Protein AF-A0A1R3T6V1-F1 (afdb_monomer_lite)

InterPro domains:
  IPR002110 Ankyrin repeat [SM00248] (123-159)
  IPR002110 Ankyrin repeat [SM00248] (163-193)
  IPR002110 Ankyrin repeat [SM00248] (246-278)
  IPR036770 Ankyrin repeat-containing domain superfamily [G3DSA:1.25.40.20] (89-330)
  IPR036770 Ankyrin repeat-containing domain superfamily [SSF48403] (124-313)
  IPR050745 Multifunctional regulatory proteins [PTHR24189] (97-194)

Sequence (452 aa):
MDDYEKAVLEAHNAVLLSRGRIKELVENRKKIALEAMRTYDIFSHFTGDNEEQFDETLVPYFFLIKRIKENPDKTIKEIVGIEEMENIPAALAAFEEYDLMERYIAEGNTFNVQTSVGAFRHWQPTPLYYVTIKKVFENLKDAKKLLTFLVENKADPNMYAGDDSTPLLNACYDDKPVKLMQWLLELGASPNKQGVDQGLLWYPLSYCLLPEEGENGKERNPPSKETIRKARLLLKYGADPNKGLDDFPPLIHAIVTCDHTDIDLIRDLLERGANPNVLGDGHTLNPLLLSYDFDWFEAGQLLLLYGAEMDTVQKLLEKRNNRHIITLKATVTTWFPSGAGKDHTTSKNFPIAEIENGKHLSLDYFHITIQTVSGRHIEGTAFWQDQDSNAPYNAPLTFDCGGFILSPDNPEYNTNSLNVSYETYSKLSLSLQLADISLKEEAELGMTALIT

Foldseek 3Di:
DPVVVVVVVVLVVVVVVPPDDDPVVVVVNLVVLVVVCVVVVVCVLFAVPHSVLDDSVLSVLVVLVVQCVVCVPDQSCVRPPPLCLLVNLLSCLLSVVLVVNVSNVVVVDAQLGFAPDPSCPQWRDGSLLSCLPLSSVVSDPDSLVSNLSNLVRPDDQLRGTNQQDGSLLSCLDPSHFLVSNVSSLVSPHQQQRWGADPNWTAGSLQSLQFFDQPPVSPDTAGRDPRSLVSNLVSLVSPRQQQDGTALCGNLLSCLVRHDLVSVVSLLSSLVSPNQQQRAGPPRPGHNLLSCVLVVSVSSNVSSVVSPHDVVSVVVSVLQQVQKFFQKKKKKKWKAADVPGDDTDMDMDIDTLVNDDAQDWDDDDQKIWGWHDGDRFKTKTWMKGWDPPCPPPDDDIDIDTQDIDMAGSSRPVCPFSWDWRWDDDSIIMIMTIHRDDMDGPDPPPVPDDDPDD

Radius of gyration: 29.56 Å; chains: 1; bounding box: 60×68×104 Å

Secondary structure (DSSP, 8-state):
--HHHHHHHHHHHHHHHT-S--HHHHHHHHHHHHHHHHHTT-HHHHSTT-GGG--GGGHHHHHHHHHHHH-TTS-HHHHH-GGGTTTHHHHHHHTT-HHHHHHHHHTT--S-----STTTTTT---HHHHHTSHHHHHH-S-HHHHHHHHHHTT--TT---TTS--HHHHTTSTTS-HHHHHHHHHTT--TT--EEETTEEE-HHHHTTSPEEPTTSS-EEPPPHHHHHHHHHHHHTT--TT-SBTTB-HHHHHHHHS-GGGHHHHHHHHHTT--TT---GGGT--HHHHHHHTT-HHHHHHHHHTT--HHHHHHHHHHHHHEEEEEEEEEEEEE--TTT---EEEEEEEEGGG--TT-EEEETTEEEEEEEEETTEEEEEEEEE-S----TTS---EEEEEEEEE-TT-SS-SS-EEEEEEESSSEEEEEEEEEEEEE--S-SS-SSS---

Organism: NCBI:txid1642647

pLDDT: mean 78.45, std 18.96, range [31.78, 98.62]

Structure (mmCIF, N/CA/C/O backbone):
data_AF-A0A1R3T6V1-F1
#
_entry.id   AF-A0A1R3T6V1-F1
#
loop_
_atom_site.group_PDB
_atom_site.id
_atom_site.type_symbol
_atom_site.label_atom_id
_atom_site.label_alt_id
_atom_site.label_comp_id
_atom_site.label_asym_id
_atom_site.label_entity_id
_atom_site.label_seq_id
_atom_site.pdbx_PDB_ins_code
_atom_site.Cartn_x
_atom_site.Cartn_y
_atom_site.Cartn_z
_atom_site.occupancy
_atom_site.B_iso_or_equiv
_atom_site.auth_seq_id
_atom_site.auth_comp_id
_atom_site.auth_asym_id
_atom_site.auth_atom_id
_atom_site.pdbx_PDB_model_num
ATOM 1 N N . MET A 1 1 ? -20.104 25.573 38.095 1.00 46.28 1 MET A N 1
ATOM 2 C CA . MET A 1 1 ? -18.836 26.216 37.728 1.00 46.28 1 MET A CA 1
ATOM 3 C C . MET A 1 1 ? -18.108 26.640 38.969 1.00 46.28 1 MET A C 1
ATOM 5 O O . MET A 1 1 ? -18.298 27.753 39.445 1.00 46.28 1 MET A O 1
ATOM 9 N N . ASP A 1 2 ? -17.342 25.703 39.523 1.00 45.28 2 ASP A N 1
ATOM 10 C CA . ASP A 1 2 ? -16.246 26.064 40.416 1.00 45.28 2 ASP A CA 1
ATOM 11 C C . ASP A 1 2 ? -15.130 26.756 39.599 1.00 45.28 2 ASP A C 1
ATOM 13 O O . ASP A 1 2 ? -15.207 26.867 38.367 1.00 45.28 2 ASP A O 1
ATOM 17 N N . ASP A 1 3 ? -14.097 27.253 40.278 1.00 35.91 3 ASP A N 1
ATOM 18 C CA . ASP A 1 3 ? -12.969 27.924 39.621 1.00 35.91 3 ASP A CA 1
ATOM 19 C C . ASP A 1 3 ? -12.221 27.001 38.631 1.00 35.91 3 ASP A C 1
ATOM 21 O O . ASP A 1 3 ? -11.591 27.487 37.690 1.00 35.91 3 ASP A O 1
ATOM 25 N N . TYR A 1 4 ? -12.357 25.676 38.780 1.00 39.62 4 TYR A N 1
ATOM 26 C CA . TYR A 1 4 ? -11.806 24.656 37.888 1.00 39.62 4 TYR A CA 1
ATOM 27 C C . TYR A 1 4 ? -12.581 24.566 36.564 1.00 39.62 4 TYR A C 1
ATOM 29 O O . TYR A 1 4 ? -11.978 24.686 35.498 1.00 39.62 4 TYR A O 1
ATOM 37 N N . GLU A 1 5 ? -13.911 24.465 36.593 1.00 40.34 5 GLU A N 1
ATOM 38 C CA . GLU A 1 5 ? -14.741 24.492 35.381 1.00 40.34 5 GLU A CA 1
ATOM 39 C C . GLU A 1 5 ? -14.600 25.829 34.629 1.00 40.34 5 GLU A C 1
ATOM 41 O O . GLU A 1 5 ? -14.680 25.859 33.401 1.00 40.34 5 GLU A O 1
ATOM 46 N N . LYS A 1 6 ? -14.339 26.937 35.340 1.00 44.66 6 LYS A N 1
ATOM 47 C CA . LYS A 1 6 ? -14.108 28.260 34.739 1.00 44.66 6 LYS A CA 1
ATOM 48 C C . LYS A 1 6 ? -12.765 28.355 34.013 1.00 44.66 6 LYS A C 1
ATOM 50 O O . LYS A 1 6 ? -12.739 28.798 32.867 1.00 44.66 6 LYS A O 1
ATOM 55 N N . ALA A 1 7 ? -11.683 27.881 34.629 1.00 43.25 7 ALA A N 1
ATOM 56 C CA . ALA A 1 7 ? -10.365 27.825 33.996 1.00 43.25 7 ALA A CA 1
ATOM 57 C C . ALA A 1 7 ? -10.346 26.874 32.782 1.00 43.25 7 ALA A C 1
ATOM 59 O O . ALA A 1 7 ? -9.712 27.159 31.766 1.00 43.25 7 ALA A O 1
ATOM 60 N N . VAL A 1 8 ? -11.094 25.769 32.851 1.00 42.53 8 VAL A N 1
ATOM 61 C CA . VAL A 1 8 ? -11.244 24.798 31.754 1.00 42.53 8 VAL A CA 1
ATOM 62 C C . VAL A 1 8 ? -12.066 25.372 30.598 1.00 42.53 8 VAL A C 1
ATOM 64 O O . VAL A 1 8 ? -11.687 25.201 29.440 1.00 42.53 8 VAL A O 1
ATOM 67 N N . LEU A 1 9 ? -13.154 26.094 30.881 1.00 44.56 9 LEU A N 1
ATOM 68 C CA . LEU A 1 9 ? -13.948 26.777 29.857 1.00 44.56 9 LEU A CA 1
ATOM 69 C C . LEU A 1 9 ? -13.149 27.909 29.191 1.00 44.56 9 LEU A C 1
ATOM 71 O O . LEU A 1 9 ? -13.263 28.112 27.985 1.00 44.56 9 LEU A O 1
ATOM 75 N N . GLU A 1 10 ? -12.301 28.614 29.945 1.00 46.91 10 GLU A N 1
ATOM 76 C CA . GLU A 1 10 ? -11.367 29.612 29.411 1.00 46.91 10 GLU A CA 1
ATOM 77 C C . GLU A 1 10 ? -10.284 28.971 28.527 1.00 46.91 10 GLU A C 1
ATOM 79 O O . GLU A 1 10 ? -10.019 29.483 27.440 1.00 46.91 10 GLU A O 1
ATOM 84 N N . ALA A 1 11 ? -9.730 27.814 28.911 1.00 45.22 11 ALA A N 1
ATOM 85 C CA . ALA A 1 11 ? -8.769 27.066 28.095 1.00 45.22 11 ALA A CA 1
ATOM 86 C C . ALA A 1 11 ? -9.402 26.505 26.806 1.00 45.22 11 ALA A C 1
ATOM 88 O O . ALA A 1 11 ? -8.855 26.671 25.715 1.00 45.22 11 ALA A O 1
ATOM 89 N N . HIS A 1 12 ? -10.588 25.900 26.909 1.00 43.28 12 HIS A N 1
ATOM 90 C CA . HIS A 1 12 ? -11.353 25.381 25.774 1.00 43.28 12 HIS A CA 1
ATOM 91 C C . HIS A 1 12 ? -11.756 26.505 24.799 1.00 43.28 12 HIS A C 1
ATOM 93 O O . HIS A 1 12 ? -11.537 26.396 23.590 1.00 43.28 12 HIS A O 1
ATOM 99 N N . ASN A 1 13 ? -12.244 27.641 25.315 1.00 44.91 13 ASN A N 1
ATOM 100 C CA . ASN A 1 13 ? -12.582 28.809 24.498 1.00 44.91 13 ASN A CA 1
ATOM 101 C C . ASN A 1 13 ? -11.345 29.473 23.878 1.00 44.91 13 ASN A C 1
ATOM 103 O O . ASN A 1 13 ? -11.410 29.907 22.729 1.00 44.91 13 ASN A O 1
ATOM 107 N N . ALA A 1 14 ? -10.206 29.520 24.576 1.00 44.34 14 ALA A N 1
ATOM 108 C CA . ALA A 1 14 ? -8.951 30.034 24.026 1.00 44.34 14 ALA A CA 1
ATOM 109 C C . ALA A 1 14 ? -8.432 29.181 22.852 1.00 44.34 14 ALA A C 1
ATOM 111 O O . ALA A 1 14 ? -7.890 29.724 21.884 1.00 44.34 14 ALA A O 1
ATOM 112 N N . VAL A 1 15 ? -8.646 27.860 22.888 1.00 42.41 15 VAL A N 1
ATOM 113 C CA . VAL A 1 15 ? -8.316 26.933 21.790 1.00 42.41 15 VAL A CA 1
ATOM 114 C C . VAL A 1 15 ? -9.254 27.119 20.587 1.00 42.41 15 VAL A C 1
ATOM 116 O O . VAL A 1 15 ? -8.785 27.108 19.448 1.00 42.41 15 VAL A O 1
ATOM 119 N N . LEU A 1 16 ? -10.549 27.363 20.814 1.00 39.03 16 LEU A N 1
ATOM 120 C CA . LEU A 1 16 ? -11.543 27.563 19.748 1.00 39.03 16 LEU A CA 1
ATOM 121 C C . LEU A 1 16 ? -11.489 28.957 19.088 1.00 39.03 16 LEU A C 1
ATOM 123 O O . LEU A 1 16 ? -11.641 29.063 17.868 1.00 39.03 16 LEU A O 1
ATOM 127 N N . LEU A 1 17 ? -11.248 30.027 19.858 1.00 38.53 17 LEU A N 1
ATOM 128 C CA . LEU A 1 17 ? -11.238 31.427 19.384 1.00 38.53 17 LEU A CA 1
ATOM 129 C C . LEU A 1 17 ? -10.008 31.794 18.542 1.00 38.53 17 LEU A C 1
ATOM 131 O O . LEU A 1 17 ? -10.007 32.791 17.824 1.00 38.53 17 LEU A O 1
ATOM 135 N N . SER A 1 18 ? -8.957 30.987 18.593 1.00 40.75 18 SER A N 1
ATOM 136 C CA . SER A 1 18 ? -7.650 31.284 18.009 1.00 40.75 18 SER A CA 1
ATOM 137 C C . SER A 1 18 ? -7.441 30.653 16.626 1.00 40.75 18 SER A C 1
ATOM 139 O O . SER A 1 18 ? -6.306 30.396 16.223 1.00 40.75 18 SER A O 1
ATOM 141 N N . ARG A 1 19 ? -8.528 30.478 15.855 1.00 42.19 19 ARG A N 1
ATOM 142 C CA . ARG A 1 19 ? -8.560 30.023 14.443 1.00 42.19 19 ARG A CA 1
ATOM 143 C C . ARG A 1 19 ? -7.789 30.923 13.445 1.00 42.19 19 ARG A C 1
ATOM 145 O O . ARG A 1 19 ? -7.952 30.786 12.237 1.00 42.19 19 ARG A O 1
ATOM 152 N N . GLY A 1 20 ? -6.897 31.794 13.920 1.00 42.47 20 GLY A N 1
ATOM 153 C CA . GLY A 1 20 ? -5.923 32.517 13.112 1.00 42.47 20 GLY A CA 1
ATOM 154 C C . GLY A 1 20 ? -4.797 33.137 13.952 1.00 42.47 20 GLY A C 1
ATOM 155 O O . GLY A 1 20 ? -5.051 34.094 14.672 1.00 42.47 20 GLY A O 1
ATOM 156 N N . ARG A 1 21 ? -3.560 32.648 13.738 1.00 42.59 21 ARG A N 1
ATOM 157 C CA . ARG A 1 21 ? -2.225 33.276 13.961 1.00 42.59 21 ARG A CA 1
ATOM 158 C C . ARG A 1 21 ? -1.331 32.878 15.170 1.00 42.59 21 ARG A C 1
ATOM 160 O O . ARG A 1 21 ? -1.749 32.885 16.318 1.00 42.59 21 ARG A O 1
ATOM 167 N N . ILE A 1 22 ? -0.040 32.724 14.795 1.00 45.81 22 ILE A N 1
ATOM 168 C CA . ILE A 1 22 ? 1.276 32.850 15.483 1.00 45.81 22 ILE A CA 1
ATOM 169 C C . ILE A 1 22 ? 1.799 31.669 16.342 1.00 45.81 22 ILE A C 1
ATOM 171 O O . ILE A 1 22 ? 1.204 31.275 17.336 1.00 45.81 22 ILE A O 1
ATOM 175 N N . LYS A 1 23 ? 3.000 31.178 15.970 1.00 41.84 23 LYS A N 1
ATOM 176 C CA . LYS A 1 23 ? 3.817 30.118 16.612 1.00 41.84 23 LYS A CA 1
ATOM 177 C C . LYS A 1 23 ? 3.999 30.288 18.130 1.00 41.84 23 LYS A C 1
ATOM 179 O O . LYS A 1 23 ? 3.922 29.317 18.866 1.00 41.84 23 LYS A O 1
ATOM 184 N N . GLU A 1 24 ? 4.178 31.518 18.604 1.00 41.50 24 GLU A N 1
ATOM 185 C CA . GLU A 1 24 ? 4.410 31.839 20.024 1.00 41.50 24 GLU A CA 1
ATOM 186 C C . GLU A 1 24 ? 3.203 31.503 20.929 1.00 41.50 24 GLU A C 1
ATOM 188 O O . GLU A 1 24 ? 3.363 31.164 22.101 1.00 41.50 24 GLU A O 1
ATOM 193 N N . LEU A 1 25 ? 1.982 31.510 20.374 1.00 43.16 25 LEU A N 1
ATOM 194 C CA . LEU A 1 25 ? 0.779 31.047 21.075 1.00 43.16 25 LEU A CA 1
ATOM 195 C C . LEU A 1 25 ? 0.714 29.518 21.173 1.00 43.16 25 LEU A C 1
ATOM 197 O O . LEU A 1 25 ? 0.104 29.016 22.109 1.00 43.16 25 LEU A O 1
ATOM 201 N N . VAL A 1 26 ? 1.316 28.776 20.239 1.00 44.34 26 VAL A N 1
ATOM 202 C CA . VAL A 1 26 ? 1.345 27.300 20.256 1.00 44.34 26 VAL A CA 1
ATOM 203 C C . VAL A 1 26 ? 2.272 26.798 21.366 1.00 44.34 26 VAL A C 1
ATOM 205 O O . VAL A 1 26 ? 1.869 25.954 22.160 1.00 44.34 26 VAL A O 1
ATOM 208 N N . GLU A 1 27 ? 3.454 27.399 21.513 1.00 48.38 27 GLU A N 1
ATOM 209 C CA . GLU A 1 27 ? 4.391 27.078 22.601 1.00 48.38 27 GLU A CA 1
ATOM 210 C C . GLU A 1 27 ? 3.761 27.317 23.990 1.00 48.38 27 GLU A C 1
ATOM 212 O O . GLU A 1 27 ? 3.856 26.483 24.893 1.00 48.38 27 GLU A O 1
ATOM 217 N N . ASN A 1 28 ? 3.040 28.436 24.150 1.00 48.50 28 ASN A N 1
ATOM 218 C CA . ASN A 1 28 ? 2.308 28.741 25.383 1.00 48.50 28 ASN A CA 1
ATOM 219 C C . ASN A 1 28 ? 1.114 27.798 25.621 1.00 48.50 28 ASN A C 1
ATOM 221 O O . ASN A 1 28 ? 0.854 27.446 26.771 1.00 48.50 28 ASN A O 1
ATOM 225 N N . ARG A 1 29 ? 0.410 27.343 24.570 1.00 51.41 29 ARG A N 1
ATOM 226 C CA . ARG A 1 29 ? -0.649 26.316 24.688 1.00 51.41 29 ARG A CA 1
ATOM 227 C C . ARG A 1 29 ? -0.097 25.010 25.227 1.00 51.41 29 ARG A C 1
ATOM 229 O O . ARG A 1 29 ? -0.667 24.470 26.171 1.00 51.41 29 ARG A O 1
ATOM 236 N N . LYS A 1 30 ? 1.005 24.533 24.642 1.00 52.28 30 LYS A N 1
ATOM 237 C CA . LYS A 1 30 ? 1.676 23.308 25.070 1.00 52.28 30 LYS A CA 1
ATOM 238 C C . LYS A 1 30 ? 2.058 23.429 26.541 1.00 52.28 30 LYS A C 1
ATOM 240 O O . LYS A 1 30 ? 1.671 22.591 27.341 1.00 52.28 30 LYS A O 1
ATOM 245 N N . LYS A 1 31 ? 2.682 24.537 26.944 1.00 57.03 31 LYS A N 1
ATOM 246 C CA . LYS A 1 31 ? 3.058 24.773 28.344 1.00 57.03 31 LYS A CA 1
ATOM 247 C C . LYS A 1 31 ? 1.871 24.741 29.321 1.00 57.03 31 LYS A C 1
ATOM 24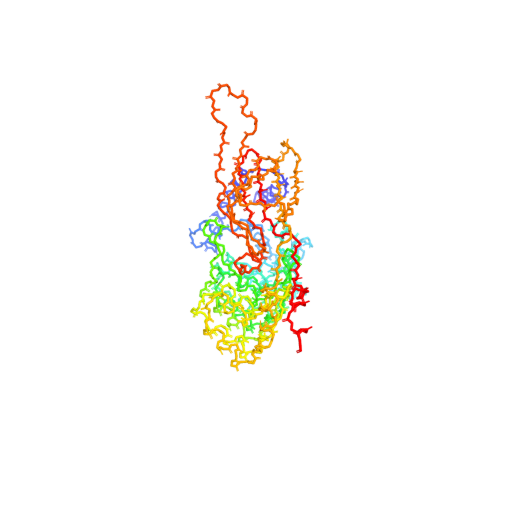9 O O . LYS A 1 31 ? 1.961 24.060 30.337 1.00 57.03 31 LYS A O 1
ATOM 254 N N . ILE A 1 32 ? 0.764 25.423 29.010 1.00 54.66 32 ILE A N 1
ATOM 255 C CA . ILE A 1 32 ? -0.437 25.462 29.869 1.00 54.66 32 ILE A CA 1
ATOM 256 C C . ILE A 1 32 ? -1.107 24.081 29.953 1.00 54.66 32 ILE A C 1
ATOM 258 O O . ILE A 1 32 ? -1.511 23.655 31.035 1.00 54.66 32 ILE A O 1
ATOM 262 N N . ALA A 1 33 ? -1.203 23.362 28.831 1.00 53.22 33 ALA A N 1
ATOM 263 C CA . ALA A 1 33 ? -1.738 22.004 28.801 1.00 53.22 33 ALA A CA 1
ATOM 264 C C . ALA A 1 33 ? -0.876 21.040 29.632 1.00 53.22 33 ALA A C 1
ATOM 266 O O . ALA A 1 33 ? -1.407 20.301 30.461 1.00 53.22 33 ALA A O 1
ATOM 267 N N . LEU A 1 34 ? 0.451 21.104 29.477 1.00 54.75 34 LEU A N 1
ATOM 268 C CA . LEU A 1 34 ? 1.391 20.296 30.254 1.00 54.75 34 LEU A CA 1
ATOM 269 C C . LEU A 1 34 ? 1.319 20.642 31.757 1.00 54.75 34 LEU A C 1
ATOM 271 O O . LEU A 1 34 ? 1.313 19.736 32.585 1.00 54.75 34 LEU A O 1
ATOM 275 N N . GLU A 1 35 ? 1.196 21.918 32.144 1.00 57.09 35 GLU A N 1
ATOM 276 C CA . GLU A 1 35 ? 1.030 22.331 33.553 1.00 57.09 35 GLU A CA 1
ATOM 277 C C . GLU A 1 35 ? -0.276 21.823 34.175 1.00 57.09 35 GLU A C 1
ATOM 279 O O . GLU A 1 35 ? -0.269 21.300 35.295 1.00 57.09 35 GLU A O 1
ATOM 284 N N . ALA A 1 36 ? -1.393 21.916 33.449 1.00 52.88 36 ALA A N 1
ATOM 285 C CA . ALA A 1 36 ? -2.657 21.339 33.890 1.00 52.88 36 ALA A CA 1
ATOM 286 C C . ALA A 1 36 ? -2.522 19.816 34.065 1.00 52.88 36 ALA A C 1
ATOM 288 O O . ALA A 1 36 ? -2.928 19.272 35.087 1.00 52.88 36 ALA A O 1
ATOM 289 N N . MET A 1 37 ? -1.870 19.123 33.132 1.00 52.44 37 MET A N 1
ATOM 290 C CA . MET A 1 37 ? -1.711 17.666 33.188 1.00 52.44 37 MET A CA 1
ATOM 291 C C . MET A 1 37 ? -0.749 17.177 34.270 1.00 52.44 37 MET A C 1
ATOM 293 O O . MET A 1 37 ? -1.029 16.150 34.888 1.00 52.44 37 MET A O 1
ATOM 297 N N . ARG A 1 38 ? 0.330 17.920 34.557 1.00 56.53 38 ARG A N 1
ATOM 298 C CA . ARG A 1 38 ? 1.229 17.654 35.696 1.00 56.53 38 ARG A CA 1
ATOM 299 C C . ARG A 1 38 ? 0.504 17.808 37.031 1.00 56.53 38 ARG A C 1
ATOM 301 O O . ARG A 1 38 ? 0.769 17.058 37.962 1.00 56.53 38 ARG A O 1
ATOM 308 N N . THR A 1 39 ? -0.432 18.751 37.113 1.00 49.69 39 THR A N 1
ATOM 309 C CA . THR A 1 39 ? -1.218 19.013 38.328 1.00 49.69 39 THR A CA 1
ATOM 310 C C . THR A 1 39 ? -2.240 17.902 38.608 1.00 49.69 39 THR A C 1
ATOM 312 O O . THR A 1 39 ? -2.590 17.672 39.763 1.00 49.69 39 THR A O 1
ATOM 315 N N . TYR A 1 40 ? -2.693 17.185 37.574 1.00 49.75 40 TYR A N 1
ATOM 316 C CA . TYR A 1 40 ? -3.711 16.128 37.674 1.00 49.75 40 TYR A CA 1
ATOM 317 C C . TYR A 1 40 ? -3.173 14.701 37.455 1.00 49.75 40 TYR A C 1
ATOM 319 O O . TYR A 1 40 ? -3.976 13.788 37.283 1.00 49.75 40 TYR A O 1
ATOM 327 N N . ASP A 1 41 ? -1.848 14.504 37.453 1.00 51.50 41 ASP A N 1
ATOM 328 C CA . ASP A 1 41 ? -1.179 13.200 37.254 1.00 51.50 41 ASP A CA 1
ATOM 329 C C . ASP A 1 41 ? -1.601 12.471 35.954 1.00 51.50 41 ASP A C 1
ATOM 331 O O . ASP A 1 41 ? -1.577 11.249 35.842 1.00 51.50 41 ASP A O 1
ATOM 335 N N . ILE A 1 42 ? -2.004 13.243 34.936 1.00 50.06 42 ILE A N 1
ATOM 336 C CA . ILE A 1 42 ? -2.452 12.724 33.629 1.00 50.06 42 ILE A CA 1
ATOM 337 C C . ILE A 1 42 ? -1.243 12.241 32.804 1.00 50.06 42 ILE A C 1
ATOM 339 O O . ILE A 1 42 ? -1.351 11.367 31.946 1.00 50.06 42 ILE A O 1
ATOM 343 N N . PHE A 1 43 ? -0.070 12.797 33.107 1.00 44.97 43 PHE A N 1
ATOM 344 C CA . PHE A 1 43 ? 1.201 12.559 32.430 1.00 44.97 43 PHE A CA 1
ATOM 345 C C . PHE A 1 43 ? 1.686 11.106 32.499 1.00 44.97 43 PHE A C 1
ATOM 347 O O . PHE A 1 43 ? 2.130 10.554 31.492 1.00 44.97 43 PHE A O 1
ATOM 354 N N . SER A 1 44 ? 1.556 10.466 33.664 1.00 47.34 44 SER A N 1
ATOM 355 C CA . SER A 1 44 ? 2.027 9.094 33.885 1.00 47.34 44 SER A CA 1
ATOM 356 C C . SER A 1 44 ? 1.299 8.064 33.013 1.00 47.34 44 SER A C 1
ATOM 358 O O . SER A 1 44 ? 1.850 7.005 32.719 1.00 47.34 44 SER A O 1
ATOM 360 N N . HIS A 1 45 ? 0.086 8.384 32.549 1.00 46.94 45 HIS A N 1
ATOM 361 C CA . HIS A 1 45 ? -0.705 7.520 31.675 1.00 46.94 45 HIS A CA 1
ATOM 362 C C . HIS A 1 45 ? -0.376 7.660 30.183 1.00 46.94 45 HIS A C 1
ATOM 364 O O . HIS A 1 45 ? -0.719 6.756 29.428 1.00 46.94 45 HIS A O 1
ATOM 370 N N . PHE A 1 46 ? 0.238 8.773 29.759 1.00 42.25 46 PHE A N 1
ATOM 371 C CA . PHE A 1 46 ? 0.300 9.162 28.343 1.00 42.25 46 PHE A CA 1
ATOM 372 C C . PHE A 1 46 ? 1.688 9.130 27.716 1.00 42.25 46 PHE A C 1
ATOM 374 O O . PHE A 1 46 ? 1.791 8.912 26.515 1.00 42.25 46 PHE A O 1
ATOM 381 N N . THR A 1 47 ? 2.744 9.393 28.485 1.00 40.19 47 THR A N 1
ATOM 382 C CA . THR A 1 47 ? 4.055 9.661 27.879 1.00 40.19 47 THR A CA 1
ATOM 383 C C . THR A 1 47 ? 5.199 8.821 28.408 1.00 40.19 47 THR A C 1
ATOM 385 O O . THR A 1 47 ? 6.280 8.931 27.843 1.00 40.19 47 THR A O 1
ATOM 388 N N . GLY A 1 48 ? 5.016 8.037 29.481 1.00 44.12 48 GLY A N 1
ATOM 389 C CA . GLY A 1 48 ? 6.124 7.320 30.125 1.00 44.12 48 GLY A CA 1
ATOM 390 C C . GLY A 1 48 ? 7.350 8.227 30.295 1.00 44.12 48 GLY A C 1
ATOM 391 O O . GLY A 1 48 ? 8.306 8.117 29.544 1.00 44.12 48 GLY A O 1
ATOM 392 N N . ASP A 1 49 ? 7.286 9.197 31.205 1.00 37.53 49 ASP A N 1
ATOM 393 C CA . ASP A 1 49 ? 8.323 10.220 31.442 1.00 37.53 49 ASP A CA 1
ATOM 394 C C . ASP A 1 49 ? 8.742 11.100 30.233 1.00 37.53 49 ASP A C 1
ATOM 396 O O . ASP A 1 49 ? 9.541 12.019 30.417 1.00 37.53 49 ASP A O 1
ATOM 400 N N . ASN A 1 50 ? 8.203 10.912 29.018 1.00 44.78 50 ASN A N 1
ATOM 401 C CA . ASN A 1 50 ? 8.746 11.536 27.805 1.00 44.78 50 ASN A CA 1
ATOM 402 C C . ASN A 1 50 ? 7.832 12.613 27.175 1.00 44.78 50 ASN A C 1
ATOM 404 O O . ASN A 1 50 ? 7.010 12.348 26.298 1.00 44.78 50 ASN A O 1
ATOM 408 N N . GLU A 1 51 ? 7.986 13.871 27.607 1.00 43.38 51 GLU A N 1
ATOM 409 C CA . GLU A 1 51 ? 7.134 15.015 27.209 1.00 43.38 51 GLU A CA 1
ATOM 410 C C . GLU A 1 51 ? 7.118 15.332 25.695 1.00 43.38 51 GLU A C 1
ATOM 412 O O . GLU A 1 51 ? 6.227 16.039 25.216 1.00 43.38 51 GLU A O 1
ATOM 417 N N . GLU A 1 52 ? 8.077 14.818 24.918 1.00 45.41 52 GLU A N 1
ATOM 418 C CA . GLU A 1 52 ? 8.151 15.017 23.462 1.00 45.41 52 GLU A CA 1
ATOM 419 C C . GLU A 1 52 ? 7.136 14.179 22.667 1.00 45.41 52 GLU A C 1
ATOM 421 O O . GLU A 1 52 ? 6.778 14.554 21.549 1.00 45.41 52 GLU A O 1
ATOM 426 N N . GLN A 1 53 ? 6.619 13.085 23.237 1.00 49.44 53 GLN A N 1
ATOM 427 C CA . GLN A 1 53 ? 5.674 12.176 22.565 1.00 49.44 53 GLN A CA 1
ATOM 428 C C . GLN A 1 53 ? 4.202 12.602 22.694 1.00 49.44 53 GLN A C 1
ATOM 430 O O . GLN A 1 53 ? 3.310 11.939 22.166 1.00 49.44 53 GLN A O 1
ATOM 435 N N . PHE A 1 54 ? 3.941 13.717 23.375 1.00 52.62 54 PHE A N 1
ATOM 436 C CA . PHE A 1 54 ? 2.599 14.161 23.718 1.00 52.62 54 PHE A CA 1
ATOM 437 C C . PHE A 1 54 ? 1.821 14.733 22.521 1.00 52.62 54 PHE A C 1
ATOM 439 O O . PHE A 1 54 ? 2.259 15.697 21.888 1.00 52.62 54 PHE A O 1
ATOM 446 N N . ASP A 1 55 ? 0.635 14.180 22.245 1.00 62.66 55 ASP A N 1
ATOM 447 C CA . ASP A 1 55 ? -0.328 14.773 21.314 1.00 62.66 55 ASP A CA 1
ATOM 448 C C . ASP A 1 55 ? -1.282 15.713 22.066 1.00 62.66 55 ASP A C 1
ATOM 450 O O . ASP A 1 55 ? -2.319 15.322 22.602 1.00 62.66 55 ASP A O 1
ATOM 454 N N . GLU A 1 56 ? -0.918 16.993 22.101 1.00 63.12 56 GLU A N 1
ATOM 455 C CA . GLU A 1 56 ? -1.700 18.072 22.714 1.00 63.12 56 GLU A CA 1
ATOM 456 C C . GLU A 1 56 ? -3.112 18.231 22.144 1.00 63.12 56 GLU A C 1
ATOM 458 O O . GLU A 1 56 ? -3.986 18.802 22.803 1.00 63.12 56 GLU A O 1
ATOM 463 N N . THR A 1 57 ? -3.375 17.674 20.961 1.00 65.44 57 THR A N 1
ATOM 464 C CA . THR A 1 57 ? -4.719 17.664 20.386 1.00 65.44 57 THR A CA 1
ATOM 465 C C . THR A 1 57 ? -5.680 16.736 21.134 1.00 65.44 57 THR A C 1
ATOM 467 O O . THR A 1 57 ? -6.894 16.915 21.023 1.00 65.44 57 THR A O 1
ATOM 470 N N . LEU A 1 58 ? -5.166 15.808 21.956 1.00 69.94 58 LEU A N 1
ATOM 471 C CA . LEU A 1 58 ? -5.969 14.877 22.751 1.00 69.94 58 LEU A CA 1
ATOM 472 C C . LEU A 1 58 ? -6.428 15.426 24.111 1.00 69.94 58 LEU A C 1
ATOM 474 O O . LEU A 1 58 ? -7.344 14.868 24.721 1.00 69.94 58 LEU A O 1
ATOM 478 N N . VAL A 1 59 ? -5.861 16.548 24.570 1.00 71.88 59 VAL A N 1
ATOM 479 C CA . VAL A 1 59 ? -6.193 17.180 25.864 1.00 71.88 59 VAL A CA 1
ATOM 480 C C . VAL A 1 59 ? -7.698 17.415 26.049 1.00 71.88 59 VAL A C 1
ATOM 482 O O . VAL A 1 59 ? -8.222 17.047 27.103 1.00 71.88 59 VAL A O 1
ATOM 485 N N . PRO A 1 60 ? -8.438 17.987 25.075 1.00 72.81 60 PRO A N 1
ATOM 486 C CA . PRO A 1 60 ? -9.870 18.231 25.250 1.00 72.81 60 PRO A CA 1
ATOM 487 C C . PRO A 1 60 ? -10.654 16.935 25.481 1.00 72.81 60 PRO A C 1
ATOM 489 O O . PRO A 1 60 ? -11.603 16.912 26.267 1.00 72.81 60 PRO A O 1
ATOM 492 N N . TYR A 1 61 ? -10.228 15.839 24.851 1.00 79.06 61 TYR A N 1
ATOM 493 C CA . TYR A 1 61 ? -10.909 14.556 24.951 1.00 79.06 61 TYR A CA 1
ATOM 494 C C . TYR A 1 61 ? -10.663 13.847 26.277 1.00 79.06 61 TYR A C 1
ATOM 496 O O . TYR A 1 61 ? -11.580 13.200 26.776 1.00 79.06 61 TYR A O 1
ATOM 504 N N . PHE A 1 62 ? -9.500 14.037 26.907 1.00 76.88 62 PHE A N 1
ATOM 505 C CA . PHE A 1 62 ? -9.283 13.564 28.276 1.00 76.88 62 PHE A CA 1
ATOM 506 C C . PHE A 1 62 ? -10.360 14.113 29.228 1.00 76.88 62 PHE A C 1
ATOM 508 O O . PHE A 1 62 ? -10.969 13.370 30.001 1.00 76.88 62 PHE A O 1
ATOM 515 N N . PHE A 1 63 ? -10.646 15.416 29.146 1.00 74.94 63 PHE A N 1
ATOM 516 C CA . PHE A 1 63 ? -11.663 16.045 29.992 1.00 74.94 63 PHE A CA 1
ATOM 517 C C . PHE A 1 63 ? -13.082 15.598 29.636 1.00 74.94 63 PHE A C 1
ATOM 519 O O . PHE A 1 63 ? -13.897 15.401 30.537 1.00 74.94 63 PHE A O 1
ATOM 526 N N . LEU A 1 64 ? -13.380 15.387 28.350 1.00 83.12 64 LEU A N 1
ATOM 527 C CA . LEU A 1 64 ? -14.659 14.809 27.932 1.00 83.12 64 LEU A CA 1
ATOM 528 C C . LEU A 1 64 ? -14.851 13.408 28.520 1.00 83.12 64 LEU A C 1
ATOM 530 O O . LEU A 1 64 ? -15.902 13.134 29.095 1.00 83.12 64 LEU A O 1
ATOM 534 N N . ILE A 1 65 ? -13.826 12.558 28.451 1.00 87.19 65 ILE A N 1
ATOM 535 C CA . ILE A 1 65 ? -13.829 11.209 29.029 1.00 87.19 65 ILE A CA 1
ATOM 536 C C . ILE A 1 65 ? -14.027 11.267 30.542 1.00 87.19 65 ILE A C 1
ATOM 538 O O . ILE A 1 65 ? -14.892 10.571 31.074 1.00 87.19 65 ILE A O 1
ATOM 542 N N . LYS A 1 66 ? -13.297 12.141 31.243 1.00 85.88 66 LYS A N 1
ATOM 543 C CA . LYS A 1 66 ? -13.482 12.359 32.683 1.00 85.88 66 LYS A CA 1
ATOM 544 C C . LYS A 1 66 ? -14.927 12.758 33.009 1.00 85.88 66 LYS A C 1
ATOM 546 O O . LYS A 1 66 ? -15.548 12.144 33.872 1.00 85.88 66 LYS A O 1
ATOM 551 N N . ARG A 1 67 ? -15.504 13.702 32.259 1.00 87.06 67 ARG A N 1
ATOM 552 C CA . ARG A 1 67 ? -16.899 14.132 32.436 1.00 87.06 67 ARG A CA 1
ATOM 553 C C . ARG A 1 67 ? -17.897 12.994 32.185 1.00 87.06 67 ARG A C 1
ATOM 555 O O . ARG A 1 67 ? -18.895 12.900 32.900 1.00 87.06 67 ARG A O 1
ATOM 562 N N . ILE A 1 68 ? -17.631 12.123 31.205 1.00 92.62 68 ILE A N 1
ATOM 563 C CA . ILE A 1 68 ? -18.431 10.915 30.939 1.00 92.62 68 ILE A CA 1
ATOM 564 C C . ILE A 1 68 ? -18.393 9.955 32.138 1.00 92.62 68 ILE A C 1
ATOM 566 O O . ILE A 1 68 ? -19.435 9.414 32.518 1.00 92.62 68 ILE A O 1
ATOM 570 N N . LYS A 1 69 ? -17.215 9.767 32.750 1.00 90.06 69 LYS A N 1
ATOM 571 C CA . LYS A 1 69 ? -17.027 8.924 33.946 1.00 90.06 69 LYS A CA 1
ATOM 572 C C . LYS A 1 69 ? -17.741 9.486 35.176 1.00 90.06 69 LYS A C 1
ATOM 574 O O . LYS A 1 69 ? -18.334 8.727 35.932 1.00 90.06 69 LYS A O 1
ATOM 579 N N . GLU A 1 70 ? -17.720 10.804 35.357 1.00 91.69 70 GLU A N 1
ATOM 580 C CA . GLU A 1 70 ? -18.364 11.494 36.487 1.00 91.69 70 GLU A CA 1
ATOM 581 C C . GLU A 1 70 ? -19.898 11.545 36.386 1.00 91.69 70 GLU A C 1
ATOM 583 O O . GLU A 1 70 ? -20.570 11.845 37.370 1.00 91.69 70 GLU A O 1
ATOM 588 N N . ASN A 1 71 ? -20.470 11.244 35.215 1.00 94.25 71 ASN A N 1
ATOM 589 C CA . ASN A 1 71 ? -21.914 11.260 34.971 1.00 94.25 71 ASN A CA 1
ATOM 590 C C . ASN A 1 71 ? -22.397 9.889 34.439 1.00 94.25 71 ASN A C 1
ATOM 592 O O . ASN A 1 71 ? -22.795 9.786 33.273 1.00 94.25 71 ASN A O 1
ATOM 596 N N . PRO A 1 72 ? -22.368 8.818 35.256 1.00 94.06 72 PRO A N 1
ATOM 597 C CA . PRO A 1 72 ? -22.756 7.474 34.816 1.00 94.06 72 PRO A CA 1
ATOM 598 C C . PRO A 1 72 ? -24.256 7.340 34.498 1.00 94.06 72 PRO A C 1
ATOM 600 O O . PRO A 1 72 ? -24.620 6.510 33.674 1.00 94.06 72 PRO A O 1
ATOM 603 N N . ASP A 1 73 ? -25.112 8.178 35.094 1.00 95.38 73 ASP A N 1
ATOM 604 C CA . ASP A 1 73 ? -26.579 8.082 34.974 1.00 95.38 73 ASP A CA 1
ATOM 605 C C . ASP A 1 73 ? -27.168 8.752 33.718 1.00 95.38 73 ASP A C 1
ATOM 607 O O . ASP A 1 73 ? -28.372 8.677 33.478 1.00 95.38 73 ASP A O 1
ATOM 611 N N . LYS A 1 74 ? -26.345 9.454 32.934 1.00 95.38 74 LYS A N 1
ATOM 612 C CA . LYS A 1 74 ? -26.753 10.126 31.686 1.00 95.38 74 LYS A CA 1
ATOM 613 C C . LYS A 1 74 ? -26.241 9.347 30.485 1.00 95.38 74 LYS A C 1
ATOM 615 O O . LYS A 1 74 ? -25.317 8.565 30.619 1.00 95.38 74 LYS A O 1
ATOM 620 N N . THR A 1 75 ? -26.766 9.571 29.293 1.00 96.44 75 THR A N 1
ATOM 621 C CA . THR A 1 75 ? -26.138 9.064 28.061 1.00 96.44 75 THR A CA 1
ATOM 622 C C . THR A 1 75 ? -24.878 9.864 27.722 1.00 96.44 75 THR A C 1
ATOM 624 O O . THR A 1 75 ? -24.769 11.043 28.076 1.00 96.44 75 THR A O 1
ATOM 627 N N . ILE A 1 76 ? -23.927 9.271 26.994 1.00 95.38 76 ILE A N 1
ATOM 628 C CA . ILE A 1 76 ? -22.737 9.981 26.495 1.00 95.38 76 ILE A CA 1
ATOM 629 C C . ILE A 1 76 ? -23.165 11.213 25.693 1.00 95.38 76 ILE A C 1
ATOM 631 O O . ILE A 1 76 ? -22.625 12.298 25.904 1.00 95.38 76 ILE A O 1
ATOM 635 N N . LYS A 1 77 ? -24.198 11.083 24.853 1.00 94.44 77 LYS A N 1
ATOM 636 C CA . LYS A 1 77 ? -24.746 12.183 24.046 1.00 94.44 77 LYS A CA 1
ATOM 637 C C . LYS A 1 77 ? -25.266 13.355 24.882 1.00 94.44 77 LYS A C 1
ATOM 639 O O . LYS A 1 77 ? -25.042 14.503 24.507 1.00 94.44 77 LYS A O 1
ATOM 644 N N . GLU A 1 78 ? -25.942 13.097 26.001 1.00 94.38 78 GLU A N 1
ATOM 645 C CA . GLU A 1 78 ? -26.401 14.154 26.918 1.00 94.38 78 GLU A CA 1
ATOM 646 C C . GLU A 1 78 ? -25.239 14.873 27.609 1.00 94.38 78 GLU A C 1
ATOM 648 O O . GLU A 1 78 ? -25.356 16.049 27.950 1.00 94.38 78 GLU A O 1
ATOM 653 N N . ILE A 1 79 ? -24.123 14.173 27.821 1.00 91.81 79 ILE A N 1
ATOM 654 C CA . ILE A 1 79 ? -22.938 14.720 28.480 1.00 91.81 79 ILE A CA 1
ATOM 655 C C . ILE A 1 79 ? -22.116 15.558 27.503 1.00 91.81 79 ILE A C 1
ATOM 657 O O . ILE A 1 79 ? -21.699 16.661 27.853 1.00 91.81 79 ILE A O 1
ATOM 661 N N . VAL A 1 80 ? -21.848 15.032 26.303 1.00 87.56 80 VAL A N 1
ATOM 662 C CA . VAL A 1 80 ? -20.912 15.642 25.343 1.00 87.56 80 VAL A CA 1
ATOM 663 C C . VAL A 1 80 ? -21.566 16.560 24.323 1.00 87.56 80 VAL A C 1
ATOM 665 O O . VAL A 1 80 ? -20.897 17.452 23.813 1.00 87.56 80 VAL A O 1
ATOM 668 N N . GLY A 1 81 ? -22.870 16.414 24.093 1.00 87.12 81 GLY A N 1
ATOM 669 C CA . GLY A 1 81 ? -23.581 17.130 23.042 1.00 87.12 81 GLY A CA 1
ATOM 670 C C . GLY A 1 81 ? -23.396 16.478 21.671 1.00 87.12 81 GLY A C 1
ATOM 671 O O . GLY A 1 81 ? -22.467 15.711 21.433 1.00 87.12 81 GLY A O 1
ATOM 672 N N . ILE A 1 82 ? -24.314 16.768 20.746 1.00 83.75 82 ILE A N 1
ATOM 673 C CA . ILE A 1 82 ? -24.339 16.111 19.430 1.00 83.75 82 ILE A CA 1
ATOM 674 C C . ILE A 1 82 ? -23.109 16.435 18.572 1.00 83.75 82 ILE A C 1
ATOM 676 O O . ILE A 1 82 ? -22.685 15.591 17.795 1.00 83.75 82 ILE A O 1
ATOM 680 N N . GLU A 1 83 ? -22.529 17.622 18.752 1.00 80.44 83 GLU A N 1
ATOM 681 C CA . GLU A 1 83 ? -21.386 18.116 17.975 1.00 80.44 83 GLU A CA 1
ATOM 682 C C . GLU A 1 83 ? -20.089 17.341 18.261 1.00 80.44 83 GLU A C 1
ATOM 684 O O . GLU A 1 83 ? -19.206 17.297 17.413 1.00 80.44 83 GLU A O 1
ATOM 689 N N . GLU A 1 84 ? -19.984 16.691 19.426 1.00 84.06 84 GLU A N 1
ATOM 690 C CA . GLU A 1 84 ? -18.776 15.961 19.836 1.00 84.06 84 GLU A CA 1
ATOM 691 C C . GLU A 1 84 ? -18.880 14.442 19.660 1.00 84.06 84 GLU A C 1
ATOM 693 O O . GLU A 1 84 ? -17.882 13.729 19.778 1.00 84.06 84 GLU A O 1
ATOM 698 N N . MET A 1 85 ? -20.077 13.922 19.367 1.00 87.94 85 MET A N 1
ATOM 699 C CA . MET A 1 85 ? -20.350 12.478 19.344 1.00 87.94 85 MET A CA 1
ATOM 700 C C . MET A 1 85 ? -19.494 11.695 18.344 1.00 87.94 85 MET A C 1
ATOM 702 O O . MET A 1 85 ? -19.174 10.533 18.597 1.00 87.94 85 MET A O 1
ATOM 706 N N . GLU A 1 86 ? -19.119 12.324 17.232 1.00 88.38 86 GLU A N 1
ATOM 707 C CA . GLU A 1 86 ? -18.303 11.723 16.169 1.00 88.38 86 GLU A CA 1
ATOM 708 C C . GLU A 1 86 ? -16.836 11.537 16.592 1.00 88.38 86 GLU A C 1
ATOM 710 O O . GLU A 1 86 ? -16.132 10.695 16.042 1.00 88.38 86 GLU A O 1
ATOM 715 N N . ASN A 1 87 ? -16.380 12.264 17.617 1.00 86.00 87 ASN A N 1
ATOM 716 C CA . ASN A 1 87 ? -14.983 12.257 18.069 1.00 86.00 87 ASN A CA 1
ATOM 717 C C . ASN A 1 87 ? -14.746 11.332 19.255 1.00 86.00 87 ASN A C 1
ATOM 719 O O . ASN A 1 87 ? -13.636 10.832 19.452 1.00 86.00 87 ASN A O 1
ATOM 723 N N . ILE A 1 88 ? -15.801 11.090 20.038 1.00 89.81 88 ILE A N 1
ATOM 724 C CA . ILE A 1 88 ? -15.747 10.240 21.223 1.00 89.81 88 ILE A CA 1
ATOM 725 C C . ILE A 1 88 ? -15.137 8.868 20.941 1.00 89.81 88 ILE A C 1
ATOM 727 O O . ILE A 1 88 ? -14.232 8.501 21.680 1.00 89.81 88 ILE A O 1
ATOM 731 N N . PRO A 1 89 ? -15.542 8.093 19.921 1.00 92.50 89 PRO A N 1
ATOM 732 C CA . PRO A 1 89 ? -15.047 6.726 19.821 1.00 92.50 89 PRO A CA 1
ATOM 733 C C . PRO A 1 89 ? -13.549 6.651 19.490 1.00 92.50 89 PRO A C 1
ATOM 735 O O . PRO A 1 89 ? -12.863 5.777 20.016 1.00 92.50 89 PRO A O 1
ATOM 738 N N . ALA A 1 90 ? -13.014 7.582 18.691 1.00 89.12 90 ALA A N 1
ATOM 739 C CA . ALA A 1 90 ? -11.575 7.657 18.430 1.00 89.12 90 ALA A CA 1
ATOM 740 C C . ALA A 1 90 ? -10.799 8.061 19.691 1.00 89.12 90 ALA A C 1
ATOM 742 O O . ALA A 1 90 ? -9.760 7.476 19.986 1.00 89.12 90 ALA A O 1
ATOM 743 N N . ALA A 1 91 ? -11.342 8.995 20.478 1.00 86.31 91 ALA A N 1
ATOM 744 C CA . ALA A 1 91 ? -10.783 9.329 21.779 1.00 86.31 91 ALA A CA 1
ATOM 745 C C . ALA A 1 91 ? -10.806 8.125 22.732 1.00 86.31 91 ALA A C 1
ATOM 747 O O . ALA A 1 91 ? -9.768 7.746 23.254 1.00 86.31 91 ALA A O 1
ATOM 748 N N . LEU A 1 92 ? -11.949 7.468 22.928 1.00 91.25 92 LEU A N 1
ATOM 749 C CA . LEU A 1 92 ? -12.047 6.301 23.810 1.00 91.25 92 LEU A CA 1
ATOM 750 C C . LEU A 1 92 ? -11.041 5.203 23.434 1.00 91.25 92 LEU A C 1
ATOM 752 O O . LEU A 1 92 ? -10.424 4.624 24.326 1.00 91.25 92 LEU A O 1
ATOM 756 N N . ALA A 1 93 ? -10.827 4.971 22.134 1.00 90.44 93 ALA A N 1
ATOM 757 C CA . ALA A 1 93 ? -9.791 4.068 21.645 1.00 90.44 93 ALA A CA 1
ATOM 758 C C . ALA A 1 93 ? -8.376 4.561 22.003 1.00 90.44 93 ALA A C 1
ATOM 760 O O . ALA A 1 93 ? -7.581 3.789 22.531 1.00 90.44 93 ALA A O 1
ATOM 761 N N . ALA A 1 94 ? -8.075 5.847 21.793 1.00 83.62 94 ALA A N 1
ATOM 762 C CA . ALA A 1 94 ? -6.786 6.456 22.137 1.00 83.62 94 ALA A CA 1
ATOM 763 C C . ALA A 1 94 ? -6.423 6.325 23.626 1.00 83.62 94 ALA A C 1
ATOM 765 O O . ALA A 1 94 ? -5.251 6.188 23.965 1.00 83.62 94 ALA A O 1
ATOM 766 N N . PHE A 1 95 ? -7.427 6.375 24.506 1.00 83.75 95 PHE A N 1
ATOM 767 C CA . PHE A 1 95 ? -7.267 6.257 25.958 1.00 83.75 95 PHE A CA 1
ATOM 768 C C . PHE A 1 95 ? -7.466 4.816 26.482 1.00 83.75 95 PHE A C 1
ATOM 770 O O . PHE A 1 95 ? -7.435 4.607 27.693 1.00 83.75 95 PHE A O 1
ATOM 777 N N . GLU A 1 96 ? -7.669 3.822 25.605 1.00 90.62 96 GLU A N 1
ATOM 778 C CA . GLU A 1 96 ? -7.955 2.419 25.964 1.00 90.62 96 GLU A CA 1
ATOM 779 C C . GLU A 1 96 ? -9.122 2.262 26.972 1.00 90.62 96 GLU A C 1
ATOM 781 O O . GLU A 1 96 ? -9.106 1.404 27.858 1.00 90.62 96 GLU A O 1
ATOM 786 N N . GLU A 1 97 ? -10.165 3.087 26.839 1.00 93.44 97 GLU A N 1
ATOM 787 C CA . GLU A 1 97 ? -11.314 3.142 27.755 1.00 93.44 97 GLU A CA 1
ATOM 788 C C . GLU A 1 97 ? -12.378 2.090 27.403 1.00 93.44 97 GLU A C 1
ATOM 790 O O . GLU A 1 97 ? -13.473 2.416 26.936 1.00 93.44 97 GLU A O 1
ATOM 795 N N . TYR A 1 98 ? -12.055 0.811 27.614 1.00 95.62 98 TYR A N 1
ATOM 796 C CA . TYR A 1 98 ? -12.910 -0.324 27.234 1.00 95.62 98 TYR A CA 1
ATOM 797 C C . TYR A 1 98 ? -14.335 -0.239 27.805 1.00 95.62 98 TYR A C 1
ATOM 799 O O . TYR A 1 98 ? -15.290 -0.329 27.038 1.00 95.62 98 TYR A O 1
ATOM 807 N N . ASP A 1 99 ? -14.497 0.039 29.101 1.00 96.19 99 ASP A N 1
ATOM 808 C CA . ASP A 1 99 ? -15.822 0.122 29.741 1.00 96.19 99 ASP A CA 1
ATOM 809 C C . ASP A 1 99 ? -16.703 1.221 29.116 1.00 96.19 99 ASP A C 1
ATOM 811 O O . ASP A 1 99 ? -17.919 1.079 28.958 1.00 96.19 99 ASP A O 1
ATOM 815 N N . LEU A 1 100 ? -16.090 2.344 28.730 1.00 96.88 100 LEU A N 1
ATOM 816 C CA . LEU A 1 100 ? -16.805 3.438 28.079 1.00 96.88 100 LEU A CA 1
ATOM 817 C C . LEU A 1 100 ? -17.097 3.138 26.610 1.00 96.88 100 LEU A C 1
ATOM 819 O O . LEU A 1 100 ? -18.129 3.578 26.109 1.00 96.88 100 LEU A O 1
ATOM 823 N N . MET A 1 101 ? -16.227 2.395 25.924 1.00 97.62 101 MET A N 1
ATOM 824 C CA . MET A 1 101 ? -16.497 1.899 24.575 1.00 97.62 101 MET A CA 1
ATOM 825 C C . MET A 1 101 ? -17.671 0.910 24.569 1.00 97.62 101 MET A C 1
ATOM 827 O O . MET A 1 101 ? -18.543 1.009 23.707 1.00 97.62 101 MET A O 1
ATOM 831 N N . GLU A 1 102 ? -17.753 0.014 25.556 1.00 97.94 102 GLU A N 1
ATOM 832 C CA . GLU A 1 102 ? -18.902 -0.883 25.736 1.00 97.94 102 GLU A CA 1
ATOM 833 C C . GLU A 1 102 ? -20.190 -0.094 25.992 1.00 97.94 102 GLU A C 1
ATOM 835 O O . GLU A 1 102 ? -21.202 -0.328 25.328 1.00 97.94 102 GLU A O 1
ATOM 840 N N . ARG A 1 103 ? -20.145 0.904 26.886 1.00 97.19 103 ARG A N 1
ATOM 841 C CA . ARG A 1 103 ? -21.267 1.828 27.109 1.00 97.19 103 ARG A CA 1
ATOM 842 C C . ARG A 1 103 ? -21.667 2.559 25.827 1.00 97.19 103 ARG A C 1
ATOM 844 O O . ARG A 1 103 ? -22.853 2.638 25.523 1.00 97.19 103 ARG A O 1
ATOM 851 N N . TYR A 1 104 ? -20.702 3.068 25.064 1.00 97.06 104 TYR A N 1
ATOM 852 C CA . TYR A 1 104 ? -20.946 3.787 23.814 1.00 97.06 104 TYR A CA 1
ATOM 853 C C . TYR A 1 104 ? -21.729 2.931 22.811 1.00 97.06 104 TYR A C 1
ATOM 855 O O . TYR A 1 104 ? -22.710 3.407 22.237 1.00 97.06 104 TYR A O 1
ATOM 863 N N . ILE A 1 105 ? -21.360 1.657 22.652 1.00 97.62 105 ILE A N 1
ATOM 864 C CA . ILE A 1 105 ? -22.089 0.707 21.800 1.00 97.62 105 ILE A CA 1
ATOM 865 C C . ILE A 1 105 ? -23.445 0.317 22.405 1.00 97.62 105 ILE A C 1
ATOM 867 O O . ILE A 1 105 ? -24.431 0.225 21.672 1.00 97.62 105 ILE A O 1
ATOM 871 N N . ALA A 1 106 ? -23.540 0.136 23.727 1.00 97.31 106 ALA A N 1
ATOM 872 C CA . ALA A 1 106 ? -24.798 -0.177 24.414 1.00 97.31 106 ALA A CA 1
ATOM 873 C C . ALA A 1 106 ? -25.851 0.939 24.275 1.00 97.31 106 ALA A C 1
ATOM 875 O O . ALA A 1 106 ? -27.047 0.659 24.212 1.00 97.31 106 ALA A O 1
ATOM 876 N N . GLU A 1 107 ? -25.412 2.194 24.159 1.00 97.06 107 GLU A N 1
ATOM 877 C CA . GLU A 1 107 ? -26.257 3.352 23.838 1.00 97.06 107 GLU A CA 1
ATOM 878 C C . GLU A 1 107 ? -26.703 3.395 22.357 1.00 97.06 107 GLU A C 1
ATOM 880 O O . GLU A 1 107 ? -27.434 4.300 21.955 1.00 97.06 107 GLU A O 1
ATOM 885 N N . GLY A 1 108 ? -26.304 2.413 21.540 1.00 96.12 108 GLY A N 1
ATOM 886 C CA . GLY A 1 108 ? -26.708 2.269 20.139 1.00 96.12 108 GLY A CA 1
ATOM 887 C C . GLY A 1 108 ? -25.821 3.006 19.133 1.00 96.12 108 GLY A C 1
ATOM 888 O O . GLY A 1 108 ? -26.215 3.151 17.975 1.00 96.12 108 GLY A O 1
ATOM 889 N N . ASN A 1 109 ? -24.642 3.479 19.548 1.00 96.25 109 ASN A N 1
ATOM 890 C CA . ASN A 1 109 ? -23.695 4.148 18.657 1.00 96.25 109 ASN A CA 1
ATOM 891 C C . ASN A 1 109 ? -22.820 3.138 17.886 1.00 96.25 109 ASN A C 1
ATOM 893 O O . ASN A 1 109 ? -22.862 1.932 18.132 1.00 96.25 109 ASN A O 1
ATOM 897 N N . THR A 1 110 ? -22.020 3.623 16.931 1.00 96.12 110 THR A N 1
ATOM 898 C CA . THR A 1 110 ? -21.163 2.790 16.071 1.00 96.12 110 THR A CA 1
ATOM 899 C C . THR A 1 110 ? -19.729 3.306 16.025 1.00 96.12 110 THR A C 1
ATOM 901 O O . THR A 1 110 ? -19.500 4.511 16.077 1.00 96.12 110 THR A O 1
ATOM 904 N N . PHE A 1 111 ? -18.761 2.397 15.879 1.00 96.38 111 PHE A N 1
ATOM 905 C CA . PHE A 1 111 ? -17.365 2.751 15.608 1.00 96.38 111 PHE A CA 1
ATOM 906 C C . PHE A 1 111 ? -17.103 3.127 14.143 1.00 96.38 111 PHE A C 1
ATOM 908 O O . PHE A 1 111 ? -16.028 3.625 13.836 1.00 96.38 111 PHE A O 1
ATOM 915 N N . ASN A 1 112 ? -18.073 2.953 13.242 1.00 95.69 112 ASN A N 1
ATOM 916 C CA . ASN A 1 112 ? -17.942 3.322 11.829 1.00 95.69 112 ASN A CA 1
ATOM 917 C C . ASN A 1 112 ? -18.297 4.795 11.603 1.00 95.69 112 ASN A C 1
ATOM 919 O O . ASN A 1 112 ? -19.198 5.121 10.831 1.00 95.69 112 ASN A O 1
ATOM 923 N N . VAL A 1 113 ? -17.612 5.680 12.328 1.00 91.81 113 VAL A N 1
ATOM 924 C CA . VAL A 1 113 ? -17.759 7.135 12.232 1.00 91.81 113 VAL A CA 1
ATOM 925 C C . VAL A 1 113 ? -16.409 7.774 11.938 1.00 91.81 113 VAL A C 1
ATOM 927 O O . VAL A 1 113 ? -15.387 7.349 12.475 1.00 91.81 113 VAL A O 1
ATOM 930 N N . GLN A 1 114 ? -16.414 8.787 11.078 1.00 90.19 114 GLN A N 1
ATOM 931 C CA . GLN A 1 114 ? -15.260 9.646 10.829 1.00 90.19 114 GLN A CA 1
ATOM 932 C C . GLN A 1 114 ? -15.336 10.849 11.769 1.00 90.19 114 GLN A C 1
ATOM 934 O O . GLN A 1 114 ? -16.404 11.434 11.946 1.00 90.19 114 GLN A O 1
ATOM 939 N N . THR A 1 115 ? -14.212 11.210 12.384 1.00 85.44 115 THR A N 1
ATOM 940 C CA . THR A 1 115 ? -14.140 12.408 13.238 1.00 85.44 115 THR A CA 1
ATOM 941 C C . THR A 1 115 ? -14.303 13.700 12.425 1.00 85.44 115 THR A C 1
ATOM 943 O O . THR A 1 115 ? -13.910 13.763 11.262 1.00 85.44 115 THR A O 1
ATOM 946 N N . SER A 1 116 ? -14.842 14.764 13.030 1.00 73.38 116 SER A N 1
ATOM 947 C CA . SER A 1 116 ? -15.260 15.978 12.296 1.00 73.38 116 SER A CA 1
ATOM 948 C C . SER A 1 116 ? -14.632 17.296 12.772 1.00 73.38 116 SER A C 1
ATOM 950 O O . SER A 1 116 ? -14.863 18.355 12.177 1.00 73.38 116 SER A O 1
ATOM 952 N N . VAL A 1 117 ? -13.787 17.276 13.809 1.00 63.78 117 VAL A N 1
ATOM 953 C CA . VAL A 1 117 ? -13.213 18.499 14.420 1.00 63.78 117 VAL A CA 1
ATOM 954 C C . VAL A 1 117 ? -11.838 18.882 13.896 1.00 63.78 117 VAL A C 1
ATOM 956 O O . VAL A 1 117 ? -11.102 18.106 13.295 1.00 63.78 117 VAL A O 1
ATOM 959 N N . GLY A 1 118 ? -11.473 20.133 14.197 1.00 51.94 118 GLY A N 1
ATOM 960 C CA . GLY A 1 118 ? -10.260 20.818 13.747 1.00 51.94 118 GLY A CA 1
ATOM 961 C C . GLY A 1 118 ? -8.941 20.059 13.935 1.00 51.94 118 GLY A C 1
ATOM 962 O O . GLY A 1 118 ? -8.089 20.172 13.062 1.00 51.94 118 GLY A O 1
ATOM 963 N N . ALA A 1 119 ? -8.783 19.279 15.012 1.00 50.88 119 ALA A N 1
ATOM 964 C CA . ALA A 1 119 ? -7.583 18.462 15.253 1.00 50.88 119 ALA A CA 1
ATOM 965 C C . ALA A 1 119 ? -7.389 17.360 14.194 1.00 50.88 119 ALA A C 1
ATOM 967 O O . ALA A 1 119 ? -6.268 17.032 13.813 1.00 50.88 119 ALA A O 1
ATOM 968 N N . PHE A 1 120 ? -8.499 16.844 13.669 1.00 57.84 120 PHE A N 1
ATOM 969 C CA . PHE A 1 120 ? -8.555 15.715 12.748 1.00 57.84 120 PHE A CA 1
ATOM 970 C C . PHE A 1 120 ? -8.991 16.112 11.330 1.00 57.84 120 PHE A C 1
ATOM 972 O O . PHE A 1 120 ? -9.168 15.265 10.461 1.00 57.84 120 PHE A O 1
ATOM 979 N N . ARG A 1 121 ? -9.151 17.412 11.058 1.00 55.00 121 ARG A N 1
ATOM 980 C CA . ARG A 1 121 ? -9.931 17.932 9.920 1.00 55.00 121 ARG A CA 1
ATOM 981 C C . ARG A 1 121 ? -9.489 17.444 8.536 1.00 55.00 121 ARG A C 1
ATOM 983 O O . ARG A 1 121 ? -10.323 17.344 7.642 1.00 55.00 121 ARG A O 1
ATOM 990 N N . HIS A 1 122 ? -8.198 17.179 8.362 1.00 57.16 122 HIS A N 1
ATOM 991 C CA . HIS A 1 122 ? -7.618 16.772 7.077 1.00 57.16 122 HIS A CA 1
ATOM 992 C C . HIS A 1 122 ? -7.687 15.267 6.794 1.00 57.16 122 HIS A C 1
ATOM 994 O O . HIS A 1 122 ? -7.517 14.868 5.655 1.00 57.16 122 HIS A O 1
ATOM 1000 N N . TRP A 1 123 ? -7.935 14.454 7.815 1.00 72.06 123 TRP A N 1
ATOM 1001 C CA . TRP A 1 123 ? -7.691 13.015 7.801 1.00 72.06 123 TRP A CA 1
ATOM 1002 C C . TRP A 1 123 ? -8.852 12.235 8.418 1.00 72.06 123 TRP A C 1
ATOM 1004 O O . TRP A 1 123 ? -8.956 11.049 8.172 1.00 72.06 123 TRP A O 1
ATOM 1014 N N . GLN A 1 124 ? -9.750 12.886 9.170 1.00 84.88 124 GLN A N 1
ATOM 1015 C CA . GLN A 1 124 ? -11.044 12.387 9.667 1.00 84.88 124 GLN A CA 1
ATOM 1016 C C . GLN A 1 124 ? -11.050 10.873 9.961 1.00 84.88 124 GLN A C 1
ATOM 1018 O O . GLN A 1 124 ? -11.837 10.125 9.377 1.00 84.88 124 GLN A O 1
ATOM 1023 N N . PRO A 1 125 ? -10.123 10.381 10.806 1.00 86.56 125 PRO A N 1
ATOM 1024 C CA . PRO A 1 125 ? -9.933 8.960 11.015 1.00 86.56 125 PRO A CA 1
ATOM 1025 C C . PRO A 1 125 ? -11.161 8.338 11.674 1.00 86.56 125 PRO A C 1
ATOM 1027 O O . PRO A 1 125 ? -11.864 8.984 12.455 1.00 86.56 125 PRO A O 1
ATOM 1030 N N . THR A 1 126 ? -11.369 7.054 11.403 1.00 92.25 126 THR A N 1
ATOM 1031 C CA . THR A 1 126 ? -12.208 6.191 12.239 1.00 92.25 126 THR A CA 1
ATOM 1032 C C . THR A 1 126 ? -11.435 5.790 13.501 1.00 92.25 126 THR A C 1
ATOM 1034 O O . THR A 1 126 ? -10.206 5.878 13.508 1.00 92.25 126 THR A O 1
ATOM 1037 N N . PRO A 1 127 ? -12.086 5.296 14.569 1.00 92.44 127 PRO A N 1
ATOM 1038 C CA . PRO A 1 127 ? -11.395 4.782 15.753 1.00 92.44 127 PRO A CA 1
ATOM 1039 C C . PRO A 1 127 ? -10.365 3.702 15.409 1.00 92.44 127 PRO A C 1
ATOM 1041 O O . PRO A 1 127 ? -9.259 3.708 15.940 1.00 92.44 127 PRO A O 1
ATOM 1044 N N . LEU A 1 128 ? -10.699 2.810 14.469 1.00 95.56 128 LEU A N 1
ATOM 1045 C CA . LEU A 1 128 ? -9.798 1.751 14.023 1.00 95.56 128 LEU A CA 1
ATOM 1046 C C . LEU A 1 128 ? -8.619 2.318 13.223 1.00 95.56 128 LEU A C 1
ATOM 1048 O O . LEU A 1 128 ? -7.478 1.946 13.490 1.00 95.56 128 LEU A O 1
ATOM 1052 N N . TYR A 1 129 ? -8.859 3.255 12.297 1.00 93.56 129 TYR A N 1
ATOM 1053 C CA . TYR A 1 129 ? -7.777 3.943 11.583 1.00 93.56 129 TYR A CA 1
ATOM 1054 C C . TYR A 1 129 ? -6.870 4.704 12.553 1.00 93.56 129 TYR A C 1
ATOM 1056 O O . TYR A 1 129 ? -5.649 4.641 12.434 1.00 93.56 129 TYR A O 1
ATOM 1064 N N . TYR A 1 130 ? -7.444 5.382 13.547 1.00 89.00 130 TYR A N 1
ATOM 1065 C CA . TYR A 1 130 ? -6.707 6.190 14.515 1.00 89.00 130 TYR A CA 1
ATOM 1066 C C . TYR A 1 130 ? -5.646 5.373 15.266 1.00 89.00 130 TYR A C 1
ATOM 1068 O O . TYR A 1 130 ? -4.510 5.817 15.420 1.00 89.00 130 TYR A O 1
ATOM 1076 N N . VAL A 1 131 ? -5.969 4.129 15.632 1.00 90.00 131 VAL A N 1
ATOM 1077 C CA . VAL A 1 131 ? -5.035 3.186 16.274 1.00 90.00 131 VAL A CA 1
ATOM 1078 C C . VAL A 1 131 ? -3.812 2.867 15.403 1.00 90.00 131 VAL A C 1
ATOM 1080 O O . VAL A 1 131 ? -2.760 2.517 15.930 1.00 90.00 131 VAL A O 1
ATOM 1083 N N . THR A 1 132 ? -3.911 3.004 14.079 1.00 91.06 132 THR A N 1
ATOM 1084 C CA . THR A 1 132 ? -2.799 2.729 13.151 1.00 91.06 132 THR A CA 1
ATOM 1085 C C . THR A 1 132 ? -1.797 3.884 13.035 1.00 91.06 132 THR A C 1
ATOM 1087 O O . THR A 1 132 ? -0.708 3.712 12.482 1.00 91.06 132 THR A O 1
ATOM 1090 N N . ILE A 1 133 ? -2.126 5.067 13.563 1.00 86.88 133 ILE A N 1
ATOM 1091 C CA . ILE A 1 133 ? -1.224 6.222 13.576 1.00 86.88 133 ILE A CA 1
ATOM 1092 C C . ILE A 1 133 ? -0.027 5.895 14.465 1.00 86.88 133 ILE A C 1
ATOM 1094 O O . ILE A 1 133 ? -0.202 5.479 15.604 1.00 86.88 133 ILE A O 1
ATOM 1098 N N . LYS A 1 134 ? 1.195 6.141 13.976 1.00 84.38 134 LYS A N 1
ATOM 1099 C CA . LYS A 1 134 ? 2.442 5.739 14.651 1.00 84.38 134 LYS A CA 1
ATOM 1100 C C . LYS A 1 134 ? 2.483 6.161 16.122 1.00 84.38 134 LYS A C 1
ATOM 1102 O O . LYS A 1 134 ? 2.643 5.314 16.991 1.00 84.38 134 LYS A O 1
ATOM 1107 N N . LYS A 1 135 ? 2.253 7.450 16.392 1.00 79.75 135 LYS A N 1
ATOM 1108 C CA . LYS A 1 135 ? 2.261 8.006 17.755 1.00 79.75 135 LYS A CA 1
ATOM 1109 C C . LYS A 1 135 ? 1.213 7.374 18.671 1.00 79.75 135 LYS A C 1
ATOM 1111 O O . LYS A 1 135 ? 1.447 7.259 19.864 1.00 79.75 135 LYS A O 1
ATOM 1116 N N . VAL A 1 136 ? 0.057 6.995 18.130 1.00 82.06 136 VAL A N 1
ATOM 1117 C CA . VAL A 1 136 ? -0.996 6.327 18.904 1.00 82.06 136 VAL A CA 1
ATOM 1118 C C . VAL A 1 136 ? -0.566 4.889 19.159 1.00 82.06 136 VAL A C 1
ATOM 1120 O O . VAL A 1 136 ? -0.449 4.478 20.306 1.00 82.06 136 VAL A O 1
ATOM 1123 N N . PHE A 1 137 ? -0.236 4.156 18.096 1.00 86.69 137 PHE A N 1
ATOM 1124 C CA . PHE A 1 137 ? 0.166 2.755 18.141 1.00 86.69 137 PHE A CA 1
ATOM 1125 C C . PHE A 1 137 ? 1.328 2.483 19.108 1.00 86.69 137 PHE A C 1
ATOM 1127 O O . PHE A 1 137 ? 1.295 1.493 19.835 1.00 86.69 137 PHE A O 1
ATOM 1134 N N . GLU A 1 138 ? 2.346 3.348 19.119 1.00 84.94 138 GLU A N 1
ATOM 1135 C CA . GLU A 1 138 ? 3.530 3.218 19.979 1.00 84.94 138 GLU A CA 1
ATOM 1136 C C . GLU A 1 138 ? 3.234 3.454 21.469 1.00 84.94 138 GLU A C 1
ATOM 1138 O O . GLU A 1 138 ? 3.963 2.933 22.310 1.00 84.94 138 GLU A O 1
ATOM 1143 N N . ASN A 1 139 ? 2.160 4.182 21.793 1.00 81.50 139 ASN A N 1
ATOM 1144 C CA . ASN A 1 139 ? 1.784 4.535 23.166 1.00 81.50 139 ASN A CA 1
ATOM 1145 C C . ASN A 1 139 ? 0.696 3.628 23.770 1.00 81.50 139 ASN A C 1
ATOM 1147 O O . ASN A 1 139 ? 0.415 3.720 24.964 1.00 81.50 139 ASN A O 1
ATOM 1151 N N . LEU A 1 140 ? 0.078 2.747 22.977 1.00 84.62 140 LEU A N 1
ATOM 1152 C CA . LEU A 1 140 ? -0.936 1.810 23.470 1.00 84.62 140 LEU A CA 1
ATOM 1153 C C . LEU A 1 140 ? -0.306 0.698 24.316 1.00 84.62 140 LEU A C 1
ATOM 1155 O O . LEU A 1 140 ? 0.707 0.109 23.930 1.00 84.62 140 LEU A O 1
ATOM 1159 N N . LYS A 1 141 ? -0.954 0.333 25.430 1.00 88.12 141 LYS A N 1
ATOM 1160 C CA . LYS A 1 141 ? -0.518 -0.792 26.273 1.00 88.12 141 LYS A CA 1
ATOM 1161 C C . LYS A 1 141 ? -0.689 -2.122 25.547 1.00 88.12 141 LYS A C 1
ATOM 1163 O O . LYS A 1 141 ? 0.197 -2.973 25.611 1.00 88.12 141 LYS A O 1
ATOM 1168 N N . ASP A 1 142 ? -1.817 -2.304 24.856 1.00 90.31 142 ASP A N 1
ATOM 1169 C CA . ASP A 1 142 ? -2.083 -3.492 24.041 1.00 90.31 142 ASP A CA 1
ATOM 1170 C C . ASP A 1 142 ? -2.873 -3.143 22.769 1.00 90.31 142 ASP A C 1
ATOM 1172 O O . ASP A 1 142 ? -4.095 -3.301 22.676 1.00 90.31 142 ASP A O 1
ATOM 1176 N N . ALA A 1 143 ? -2.144 -2.699 21.741 1.00 94.00 143 ALA A N 1
ATOM 1177 C CA . ALA A 1 143 ? -2.731 -2.343 20.452 1.00 94.00 143 ALA A CA 1
ATOM 1178 C C . ALA A 1 143 ? -3.471 -3.512 19.774 1.00 94.00 143 ALA A C 1
ATOM 1180 O O . ALA A 1 143 ? -4.480 -3.289 19.104 1.00 94.00 143 ALA A O 1
ATOM 1181 N N . LYS A 1 144 ? -3.009 -4.763 19.947 1.00 95.94 144 LYS A N 1
ATOM 1182 C CA . LYS A 1 144 ? -3.678 -5.924 19.338 1.00 95.94 144 LYS A CA 1
ATOM 1183 C C . LYS A 1 144 ? -5.038 -6.154 19.988 1.00 95.94 144 LYS A C 1
ATOM 1185 O O . LYS A 1 144 ? -6.015 -6.383 19.271 1.00 95.94 144 LYS A O 1
ATOM 1190 N N . LYS A 1 145 ? -5.115 -6.072 21.319 1.00 96.94 145 LYS A N 1
ATOM 1191 C CA . LYS A 1 145 ? -6.380 -6.176 22.053 1.00 96.94 145 LYS A CA 1
ATOM 1192 C C . LYS A 1 145 ? -7.357 -5.084 21.632 1.00 96.94 145 LYS A C 1
ATOM 1194 O O . LYS A 1 145 ? -8.513 -5.402 21.368 1.00 96.94 145 LYS A O 1
ATOM 1199 N N . LEU A 1 146 ? -6.900 -3.838 21.507 1.00 97.25 146 LEU A N 1
ATOM 1200 C CA . LEU A 1 146 ? -7.760 -2.727 21.100 1.00 97.25 146 LEU A CA 1
ATOM 1201 C C . LEU A 1 146 ? -8.318 -2.915 19.682 1.00 97.25 146 LEU A C 1
ATOM 1203 O O . LEU A 1 146 ? -9.526 -2.807 19.481 1.00 97.25 146 LEU A O 1
ATOM 1207 N N . LEU A 1 147 ? -7.464 -3.254 18.710 1.00 98.00 147 LEU A N 1
ATOM 1208 C CA . LEU A 1 147 ? -7.896 -3.544 17.336 1.00 98.00 147 LEU A CA 1
ATOM 1209 C C . LEU A 1 147 ? -8.918 -4.689 17.294 1.00 98.00 147 LEU A C 1
ATOM 1211 O O . LEU A 1 147 ? -9.944 -4.578 16.625 1.00 98.00 147 LEU A O 1
ATOM 1215 N N . THR A 1 148 ? -8.655 -5.764 18.042 1.00 98.44 148 THR A N 1
ATOM 1216 C CA . THR A 1 148 ? -9.556 -6.923 18.133 1.00 98.44 148 THR A CA 1
ATOM 1217 C C . THR A 1 148 ? -10.906 -6.515 18.715 1.00 98.44 148 THR A C 1
ATOM 1219 O O . THR A 1 148 ? -11.939 -6.789 18.111 1.00 98.44 148 THR A O 1
ATOM 1222 N N . PHE A 1 149 ? -10.899 -5.777 19.828 1.00 98.44 149 PHE A N 1
ATOM 1223 C CA . PHE A 1 149 ? -12.111 -5.292 20.483 1.00 98.44 149 PHE A CA 1
ATOM 1224 C C . PHE A 1 149 ? -12.963 -4.423 19.549 1.00 98.44 149 PHE A C 1
ATOM 1226 O O . PHE A 1 149 ? -14.178 -4.606 19.480 1.00 98.44 149 PHE A O 1
ATOM 1233 N N . LEU A 1 150 ? -12.346 -3.491 18.812 1.00 98.38 150 LEU A N 1
ATOM 1234 C CA . LEU A 1 150 ? -13.065 -2.623 17.876 1.00 98.38 150 LEU A CA 1
ATOM 1235 C C . LEU A 1 150 ? -13.759 -3.444 16.779 1.00 98.38 150 LEU A C 1
ATOM 1237 O O . LEU A 1 150 ? -14.940 -3.225 16.507 1.00 98.38 150 LEU A O 1
ATOM 1241 N N . VAL A 1 151 ? -13.059 -4.412 16.181 1.00 98.38 151 VAL A N 1
ATOM 1242 C CA . VAL A 1 151 ? -13.601 -5.255 15.100 1.00 98.38 151 VAL A CA 1
ATOM 1243 C C . VAL A 1 151 ? -14.673 -6.224 15.607 1.00 98.38 151 VAL A C 1
ATOM 1245 O O . VAL A 1 151 ? -15.722 -6.352 14.974 1.00 98.38 151 VAL A O 1
ATOM 1248 N N . GLU A 1 152 ? -14.486 -6.847 16.775 1.00 97.94 152 GLU A N 1
ATOM 1249 C CA . GLU A 1 152 ? -15.513 -7.680 17.428 1.00 97.94 152 GLU A CA 1
ATOM 1250 C C . GLU A 1 152 ? -16.791 -6.879 17.729 1.00 97.94 152 GLU A C 1
ATOM 1252 O O . GLU A 1 152 ? -17.904 -7.402 17.634 1.00 97.94 152 GLU A O 1
ATOM 1257 N N . ASN A 1 153 ? -16.643 -5.576 17.985 1.00 98.06 153 ASN A N 1
ATOM 1258 C CA . ASN A 1 153 ? -17.735 -4.616 18.131 1.00 98.06 153 ASN A CA 1
ATOM 1259 C C . ASN A 1 153 ? -18.102 -3.893 16.818 1.00 98.06 153 ASN A C 1
ATOM 1261 O O . ASN A 1 153 ? -18.656 -2.793 16.834 1.00 98.06 153 ASN A O 1
ATOM 1265 N N . LYS A 1 154 ? -17.878 -4.550 15.671 1.00 97.69 154 LYS A N 1
ATOM 1266 C CA . LYS A 1 154 ? -18.347 -4.159 14.328 1.00 97.69 154 LYS A CA 1
ATOM 1267 C C . LYS A 1 154 ? -17.705 -2.900 13.730 1.00 97.69 154 LYS A C 1
ATOM 1269 O O . LYS A 1 154 ? -18.288 -2.319 12.808 1.00 97.69 154 LYS A O 1
ATOM 1274 N N . ALA A 1 155 ? -16.531 -2.480 14.200 1.00 98.06 155 ALA A N 1
ATOM 1275 C CA . ALA A 1 155 ? -15.710 -1.543 13.436 1.00 98.06 155 ALA A CA 1
ATOM 1276 C C . ALA A 1 155 ? -15.284 -2.199 12.109 1.00 98.06 155 ALA A C 1
ATOM 1278 O O . ALA A 1 155 ? -14.805 -3.332 12.102 1.00 98.06 155 ALA A O 1
ATOM 1279 N N . ASP A 1 156 ? -15.470 -1.503 10.990 1.00 97.88 156 ASP A N 1
ATOM 1280 C CA . ASP A 1 156 ? -15.086 -1.966 9.660 1.00 97.88 156 ASP A CA 1
ATOM 1281 C C . ASP A 1 156 ? -13.590 -1.687 9.427 1.00 97.88 156 ASP A C 1
ATOM 1283 O O . ASP A 1 156 ? -13.189 -0.520 9.330 1.00 97.88 156 ASP A O 1
ATOM 1287 N N . PRO A 1 157 ? -12.742 -2.726 9.294 1.00 97.69 157 PRO A N 1
ATOM 1288 C CA . PRO A 1 157 ? -11.310 -2.556 9.051 1.00 97.69 157 PRO A CA 1
ATOM 1289 C C . PRO A 1 157 ? -10.988 -2.001 7.652 1.00 97.69 157 PRO A C 1
ATOM 1291 O O . PRO A 1 157 ? -9.826 -1.719 7.363 1.00 97.69 157 PRO A O 1
ATOM 1294 N N . ASN A 1 158 ? -11.990 -1.846 6.779 1.00 97.44 158 ASN A N 1
ATOM 1295 C CA . ASN A 1 158 ? -11.860 -1.333 5.414 1.00 97.44 158 ASN A CA 1
ATOM 1296 C C . ASN A 1 158 ? -12.444 0.071 5.224 1.00 97.44 158 ASN A C 1
ATOM 1298 O O . ASN A 1 158 ? -12.461 0.568 4.092 1.00 97.44 158 ASN A O 1
ATOM 1302 N N . MET A 1 159 ? -12.952 0.691 6.292 1.00 95.38 159 MET A N 1
ATOM 1303 C CA . MET A 1 159 ? -13.533 2.024 6.213 1.00 95.38 159 MET A CA 1
ATOM 1304 C C . MET A 1 159 ? -12.448 3.065 5.932 1.00 95.38 159 MET A C 1
ATOM 1306 O O . MET A 1 159 ? -11.375 3.042 6.539 1.00 95.38 159 MET A O 1
ATOM 1310 N N . TYR A 1 160 ? -12.747 3.976 5.010 1.00 92.38 160 TYR A N 1
ATOM 1311 C CA . TYR A 1 160 ? -11.854 5.073 4.669 1.00 92.38 160 TYR A CA 1
ATOM 1312 C C . TYR A 1 160 ? -11.763 6.096 5.803 1.00 92.38 160 TYR A C 1
ATOM 1314 O O . TYR A 1 160 ? -12.754 6.415 6.466 1.00 92.38 160 TYR A O 1
ATOM 1322 N N . ALA A 1 161 ? -10.567 6.632 5.993 1.00 89.00 161 ALA A N 1
ATOM 1323 C CA . ALA A 1 161 ? -10.342 7.913 6.638 1.00 89.00 161 ALA A CA 1
ATOM 1324 C C . ALA A 1 161 ? -10.726 9.062 5.675 1.00 89.00 161 ALA A C 1
ATOM 1326 O O . ALA A 1 161 ? -11.135 8.831 4.537 1.00 89.00 161 ALA A O 1
ATOM 1327 N N . GLY A 1 162 ? -10.666 10.308 6.139 1.00 84.62 162 GLY A N 1
ATOM 1328 C CA . GLY A 1 162 ? -11.013 11.493 5.341 1.00 84.62 162 GLY A CA 1
ATOM 1329 C C . GLY A 1 162 ? -10.039 11.810 4.205 1.00 84.62 162 GLY A C 1
ATOM 1330 O O . GLY A 1 162 ? -10.365 12.624 3.348 1.00 84.62 162 GLY A O 1
ATOM 1331 N N . ASP A 1 163 ? -8.864 11.186 4.208 1.00 82.75 163 ASP A N 1
ATOM 1332 C CA . ASP A 1 163 ? -7.852 11.223 3.148 1.00 82.75 163 ASP A CA 1
ATOM 1333 C C . ASP A 1 163 ? -7.991 10.042 2.167 1.00 82.75 163 ASP A C 1
ATOM 1335 O O . ASP A 1 163 ? -7.042 9.713 1.465 1.00 82.75 163 ASP A O 1
ATOM 1339 N N . ASP A 1 164 ? -9.141 9.356 2.166 1.00 88.25 164 ASP A N 1
ATOM 1340 C CA . ASP A 1 164 ? -9.415 8.154 1.372 1.00 88.25 164 ASP A CA 1
ATOM 1341 C C . ASP A 1 164 ? -8.446 6.978 1.625 1.00 88.25 164 ASP A C 1
ATOM 1343 O O . ASP A 1 164 ? -8.439 5.996 0.877 1.00 88.25 164 ASP A O 1
ATOM 1347 N N . SER A 1 165 ? -7.662 7.009 2.709 1.00 89.94 165 SER A N 1
ATOM 1348 C CA . SER A 1 165 ? -6.800 5.894 3.104 1.00 89.94 165 SER A CA 1
ATOM 1349 C C . SER A 1 165 ? -7.545 4.874 3.957 1.00 89.94 165 SER A C 1
ATOM 1351 O O . SER A 1 165 ? -8.450 5.194 4.728 1.00 89.94 165 SER A O 1
ATOM 1353 N N . THR A 1 166 ? -7.148 3.606 3.848 1.00 94.62 166 THR A N 1
ATOM 1354 C CA . THR A 1 166 ? -7.627 2.544 4.743 1.00 94.62 166 THR A CA 1
ATOM 1355 C C . THR A 1 166 ? -6.637 2.313 5.884 1.00 94.62 166 THR A C 1
ATOM 1357 O O . THR A 1 166 ? -5.449 2.611 5.735 1.00 94.62 166 THR A O 1
ATOM 1360 N N . PRO A 1 167 ? -7.073 1.708 7.004 1.00 96.19 167 PRO A N 1
ATOM 1361 C CA . PRO A 1 167 ? -6.172 1.283 8.074 1.00 96.19 167 PRO A CA 1
ATOM 1362 C C . PRO A 1 167 ? -5.006 0.424 7.562 1.00 96.19 167 PRO A C 1
ATOM 1364 O O . PRO A 1 167 ? -3.870 0.577 8.007 1.00 96.19 167 PRO A O 1
ATOM 1367 N N . LEU A 1 168 ? -5.274 -0.459 6.590 1.00 97.69 168 LEU A N 1
ATOM 1368 C CA . LEU A 1 168 ? -4.250 -1.307 5.982 1.00 97.69 168 LEU A CA 1
ATOM 1369 C C . LEU A 1 168 ? -3.284 -0.517 5.095 1.00 97.69 168 LEU A C 1
ATOM 1371 O O . LEU A 1 168 ? -2.085 -0.782 5.142 1.00 97.69 168 LEU A O 1
ATOM 1375 N N . LEU A 1 169 ? -3.777 0.457 4.321 1.00 94.50 169 LEU A N 1
ATOM 1376 C CA . LEU A 1 169 ? -2.921 1.320 3.506 1.00 94.50 169 LEU A CA 1
ATOM 1377 C C . LEU A 1 169 ? -1.985 2.150 4.394 1.00 94.50 169 LEU A C 1
ATOM 1379 O O . LEU A 1 169 ? -0.785 2.187 4.146 1.00 94.50 169 LEU A O 1
ATOM 1383 N N . ASN A 1 170 ? -2.487 2.703 5.502 1.00 92.62 170 ASN A N 1
ATOM 1384 C CA . ASN A 1 170 ? -1.637 3.403 6.467 1.00 92.62 170 ASN A CA 1
ATOM 1385 C C . ASN A 1 170 ? -0.600 2.466 7.127 1.00 92.62 170 ASN A C 1
ATOM 1387 O O . ASN A 1 170 ? 0.516 2.877 7.430 1.00 92.62 170 ASN A O 1
ATOM 1391 N N . ALA A 1 171 ? -0.909 1.179 7.304 1.00 95.81 171 ALA A N 1
ATOM 1392 C CA . ALA A 1 171 ? 0.067 0.195 7.782 1.00 95.81 171 ALA A CA 1
ATOM 1393 C C . ALA A 1 171 ? 1.153 -0.170 6.743 1.00 95.81 171 ALA A C 1
ATOM 1395 O O . ALA A 1 171 ? 2.119 -0.851 7.099 1.00 95.81 171 ALA A O 1
ATOM 1396 N N . CYS A 1 172 ? 1.016 0.263 5.482 1.00 94.31 172 CYS A N 1
ATOM 1397 C CA . CYS A 1 172 ? 2.006 0.029 4.427 1.00 94.31 172 CYS A CA 1
ATOM 1398 C C . CYS A 1 172 ? 3.217 0.965 4.516 1.00 94.31 172 CYS A C 1
ATOM 1400 O O . CYS A 1 172 ? 4.282 0.574 4.044 1.00 94.31 172 CYS A O 1
ATOM 1402 N N . TYR A 1 173 ? 3.091 2.143 5.144 1.00 89.56 173 TYR A N 1
ATOM 1403 C CA . TYR A 1 173 ? 4.216 3.065 5.340 1.00 89.56 173 TYR A CA 1
ATOM 1404 C C . TYR A 1 173 ? 5.380 2.384 6.060 1.00 89.56 173 TYR A C 1
ATOM 1406 O O . TYR A 1 173 ? 5.160 1.617 7.002 1.00 89.56 173 TYR A O 1
ATOM 1414 N N . ASP A 1 174 ? 6.611 2.672 5.633 1.00 86.81 174 ASP A N 1
ATOM 1415 C CA . ASP A 1 174 ? 7.832 2.032 6.138 1.00 86.81 174 ASP A CA 1
ATOM 1416 C C . ASP A 1 174 ? 7.957 2.121 7.670 1.00 86.81 174 ASP A C 1
ATOM 1418 O O . ASP A 1 174 ? 8.184 1.112 8.338 1.00 86.81 174 ASP A O 1
ATOM 1422 N N . ASP A 1 175 ? 7.623 3.283 8.237 1.00 87.00 175 ASP A N 1
ATOM 1423 C CA . ASP A 1 175 ? 7.684 3.585 9.671 1.00 87.00 175 ASP A CA 1
ATOM 1424 C C . ASP A 1 175 ? 6.696 2.792 10.553 1.00 87.00 175 ASP A C 1
ATOM 1426 O O . ASP A 1 175 ? 6.741 2.912 11.782 1.00 87.00 175 ASP A O 1
ATOM 1430 N N . LYS A 1 176 ? 5.788 2.006 9.959 1.00 91.38 176 LYS A N 1
ATOM 1431 C CA . LYS A 1 176 ? 4.864 1.115 10.673 1.00 91.38 176 LYS A CA 1
ATOM 1432 C C . LYS A 1 176 ? 5.422 -0.306 10.754 1.00 91.38 176 LYS A C 1
ATOM 1434 O O . LYS A 1 176 ? 5.960 -0.814 9.776 1.00 91.38 176 LYS A O 1
ATOM 1439 N N . PRO A 1 177 ? 5.248 -1.022 11.874 1.00 93.44 177 PRO A N 1
ATOM 1440 C CA . PRO A 1 177 ? 5.788 -2.371 11.998 1.00 93.44 177 PRO A CA 1
ATOM 1441 C C . PRO A 1 177 ? 4.949 -3.395 11.216 1.00 93.44 177 PRO A C 1
ATOM 1443 O O . PRO A 1 177 ? 3.717 -3.347 11.260 1.00 93.44 177 PRO A O 1
ATOM 1446 N N . VAL A 1 178 ? 5.584 -4.405 10.602 1.00 96.12 178 VAL A N 1
ATOM 1447 C CA . VAL A 1 178 ? 4.890 -5.496 9.870 1.00 96.12 178 VAL A CA 1
ATOM 1448 C C . VAL A 1 178 ? 3.781 -6.168 10.699 1.00 96.12 178 VAL A C 1
ATOM 1450 O O . VAL A 1 178 ? 2.744 -6.552 10.157 1.00 96.12 178 VAL A O 1
ATOM 1453 N N . LYS A 1 179 ? 3.946 -6.279 12.028 1.00 96.31 179 LYS A N 1
ATOM 1454 C CA . LYS A 1 179 ? 2.934 -6.888 12.916 1.00 96.31 179 LYS A CA 1
ATOM 1455 C C . LYS A 1 179 ? 1.584 -6.159 12.894 1.00 96.31 179 LYS A C 1
ATOM 1457 O O . LYS A 1 179 ? 0.559 -6.821 13.008 1.00 96.31 179 LYS A O 1
ATOM 1462 N N . LEU A 1 180 ? 1.569 -4.831 12.725 1.00 97.38 180 LEU A N 1
ATOM 1463 C CA . LEU A 1 180 ? 0.327 -4.056 12.634 1.00 97.38 180 LEU A CA 1
ATOM 1464 C C . LEU A 1 180 ? -0.452 -4.461 11.378 1.00 97.38 180 LEU A C 1
ATOM 1466 O O . LEU A 1 180 ? -1.633 -4.788 11.463 1.00 97.38 180 LEU A O 1
ATOM 1470 N N . MET A 1 181 ? 0.236 -4.520 10.235 1.00 98.06 181 MET A N 1
ATOM 1471 C CA . MET A 1 181 ? -0.339 -5.002 8.980 1.00 98.06 181 MET A CA 1
ATOM 1472 C C . MET A 1 181 ? -0.865 -6.434 9.122 1.00 98.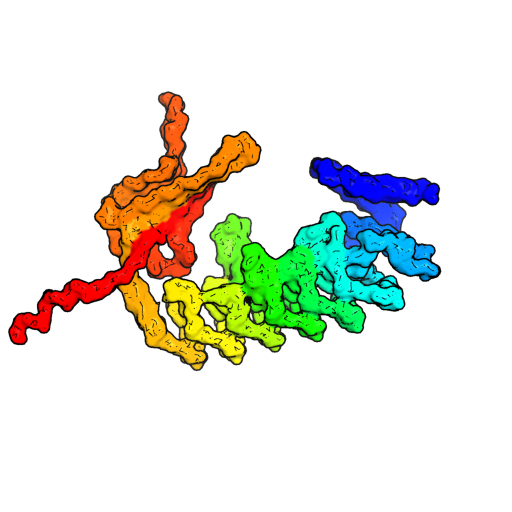06 181 MET A C 1
ATOM 1474 O O . MET A 1 181 ? -1.983 -6.721 8.704 1.00 98.06 181 MET A O 1
ATOM 1478 N N . GLN A 1 182 ? -0.095 -7.321 9.761 1.00 98.44 182 GLN A N 1
ATOM 1479 C CA . GLN A 1 182 ? -0.532 -8.692 10.013 1.00 98.44 182 GLN A CA 1
ATOM 1480 C C . GLN A 1 182 ? -1.833 -8.740 10.821 1.00 98.44 182 GLN A C 1
ATOM 1482 O O . GLN A 1 182 ? -2.743 -9.470 10.443 1.00 98.44 182 GLN A O 1
ATOM 1487 N N . TRP A 1 183 ? -1.945 -7.969 11.905 1.00 98.50 183 TRP A N 1
ATOM 1488 C CA . TRP A 1 183 ? -3.157 -7.956 12.728 1.00 98.50 183 TRP A CA 1
ATOM 1489 C C . TRP A 1 183 ? -4.363 -7.402 11.974 1.00 98.50 183 TRP A C 1
ATOM 1491 O O . TRP A 1 183 ? -5.440 -7.974 12.069 1.00 98.50 183 TRP A O 1
ATOM 1501 N N . LEU A 1 184 ? -4.192 -6.339 11.186 1.00 98.62 184 LEU A N 1
ATOM 1502 C CA . LEU A 1 184 ? -5.274 -5.802 10.357 1.00 98.62 184 LEU A CA 1
ATOM 1503 C C . LEU A 1 184 ? -5.785 -6.839 9.347 1.00 98.62 184 LEU A C 1
ATOM 1505 O O . LEU A 1 184 ? -6.994 -7.004 9.201 1.00 98.62 184 LEU A O 1
ATOM 1509 N N . LEU A 1 185 ? -4.880 -7.577 8.698 1.00 98.62 185 LEU A N 1
ATOM 1510 C CA . LEU A 1 185 ? -5.232 -8.662 7.778 1.00 98.62 185 LEU A CA 1
ATOM 1511 C C . LEU A 1 185 ? -5.940 -9.823 8.500 1.00 98.62 185 LEU A C 1
ATOM 1513 O O . LEU A 1 185 ? -6.959 -10.312 8.015 1.00 98.62 185 LEU A O 1
ATOM 1517 N N . GLU A 1 186 ? -5.452 -10.232 9.680 1.00 98.56 186 GLU A N 1
ATOM 1518 C CA . GLU A 1 186 ? -6.106 -11.233 10.546 1.00 98.56 186 GLU A CA 1
ATOM 1519 C C . GLU A 1 186 ? -7.529 -10.806 10.947 1.00 98.56 186 GLU A C 1
ATOM 1521 O O . GLU A 1 186 ? -8.412 -11.651 11.087 1.00 98.56 186 GLU A O 1
ATOM 1526 N N . LEU A 1 187 ? -7.757 -9.499 11.095 1.00 98.56 187 LEU A N 1
ATOM 1527 C CA . LEU A 1 187 ? -9.036 -8.897 11.471 1.00 98.56 187 LEU A CA 1
ATOM 1528 C C . LEU A 1 187 ? -9.946 -8.563 10.273 1.00 98.56 187 LEU A C 1
ATOM 1530 O O . LEU A 1 187 ? -11.003 -7.966 10.460 1.00 98.56 187 LEU A O 1
ATOM 1534 N N . GLY A 1 188 ? -9.582 -8.963 9.051 1.00 98.25 188 GLY A N 1
ATOM 1535 C CA . GLY A 1 188 ? -10.442 -8.830 7.869 1.00 98.25 188 GLY A CA 1
ATOM 1536 C C . GLY A 1 188 ? -10.248 -7.551 7.050 1.00 98.25 188 GLY A C 1
ATOM 1537 O O . GLY A 1 188 ? -11.095 -7.227 6.212 1.00 98.25 188 GLY A O 1
ATOM 1538 N N . ALA A 1 189 ? -9.145 -6.823 7.246 1.00 98.50 189 ALA A N 1
ATOM 1539 C CA . ALA A 1 189 ? -8.737 -5.802 6.288 1.00 98.50 189 ALA A CA 1
ATOM 1540 C C . ALA A 1 189 ? -8.424 -6.454 4.929 1.00 98.50 189 ALA A C 1
ATOM 1542 O O . ALA A 1 189 ? -7.725 -7.464 4.844 1.00 98.50 189 ALA A O 1
ATOM 1543 N N . SER A 1 190 ? -8.948 -5.879 3.853 1.00 98.06 190 SER A N 1
ATOM 1544 C CA . SER A 1 190 ? -8.798 -6.396 2.500 1.00 98.06 190 SER A CA 1
ATOM 1545 C C . SER A 1 190 ? -7.467 -5.940 1.903 1.00 98.06 190 SER A C 1
ATOM 1547 O O . SER A 1 190 ? -7.265 -4.734 1.736 1.00 98.06 190 SER A O 1
ATOM 1549 N N . PRO A 1 191 ? -6.591 -6.865 1.467 1.00 97.75 191 PRO A N 1
ATOM 1550 C CA . PRO A 1 191 ? -5.328 -6.513 0.815 1.00 97.75 191 PRO A CA 1
ATOM 1551 C C . PRO A 1 191 ? -5.515 -5.870 -0.568 1.00 97.75 191 PRO A C 1
ATOM 1553 O O . PRO A 1 191 ? -4.551 -5.396 -1.158 1.00 97.75 191 PRO A O 1
ATOM 1556 N N . ASN A 1 192 ? -6.750 -5.849 -1.080 1.00 96.81 192 ASN A N 1
ATOM 1557 C CA . ASN A 1 192 ? -7.115 -5.317 -2.392 1.00 96.81 192 ASN A CA 1
ATOM 1558 C C . ASN A 1 192 ? -7.982 -4.056 -2.310 1.00 96.81 192 ASN A C 1
ATOM 1560 O O . ASN A 1 192 ? -8.504 -3.618 -3.332 1.00 96.81 192 ASN A O 1
ATOM 1564 N N . LYS A 1 193 ? -8.204 -3.505 -1.111 1.00 95.81 193 LYS A N 1
ATOM 1565 C CA . LYS A 1 193 ? -8.956 -2.261 -0.945 1.00 95.81 193 LYS A CA 1
ATOM 1566 C C . LYS A 1 193 ? -8.018 -1.080 -1.184 1.00 95.81 193 LYS A C 1
ATOM 1568 O O . LYS A 1 193 ? -7.161 -0.791 -0.354 1.00 95.81 193 LYS A O 1
ATOM 1573 N N . GLN A 1 194 ? -8.196 -0.421 -2.322 1.00 93.00 194 GLN A N 1
ATOM 1574 C CA . GLN A 1 194 ? -7.416 0.751 -2.697 1.00 93.00 194 GLN A CA 1
ATOM 1575 C C . GLN A 1 194 ? -7.852 2.009 -1.939 1.00 93.00 194 GLN A C 1
ATOM 1577 O O . GLN A 1 194 ? -9.045 2.161 -1.650 1.00 93.00 194 GLN A O 1
ATOM 1582 N N . GLY A 1 195 ? -6.894 2.894 -1.663 1.00 90.12 195 GLY A N 1
ATOM 1583 C CA . GLY A 1 195 ? -7.139 4.288 -1.284 1.00 90.12 195 GLY A CA 1
ATOM 1584 C C . GLY A 1 195 ? -6.908 5.245 -2.453 1.00 90.12 195 GLY A C 1
ATOM 1585 O O . GLY A 1 195 ? -6.538 4.807 -3.548 1.00 90.12 195 GLY A O 1
ATOM 1586 N N . VAL A 1 196 ? -7.136 6.537 -2.224 1.00 85.69 196 VAL A N 1
ATOM 1587 C CA . VAL A 1 196 ? -6.879 7.599 -3.207 1.00 85.69 196 VAL A CA 1
ATOM 1588 C C . VAL A 1 196 ? -5.855 8.567 -2.632 1.00 85.69 196 VAL A C 1
ATOM 1590 O O . VAL A 1 196 ? -6.061 9.097 -1.551 1.00 85.69 196 VAL A O 1
ATOM 1593 N N . ASP A 1 197 ? -4.777 8.834 -3.365 1.00 76.75 197 ASP A N 1
ATOM 1594 C CA . ASP A 1 197 ? -3.840 9.910 -3.027 1.00 76.75 197 ASP A CA 1
ATOM 1595 C C . ASP A 1 197 ? -3.468 10.681 -4.293 1.00 76.75 197 ASP A C 1
ATOM 1597 O O . ASP A 1 197 ? -3.162 10.086 -5.325 1.00 76.75 197 ASP A O 1
ATOM 1601 N N . GLN A 1 198 ? -3.558 12.011 -4.240 1.00 75.38 198 GLN A N 1
ATOM 1602 C CA . GLN A 1 198 ? -3.319 12.915 -5.378 1.00 75.38 198 GLN A CA 1
ATOM 1603 C C . GLN A 1 198 ? -4.107 12.552 -6.656 1.00 75.38 198 GLN A C 1
ATOM 1605 O O . GLN A 1 198 ? -3.672 12.822 -7.774 1.00 75.38 198 GLN A O 1
ATOM 1610 N N . GLY A 1 199 ? -5.292 11.953 -6.497 1.00 80.75 199 GLY A N 1
ATOM 1611 C CA . GLY A 1 199 ? -6.137 11.498 -7.607 1.00 80.75 199 GLY A CA 1
ATOM 1612 C C . GLY A 1 199 ? -5.733 10.148 -8.209 1.00 80.75 199 GLY A C 1
ATOM 1613 O O . GLY A 1 199 ? -6.363 9.712 -9.169 1.00 80.75 199 GLY A O 1
ATOM 1614 N N . LEU A 1 200 ? -4.727 9.479 -7.643 1.00 81.81 200 LEU A N 1
ATOM 1615 C CA . LEU A 1 200 ? -4.259 8.157 -8.044 1.00 81.81 200 LEU A CA 1
ATOM 1616 C C . LEU A 1 200 ? -4.828 7.070 -7.128 1.00 81.81 200 LEU A C 1
ATOM 1618 O O . LEU A 1 200 ? -4.980 7.275 -5.923 1.00 81.81 200 LEU A O 1
ATOM 1622 N N . LEU A 1 201 ? -5.123 5.899 -7.699 1.00 88.12 201 LEU A N 1
ATOM 1623 C CA . LEU A 1 201 ? -5.605 4.737 -6.953 1.00 88.12 201 LEU A CA 1
ATOM 1624 C C . LEU A 1 201 ? -4.430 3.891 -6.462 1.00 88.12 201 LEU A C 1
ATOM 1626 O O . LEU A 1 201 ? -3.709 3.289 -7.257 1.00 88.12 201 LEU A O 1
ATOM 1630 N N . TRP A 1 202 ? -4.285 3.792 -5.143 1.00 89.88 202 TRP A N 1
ATOM 1631 C CA . TRP A 1 202 ? -3.196 3.053 -4.511 1.00 89.88 202 TRP A CA 1
ATOM 1632 C C . TRP A 1 202 ? -3.685 1.757 -3.884 1.00 89.88 202 T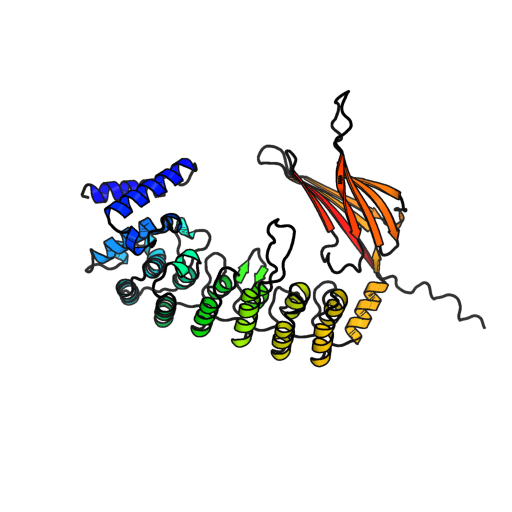RP A C 1
ATOM 1634 O O . TRP A 1 202 ? -4.448 1.765 -2.916 1.00 89.88 202 TRP A O 1
ATOM 1644 N N . TYR A 1 203 ? -3.203 0.631 -4.410 1.00 94.62 203 TYR A N 1
ATOM 1645 C CA . TYR A 1 203 ? -3.380 -0.676 -3.786 1.00 94.62 203 TYR A CA 1
ATOM 1646 C C . TYR A 1 203 ? -2.285 -0.918 -2.738 1.00 94.62 203 TYR A C 1
ATOM 1648 O O . TYR A 1 203 ? -1.135 -0.552 -2.983 1.00 94.62 203 TYR A O 1
ATOM 1656 N N . PRO A 1 204 ? -2.590 -1.584 -1.606 1.00 95.94 204 PRO A N 1
ATOM 1657 C CA . PRO A 1 204 ? -1.603 -1.859 -0.559 1.00 95.94 204 PRO A CA 1
ATOM 1658 C C . PRO A 1 204 ? -0.303 -2.486 -1.084 1.00 95.94 204 PRO A C 1
ATOM 1660 O O . PRO A 1 204 ? 0.787 -2.067 -0.706 1.00 95.94 204 PRO A O 1
ATOM 1663 N N . LEU A 1 205 ? -0.412 -3.459 -1.999 1.00 96.75 205 LEU A N 1
ATOM 1664 C CA . LEU A 1 205 ? 0.751 -4.155 -2.548 1.00 96.75 205 LEU A CA 1
ATOM 1665 C C . LEU A 1 205 ? 1.653 -3.225 -3.363 1.00 96.75 205 LEU A C 1
ATOM 1667 O O . LEU A 1 205 ? 2.858 -3.233 -3.145 1.00 96.75 205 LEU A O 1
ATOM 1671 N N . SER A 1 206 ? 1.094 -2.424 -4.274 1.00 91.44 206 SER A N 1
ATOM 1672 C CA . SER A 1 206 ? 1.884 -1.478 -5.071 1.00 91.44 206 SER A CA 1
ATOM 1673 C C . SER A 1 206 ? 2.428 -0.332 -4.223 1.00 91.44 206 SER A C 1
ATOM 1675 O O . SER A 1 206 ? 3.542 0.115 -4.460 1.00 91.44 206 SER A O 1
ATOM 1677 N N . TYR A 1 207 ? 1.680 0.108 -3.207 1.00 91.12 207 TYR A N 1
ATOM 1678 C CA . TYR A 1 207 ? 2.115 1.166 -2.297 1.00 91.12 207 TYR A CA 1
ATOM 1679 C C . TYR A 1 207 ? 3.366 0.763 -1.504 1.00 91.12 207 TYR A C 1
ATOM 1681 O O . TYR A 1 207 ? 4.288 1.560 -1.370 1.00 91.12 207 TYR A O 1
ATOM 1689 N N . CYS A 1 208 ? 3.458 -0.494 -1.050 1.00 93.12 208 CYS A N 1
ATOM 1690 C CA . CYS A 1 208 ? 4.691 -1.011 -0.448 1.00 93.12 208 CYS A CA 1
ATOM 1691 C C . CYS A 1 208 ? 5.880 -1.031 -1.419 1.00 93.12 208 CYS A C 1
ATOM 1693 O O . CYS A 1 208 ? 7.005 -1.147 -0.976 1.00 93.12 208 CYS A O 1
ATOM 1695 N N . LEU A 1 209 ? 5.700 -0.972 -2.733 1.00 90.00 209 LEU A N 1
ATOM 1696 C CA . LEU A 1 209 ? 6.843 -1.050 -3.649 1.00 90.00 209 LEU A CA 1
ATOM 1697 C C . LEU A 1 209 ? 7.416 0.326 -3.997 1.00 90.00 209 LEU A C 1
ATOM 1699 O O . LEU A 1 209 ? 8.442 0.388 -4.679 1.00 90.00 209 LEU A O 1
ATOM 1703 N N . LEU A 1 210 ? 6.784 1.408 -3.523 1.00 83.69 210 LEU A N 1
ATOM 1704 C CA . LEU A 1 210 ? 7.249 2.779 -3.711 1.00 83.69 210 LEU A CA 1
ATOM 1705 C C . LEU A 1 210 ? 8.696 2.937 -3.214 1.00 83.69 210 LEU A C 1
ATOM 1707 O O . LEU A 1 210 ? 9.020 2.461 -2.124 1.00 83.69 210 LEU A O 1
ATOM 1711 N N . PRO A 1 211 ? 9.568 3.592 -3.999 1.00 73.56 211 PRO A N 1
ATOM 1712 C CA . PRO A 1 211 ? 10.924 3.861 -3.561 1.00 73.56 211 PRO A CA 1
ATOM 1713 C C . PRO A 1 211 ? 10.913 4.854 -2.398 1.00 73.56 211 PRO A C 1
ATOM 1715 O O . PRO A 1 211 ? 10.062 5.744 -2.329 1.00 73.56 211 PRO A O 1
ATOM 1718 N N . GLU A 1 212 ? 11.889 4.725 -1.509 1.00 70.94 212 GLU A N 1
ATOM 1719 C CA . GLU A 1 212 ? 12.059 5.651 -0.394 1.00 70.94 212 GLU A CA 1
ATOM 1720 C C . GLU A 1 212 ? 12.706 6.952 -0.879 1.00 70.94 212 GLU A C 1
ATOM 1722 O O . GLU A 1 212 ? 13.636 6.939 -1.694 1.00 70.94 212 GLU A O 1
ATOM 1727 N N . GLU A 1 213 ? 12.226 8.090 -0.373 1.00 64.00 213 GLU A N 1
ATOM 1728 C CA . GLU A 1 213 ? 12.909 9.367 -0.574 1.00 64.00 213 GLU A CA 1
ATOM 1729 C C . GLU A 1 213 ? 14.252 9.330 0.169 1.00 64.00 213 GLU A C 1
ATOM 1731 O O . GLU A 1 213 ? 14.299 9.164 1.388 1.00 64.00 213 GLU A O 1
ATOM 1736 N N . GLY A 1 214 ? 15.359 9.463 -0.564 1.00 59.56 214 GLY A N 1
ATOM 1737 C CA . GLY A 1 214 ? 16.692 9.556 0.026 1.00 59.56 214 GLY A CA 1
ATOM 1738 C C . GLY A 1 214 ? 16.873 10.837 0.849 1.00 59.56 214 GLY A C 1
ATOM 1739 O O . GLY A 1 214 ? 16.117 11.797 0.699 1.00 59.56 214 GLY A O 1
ATOM 1740 N N . GLU A 1 215 ? 17.926 10.893 1.675 1.00 53.81 215 GLU A N 1
ATOM 1741 C CA . GLU A 1 215 ? 18.175 11.970 2.660 1.00 53.81 215 GLU A CA 1
ATOM 1742 C C . GLU A 1 215 ? 18.140 13.397 2.074 1.00 53.81 215 GLU A C 1
ATOM 1744 O O . GLU A 1 215 ? 17.841 14.359 2.780 1.00 53.81 215 GLU A O 1
ATOM 1749 N N . ASN A 1 216 ? 18.404 13.535 0.770 1.00 48.94 216 ASN A N 1
ATOM 1750 C CA . ASN A 1 216 ? 18.474 14.813 0.062 1.00 48.94 216 ASN A CA 1
ATOM 1751 C C . ASN A 1 216 ? 17.286 15.072 -0.890 1.00 48.94 216 ASN A C 1
ATOM 1753 O O . ASN A 1 216 ? 17.333 16.030 -1.664 1.00 48.94 216 ASN A O 1
ATOM 1757 N N . GLY A 1 217 ? 16.261 14.206 -0.906 1.00 49.84 217 GLY A N 1
ATOM 1758 C CA . GLY A 1 217 ? 15.066 14.321 -1.762 1.00 49.84 217 GLY A CA 1
ATOM 1759 C C . GLY A 1 217 ? 15.317 14.198 -3.274 1.00 49.84 217 GLY A C 1
ATOM 1760 O O . GLY A 1 217 ? 14.415 14.436 -4.074 1.00 49.84 217 GLY A O 1
ATOM 1761 N N . LYS A 1 218 ? 16.550 13.866 -3.683 1.00 40.41 218 LYS A N 1
ATOM 1762 C CA . LYS A 1 218 ? 16.974 13.730 -5.090 1.00 40.41 218 LYS A CA 1
ATOM 1763 C C . LYS A 1 218 ? 17.242 12.287 -5.511 1.00 40.41 218 LYS A C 1
ATOM 1765 O O . LYS A 1 218 ? 17.190 11.990 -6.698 1.00 40.41 218 LYS A O 1
ATOM 1770 N N . GLU A 1 219 ? 17.526 11.415 -4.551 1.00 51.66 219 GLU A N 1
ATOM 1771 C CA . GLU A 1 219 ? 17.810 9.999 -4.773 1.00 51.66 219 GLU A CA 1
ATOM 1772 C C . GLU A 1 219 ? 16.594 9.178 -4.345 1.00 51.66 219 GLU A C 1
ATOM 1774 O O . GLU A 1 219 ? 15.943 9.495 -3.348 1.00 51.66 219 GLU A O 1
ATOM 1779 N N . ARG A 1 220 ? 16.263 8.153 -5.130 1.00 64.06 220 ARG A N 1
ATOM 1780 C CA . ARG A 1 220 ? 15.209 7.186 -4.823 1.00 64.06 220 ARG A CA 1
ATOM 1781 C C . ARG A 1 220 ? 15.888 5.890 -4.411 1.00 64.06 220 ARG A C 1
ATOM 1783 O O . ARG A 1 220 ? 16.558 5.277 -5.236 1.00 64.06 220 ARG A O 1
ATOM 1790 N N . ASN A 1 221 ? 15.736 5.505 -3.150 1.00 76.94 221 ASN A N 1
ATOM 1791 C CA . ASN A 1 221 ? 16.284 4.254 -2.638 1.00 76.94 221 ASN A CA 1
ATOM 1792 C C . ASN A 1 221 ? 15.312 3.098 -2.913 1.00 76.94 221 ASN A C 1
ATOM 1794 O O . ASN A 1 221 ? 14.095 3.320 -2.932 1.00 76.94 221 ASN A O 1
ATOM 1798 N N . PRO A 1 222 ? 15.814 1.864 -3.100 1.00 85.12 222 PRO A N 1
ATOM 1799 C CA . PRO A 1 222 ? 14.943 0.701 -3.164 1.00 85.12 222 PRO A CA 1
ATOM 1800 C C . PRO A 1 222 ? 14.142 0.554 -1.859 1.00 85.12 222 PRO A C 1
ATOM 1802 O O . PRO A 1 222 ? 14.626 0.981 -0.806 1.00 85.12 222 PRO A O 1
ATOM 1805 N N . PRO A 1 223 ? 12.941 -0.058 -1.893 1.00 88.94 223 PRO A N 1
ATOM 1806 C CA . PRO A 1 223 ? 12.144 -0.274 -0.688 1.00 88.94 223 PRO A CA 1
ATOM 1807 C C . PRO A 1 223 ? 12.937 -1.015 0.395 1.00 88.94 223 PRO A C 1
ATOM 1809 O O . PRO A 1 223 ? 13.643 -1.986 0.095 1.00 88.94 223 PRO A O 1
ATOM 1812 N N . SER A 1 224 ? 12.795 -0.621 1.666 1.00 91.06 224 SER A N 1
ATOM 1813 C CA . SER A 1 224 ? 13.462 -1.324 2.763 1.00 91.06 224 SER A CA 1
ATOM 1814 C C . SER A 1 224 ? 13.090 -2.809 2.812 1.00 91.06 224 SER A C 1
ATOM 1816 O O . SER A 1 224 ? 12.011 -3.247 2.399 1.00 91.06 224 SER A O 1
ATOM 1818 N N . LYS A 1 225 ? 13.943 -3.616 3.454 1.00 90.94 225 LYS A N 1
ATOM 1819 C CA . LYS A 1 225 ? 13.630 -5.029 3.718 1.00 90.94 225 LYS A CA 1
ATOM 1820 C C . LYS A 1 225 ? 12.361 -5.213 4.560 1.00 90.94 225 LYS A C 1
ATOM 1822 O O . LYS A 1 225 ? 11.711 -6.251 4.437 1.00 90.94 225 LYS A O 1
ATOM 1827 N N . GLU A 1 226 ? 11.997 -4.250 5.410 1.00 92.06 226 GLU A N 1
ATOM 1828 C CA . GLU A 1 226 ? 10.739 -4.299 6.169 1.00 92.06 226 GLU A CA 1
ATOM 1829 C C . GLU A 1 226 ? 9.542 -4.104 5.234 1.00 92.06 226 GLU A C 1
ATOM 1831 O O . GLU A 1 226 ? 8.561 -4.847 5.296 1.00 92.06 226 GLU A O 1
ATOM 1836 N N . THR A 1 227 ? 9.659 -3.177 4.296 1.00 92.69 227 THR A N 1
ATOM 1837 C CA . THR A 1 227 ? 8.638 -2.908 3.293 1.00 92.69 227 THR A CA 1
ATOM 1838 C C . THR A 1 227 ? 8.489 -4.064 2.284 1.00 92.69 227 THR A C 1
ATOM 1840 O O . THR A 1 227 ? 7.366 -4.480 1.983 1.00 92.69 227 THR A O 1
ATOM 1843 N N . ILE A 1 228 ? 9.581 -4.730 1.888 1.00 95.31 228 ILE A N 1
ATOM 1844 C CA . ILE A 1 228 ? 9.517 -5.985 1.112 1.00 95.31 228 ILE A CA 1
ATOM 1845 C C . ILE A 1 228 ? 8.792 -7.094 1.896 1.00 95.31 228 ILE A C 1
ATOM 1847 O O . ILE A 1 228 ? 7.979 -7.834 1.335 1.00 95.31 228 ILE A O 1
ATOM 1851 N N . ARG A 1 229 ? 9.010 -7.209 3.216 1.00 96.44 229 ARG A N 1
ATOM 1852 C CA . ARG A 1 229 ? 8.263 -8.167 4.057 1.00 96.44 229 ARG A CA 1
ATOM 1853 C C . ARG A 1 229 ? 6.769 -7.854 4.097 1.00 96.44 229 ARG A C 1
ATOM 1855 O O . ARG A 1 229 ? 5.973 -8.793 4.053 1.00 96.44 229 ARG A O 1
ATOM 1862 N N . LYS A 1 230 ? 6.382 -6.574 4.146 1.00 97.75 230 LYS A N 1
ATOM 1863 C CA . LYS A 1 230 ? 4.977 -6.141 4.045 1.00 97.75 230 LYS A CA 1
ATOM 1864 C C . LYS A 1 230 ? 4.360 -6.560 2.711 1.00 97.75 230 LYS A C 1
ATOM 1866 O O . LYS A 1 230 ? 3.310 -7.198 2.713 1.00 97.75 230 LYS A O 1
ATOM 1871 N N . ALA A 1 231 ? 5.042 -6.319 1.590 1.00 97.50 231 ALA A N 1
ATOM 1872 C CA . ALA A 1 231 ? 4.579 -6.746 0.267 1.00 97.50 231 ALA A CA 1
ATOM 1873 C C . ALA A 1 231 ? 4.350 -8.269 0.197 1.00 97.50 231 ALA A C 1
ATOM 1875 O O . ALA A 1 231 ? 3.278 -8.733 -0.198 1.00 97.50 231 ALA A O 1
ATOM 1876 N N . ARG A 1 232 ? 5.312 -9.069 0.677 1.00 97.94 232 ARG A N 1
ATOM 1877 C CA . ARG A 1 232 ? 5.183 -10.539 0.741 1.00 97.94 232 ARG A CA 1
ATOM 1878 C C . ARG A 1 232 ? 4.056 -10.997 1.676 1.00 97.94 232 ARG A C 1
ATOM 1880 O O . ARG A 1 232 ? 3.391 -12.000 1.404 1.00 97.94 232 ARG A O 1
ATOM 1887 N N . LEU A 1 233 ? 3.808 -10.271 2.767 1.00 98.50 233 LEU A N 1
ATOM 1888 C CA . LEU A 1 233 ? 2.690 -10.531 3.674 1.00 98.50 233 LEU A CA 1
ATOM 1889 C C . LEU A 1 233 ? 1.340 -10.249 3.001 1.00 98.50 233 LEU A C 1
ATOM 1891 O O . LEU A 1 233 ? 0.448 -11.090 3.070 1.00 98.50 233 LEU A O 1
ATOM 1895 N N . LEU A 1 234 ? 1.194 -9.117 2.311 1.00 98.56 234 LEU A N 1
ATOM 1896 C CA . LEU A 1 234 ? -0.013 -8.784 1.546 1.00 98.56 234 LEU A CA 1
ATOM 1897 C C . LEU A 1 234 ? -0.310 -9.853 0.497 1.00 98.56 234 LEU A C 1
ATOM 1899 O O . LEU A 1 234 ? -1.433 -10.355 0.414 1.00 98.56 234 LEU A O 1
ATOM 1903 N N . LEU A 1 235 ? 0.724 -10.272 -0.235 1.00 98.44 235 LEU A N 1
ATOM 1904 C CA . LEU A 1 235 ? 0.651 -11.396 -1.154 1.00 98.44 235 LEU A CA 1
ATOM 1905 C C . LEU A 1 235 ? 0.118 -12.640 -0.436 1.00 98.44 235 LEU A C 1
ATOM 1907 O O . LEU A 1 235 ? -0.900 -13.176 -0.866 1.00 98.44 235 LEU A O 1
ATOM 1911 N N . LYS A 1 236 ? 0.704 -13.049 0.702 1.00 98.19 236 LYS A N 1
ATOM 1912 C CA . LYS A 1 236 ? 0.232 -14.186 1.525 1.00 98.19 236 LYS A CA 1
ATOM 1913 C C . LYS A 1 236 ? -1.259 -14.132 1.860 1.00 98.19 236 LYS A C 1
ATOM 1915 O O . LYS A 1 236 ? -1.887 -15.189 1.858 1.00 98.19 236 LYS A O 1
ATOM 1920 N N . TYR A 1 237 ? -1.811 -12.947 2.091 1.00 98.44 237 TYR A N 1
ATOM 1921 C CA . TYR A 1 237 ? -3.228 -12.745 2.398 1.00 98.44 237 TYR A CA 1
ATOM 1922 C C . TYR A 1 237 ? -4.129 -12.535 1.167 1.00 98.44 237 TYR A C 1
ATOM 1924 O O . TYR A 1 237 ? -5.320 -12.281 1.321 1.00 98.44 237 TYR A O 1
ATOM 1932 N N . GLY A 1 238 ? -3.606 -12.705 -0.050 1.00 97.88 238 GLY A N 1
ATOM 1933 C CA . GLY A 1 238 ? -4.397 -12.682 -1.283 1.00 97.88 238 GLY A CA 1
ATOM 1934 C C . GLY A 1 238 ? -4.467 -11.318 -1.966 1.00 97.88 238 GLY A C 1
ATOM 1935 O O . GLY A 1 238 ? -5.447 -11.043 -2.662 1.00 97.88 238 GLY A O 1
ATOM 1936 N N . ALA A 1 239 ? -3.459 -10.459 -1.779 1.00 98.12 239 ALA A N 1
ATOM 1937 C CA . ALA A 1 239 ? -3.272 -9.310 -2.662 1.00 98.12 239 ALA A CA 1
ATOM 1938 C C . ALA A 1 239 ? -3.179 -9.777 -4.124 1.00 98.12 239 ALA A C 1
ATOM 1940 O O . ALA A 1 239 ? -2.459 -10.728 -4.432 1.00 98.12 239 ALA A O 1
ATOM 1941 N N . ASP A 1 240 ? -3.918 -9.110 -5.002 1.00 97.12 240 ASP A N 1
ATOM 1942 C CA . ASP A 1 240 ? -3.922 -9.352 -6.438 1.00 97.12 240 ASP A CA 1
ATOM 1943 C C . ASP A 1 240 ? -2.639 -8.758 -7.039 1.00 97.12 240 ASP A C 1
ATOM 1945 O O . ASP A 1 240 ? -2.461 -7.536 -7.012 1.00 97.12 240 ASP A O 1
ATOM 1949 N N . PRO A 1 241 ? -1.733 -9.585 -7.587 1.00 96.94 241 PRO A N 1
ATOM 1950 C CA . PRO A 1 241 ? -0.451 -9.105 -8.086 1.00 96.94 241 PRO A CA 1
ATOM 1951 C C . PRO A 1 241 ? -0.568 -8.325 -9.403 1.00 96.94 241 PRO A C 1
ATOM 1953 O O . PRO A 1 241 ? 0.441 -7.827 -9.898 1.00 96.94 241 PRO A O 1
ATOM 1956 N N . ASN A 1 242 ? -1.772 -8.214 -9.976 1.00 94.25 242 ASN A N 1
ATOM 1957 C CA . ASN A 1 242 ? -2.046 -7.441 -11.185 1.00 94.25 242 ASN A CA 1
ATOM 1958 C C . ASN A 1 242 ? -2.759 -6.110 -10.898 1.00 94.25 242 ASN A C 1
ATOM 1960 O O . ASN A 1 242 ? -2.953 -5.324 -11.822 1.00 94.25 242 ASN A O 1
ATOM 1964 N N . LYS A 1 243 ? -3.146 -5.831 -9.644 1.00 91.00 243 LYS A N 1
ATOM 1965 C CA . LYS A 1 243 ? -3.750 -4.550 -9.253 1.00 91.00 243 LYS A CA 1
ATOM 1966 C C . LYS A 1 243 ? -2.689 -3.608 -8.701 1.00 91.00 243 LYS A C 1
ATOM 1968 O O . LYS A 1 243 ? -2.208 -3.780 -7.584 1.00 91.00 243 LYS A O 1
ATOM 1973 N N . GLY A 1 244 ? -2.331 -2.617 -9.506 1.00 84.56 244 GLY A N 1
ATOM 1974 C CA . GLY A 1 244 ? -1.405 -1.553 -9.138 1.00 84.56 244 GLY A CA 1
ATOM 1975 C C . GLY A 1 244 ? -1.916 -0.190 -9.575 1.00 84.56 244 GLY A C 1
ATOM 1976 O O . GLY A 1 244 ? -3.124 0.017 -9.701 1.00 84.56 244 GLY A O 1
ATOM 1977 N N . LEU A 1 245 ? -0.977 0.722 -9.790 1.00 76.81 245 LEU A N 1
ATOM 1978 C CA . LEU A 1 245 ? -1.252 2.063 -10.280 1.00 76.81 245 LEU A CA 1
ATOM 1979 C C . LEU A 1 245 ? -1.423 2.011 -11.802 1.00 76.81 245 LEU A C 1
ATOM 1981 O O . LEU A 1 245 ? -0.422 1.957 -12.507 1.00 76.81 245 LEU A O 1
ATOM 1985 N N . ASP A 1 246 ? -2.663 2.004 -12.295 1.00 73.06 246 ASP A N 1
ATOM 1986 C CA . ASP A 1 246 ? -2.998 1.960 -13.728 1.00 73.06 246 ASP A CA 1
ATOM 1987 C C . ASP A 1 246 ? -2.126 0.954 -14.519 1.00 73.06 246 ASP A C 1
ATOM 1989 O O . ASP A 1 246 ? -2.193 -0.255 -14.285 1.00 73.06 246 ASP A O 1
ATOM 1993 N N . ASP A 1 247 ? -1.271 1.456 -15.411 1.00 72.25 247 ASP A N 1
ATOM 1994 C CA . ASP A 1 247 ? -0.365 0.705 -16.288 1.00 72.25 247 ASP A CA 1
ATOM 1995 C C . ASP A 1 247 ? 0.923 0.205 -15.598 1.00 72.25 247 ASP A C 1
ATOM 1997 O O . ASP A 1 247 ? 1.837 -0.319 -16.242 1.00 72.25 247 ASP A O 1
ATOM 2001 N N . PHE A 1 248 ? 1.011 0.359 -14.277 1.00 82.12 248 PHE A N 1
ATOM 2002 C CA . PHE A 1 248 ? 2.170 0.039 -13.450 1.00 82.12 248 PHE A CA 1
ATOM 2003 C C . PHE A 1 248 ? 1.802 -0.993 -12.364 1.00 82.12 248 PHE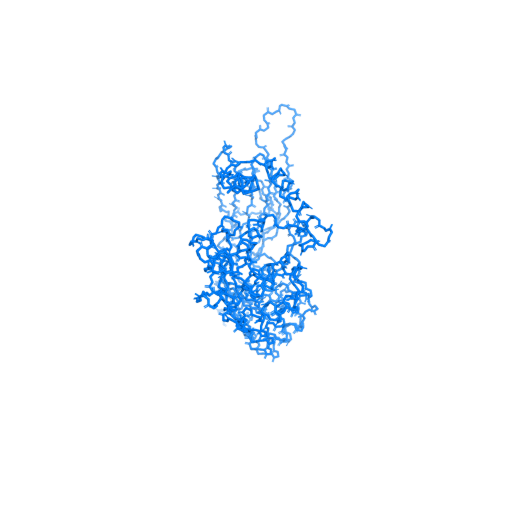 A C 1
ATOM 2005 O O . PHE A 1 248 ? 1.672 -0.670 -11.174 1.00 82.12 248 PHE A O 1
ATOM 2012 N N . PRO A 1 249 ? 1.589 -2.267 -12.750 1.00 89.94 249 PRO A N 1
ATOM 2013 C CA . PRO A 1 249 ? 1.258 -3.328 -11.805 1.00 89.94 249 PRO A CA 1
ATOM 2014 C C . PRO A 1 249 ? 2.446 -3.664 -10.885 1.00 89.94 249 PRO A C 1
ATOM 2016 O O . PRO A 1 249 ? 3.599 -3.393 -11.235 1.00 89.94 249 PRO A O 1
ATOM 2019 N N . PRO A 1 250 ? 2.198 -4.340 -9.747 1.00 94.25 250 PRO A N 1
ATOM 2020 C CA . PRO A 1 250 ? 3.227 -4.735 -8.784 1.00 94.25 250 PRO A CA 1
ATOM 2021 C C . PRO A 1 250 ? 4.477 -5.401 -9.379 1.00 94.25 250 PRO A C 1
ATOM 2023 O O . PRO A 1 250 ? 5.578 -5.125 -8.918 1.00 94.25 250 PRO A O 1
ATOM 2026 N N . LEU A 1 251 ? 4.335 -6.239 -10.416 1.00 95.12 251 LEU A N 1
ATOM 2027 C CA . LEU A 1 251 ? 5.479 -6.876 -11.083 1.00 95.12 251 LEU A CA 1
ATOM 2028 C C . LEU A 1 251 ? 6.399 -5.870 -11.782 1.00 95.12 251 LEU A C 1
ATOM 2030 O O . LEU A 1 251 ? 7.614 -5.961 -11.639 1.00 95.12 251 LEU A O 1
ATOM 2034 N N . ILE A 1 252 ? 5.827 -4.904 -12.506 1.00 90.62 252 ILE A N 1
ATOM 2035 C CA . ILE A 1 252 ? 6.604 -3.821 -13.120 1.00 90.62 252 ILE A CA 1
ATOM 2036 C C . ILE A 1 252 ? 7.248 -2.977 -12.020 1.00 90.62 252 ILE A C 1
ATOM 2038 O O . ILE A 1 252 ? 8.439 -2.688 -12.091 1.00 90.62 252 ILE A O 1
ATOM 2042 N N . HIS A 1 253 ? 6.480 -2.642 -10.980 1.00 88.62 253 HIS A N 1
ATOM 2043 C CA . HIS A 1 253 ? 6.966 -1.832 -9.871 1.00 88.62 253 HIS A CA 1
ATOM 2044 C C . HIS A 1 253 ? 8.176 -2.466 -9.182 1.00 88.62 253 HIS A C 1
ATOM 2046 O O . HIS A 1 253 ? 9.185 -1.796 -9.001 1.00 88.62 253 HIS A O 1
ATOM 2052 N N . ALA A 1 254 ? 8.111 -3.761 -8.870 1.00 92.88 254 ALA A N 1
ATOM 2053 C CA . ALA A 1 254 ? 9.200 -4.479 -8.219 1.00 92.88 254 ALA A CA 1
ATOM 2054 C C . ALA A 1 254 ? 10.473 -4.546 -9.080 1.00 92.88 254 ALA A C 1
ATOM 2056 O O . ALA A 1 254 ? 11.562 -4.374 -8.550 1.00 92.88 254 ALA A O 1
ATOM 2057 N N . ILE A 1 255 ? 10.359 -4.754 -10.398 1.00 91.12 255 ILE A N 1
ATOM 2058 C CA . ILE A 1 255 ? 11.531 -4.782 -11.294 1.00 91.12 255 ILE A CA 1
ATOM 2059 C C . ILE A 1 255 ? 12.217 -3.411 -11.350 1.00 91.12 255 ILE A C 1
ATOM 2061 O O . ILE A 1 255 ? 13.437 -3.344 -11.400 1.00 91.12 255 ILE A O 1
ATOM 2065 N N . VAL A 1 256 ? 11.434 -2.329 -11.345 1.00 85.94 256 VAL A N 1
ATOM 2066 C CA . VAL A 1 256 ? 11.953 -0.959 -11.473 1.00 85.94 256 VAL A CA 1
ATOM 2067 C C . VAL A 1 256 ? 12.539 -0.434 -10.163 1.00 85.94 256 VAL A C 1
ATOM 2069 O O . VAL A 1 256 ? 13.453 0.385 -10.200 1.00 85.94 256 VAL A O 1
ATOM 2072 N N . THR A 1 257 ? 11.993 -0.832 -9.009 1.00 86.12 257 THR A N 1
ATOM 2073 C CA . THR A 1 257 ? 12.341 -0.197 -7.726 1.00 86.12 257 THR A CA 1
ATOM 2074 C C . THR A 1 257 ? 13.091 -1.088 -6.753 1.00 86.12 257 THR A C 1
ATOM 2076 O O . THR A 1 257 ? 13.719 -0.552 -5.846 1.00 86.12 257 THR A O 1
ATOM 2079 N N . CYS A 1 258 ? 13.046 -2.414 -6.882 1.00 89.12 258 CYS A N 1
ATOM 2080 C CA . CYS A 1 258 ? 13.727 -3.297 -5.939 1.00 89.12 258 CYS A CA 1
ATOM 2081 C C . CYS A 1 258 ? 15.186 -3.557 -6.324 1.00 89.12 258 CYS A C 1
ATOM 2083 O O . CYS A 1 258 ? 15.573 -3.516 -7.488 1.00 89.12 258 CYS A O 1
ATOM 2085 N N . ASP A 1 259 ? 15.988 -3.884 -5.315 1.00 89.31 259 ASP A N 1
ATOM 2086 C CA . ASP A 1 259 ? 17.354 -4.360 -5.503 1.00 89.31 259 ASP A CA 1
ATOM 2087 C C . ASP A 1 259 ? 17.348 -5.814 -6.016 1.00 89.31 259 ASP A C 1
ATOM 2089 O O . ASP A 1 259 ? 16.446 -6.595 -5.699 1.00 89.31 259 ASP A O 1
ATOM 2093 N N . HIS A 1 260 ? 18.383 -6.220 -6.761 1.00 89.94 260 HIS A N 1
ATOM 2094 C CA . HIS A 1 260 ? 18.477 -7.573 -7.329 1.00 89.94 260 HIS A CA 1
ATOM 2095 C C . HIS A 1 260 ? 18.434 -8.687 -6.263 1.00 89.94 260 HIS A C 1
ATOM 2097 O O . HIS A 1 260 ? 18.051 -9.826 -6.550 1.00 89.94 260 HIS A O 1
ATOM 2103 N N . THR A 1 261 ? 18.780 -8.370 -5.011 1.00 92.44 261 THR A N 1
ATOM 2104 C CA . THR A 1 261 ? 18.658 -9.271 -3.855 1.00 92.44 261 THR A CA 1
ATOM 2105 C C . THR A 1 261 ? 17.212 -9.613 -3.483 1.00 92.44 261 THR A C 1
ATOM 2107 O O . THR A 1 261 ? 16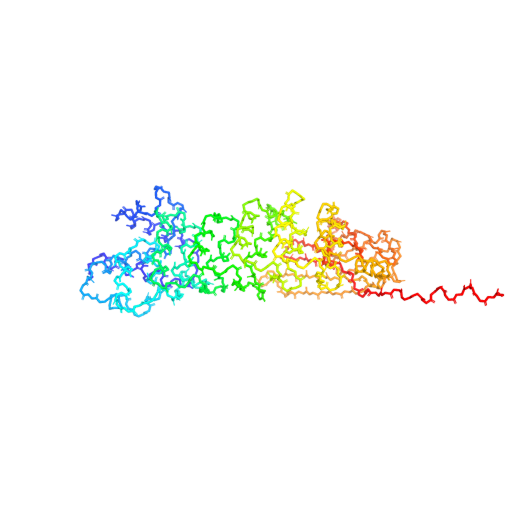.991 -10.586 -2.761 1.00 92.44 261 THR A O 1
ATOM 2110 N N . ASP A 1 262 ? 16.219 -8.875 -3.985 1.00 94.19 262 ASP A N 1
ATOM 2111 C CA . ASP A 1 262 ? 14.789 -9.090 -3.735 1.00 94.19 262 ASP A CA 1
ATOM 2112 C C . ASP A 1 262 ? 14.115 -9.984 -4.791 1.00 94.19 262 ASP A C 1
ATOM 2114 O O . ASP A 1 262 ? 12.895 -9.983 -4.948 1.00 94.19 262 ASP A O 1
ATOM 2118 N N . ILE A 1 263 ? 14.895 -10.832 -5.472 1.00 96.12 263 ILE A N 1
ATOM 2119 C CA . ILE A 1 263 ? 14.416 -11.804 -6.472 1.00 96.12 263 ILE A CA 1
ATOM 2120 C C . ILE A 1 263 ? 13.282 -12.710 -5.963 1.00 96.12 263 ILE A C 1
ATOM 2122 O O . ILE A 1 263 ? 12.396 -13.109 -6.720 1.00 96.12 263 ILE A O 1
ATOM 2126 N N . ASP A 1 264 ? 13.267 -13.005 -4.661 1.00 97.19 264 ASP A N 1
ATOM 2127 C CA . ASP A 1 264 ? 12.202 -13.777 -4.022 1.00 97.19 264 ASP A CA 1
ATOM 2128 C C . ASP A 1 264 ? 10.831 -13.094 -4.142 1.00 97.19 264 ASP A C 1
ATOM 2130 O O . ASP A 1 264 ? 9.826 -13.786 -4.270 1.00 97.19 264 ASP A O 1
ATOM 2134 N N . LEU A 1 265 ? 10.771 -11.757 -4.131 1.00 97.94 265 LEU A N 1
ATOM 2135 C CA . LEU A 1 265 ? 9.525 -11.020 -4.337 1.00 97.94 265 LEU A CA 1
ATOM 2136 C C . LEU A 1 265 ? 9.019 -11.182 -5.777 1.00 97.94 265 LEU A C 1
ATOM 2138 O O . LEU A 1 265 ? 7.824 -11.392 -5.974 1.00 97.94 265 LEU A O 1
ATOM 2142 N N . ILE A 1 266 ? 9.913 -11.140 -6.772 1.00 98.00 266 ILE A N 1
ATOM 2143 C CA . ILE A 1 266 ? 9.561 -11.381 -8.182 1.00 98.00 266 ILE A CA 1
ATOM 2144 C C . ILE A 1 266 ? 8.970 -12.783 -8.343 1.00 98.00 266 ILE A C 1
ATOM 2146 O O . ILE A 1 266 ? 7.912 -12.947 -8.952 1.00 98.00 266 ILE A O 1
ATOM 2150 N N . ARG A 1 267 ? 9.608 -13.793 -7.737 1.00 98.44 267 ARG A N 1
ATOM 2151 C CA . ARG A 1 267 ? 9.080 -15.162 -7.727 1.00 98.44 267 ARG A CA 1
ATOM 2152 C C . ARG A 1 267 ? 7.710 -15.235 -7.048 1.00 98.44 267 ARG A C 1
ATOM 2154 O O . ARG A 1 267 ? 6.790 -15.789 -7.638 1.00 98.44 267 ARG A O 1
ATOM 2161 N N . ASP A 1 268 ? 7.554 -14.647 -5.862 1.00 98.31 268 ASP A N 1
ATOM 2162 C CA . ASP A 1 268 ? 6.289 -14.665 -5.115 1.00 98.31 268 ASP A CA 1
ATOM 2163 C C . ASP A 1 268 ? 5.137 -13.992 -5.894 1.00 98.31 268 ASP A C 1
ATOM 2165 O O . ASP A 1 268 ? 3.991 -14.441 -5.814 1.00 98.31 268 ASP A O 1
ATOM 2169 N N . LEU A 1 269 ? 5.422 -12.924 -6.651 1.00 98.44 269 LEU A N 1
ATOM 2170 C CA . LEU A 1 269 ? 4.456 -12.255 -7.530 1.00 98.44 269 LEU A CA 1
ATOM 2171 C C . LEU A 1 269 ? 4.014 -13.176 -8.676 1.00 98.44 269 LEU A C 1
ATOM 2173 O O . LEU A 1 269 ? 2.814 -13.340 -8.912 1.00 98.44 269 LEU A O 1
ATOM 2177 N N . LEU A 1 270 ? 4.970 -13.808 -9.360 1.00 98.50 270 LEU A N 1
ATOM 2178 C CA . LEU A 1 270 ? 4.709 -14.716 -10.480 1.00 98.50 270 LEU A CA 1
ATOM 2179 C C . LEU A 1 270 ? 3.962 -15.983 -10.041 1.00 98.50 270 LEU A C 1
ATOM 2181 O O . LEU A 1 270 ? 2.983 -16.368 -10.677 1.00 98.50 270 LEU A O 1
ATOM 2185 N N . GLU A 1 271 ? 4.341 -16.578 -8.907 1.00 98.00 271 GLU A N 1
ATOM 2186 C CA . GLU A 1 271 ? 3.639 -17.722 -8.305 1.00 98.00 271 GLU A CA 1
ATOM 2187 C C . GLU A 1 271 ? 2.173 -17.407 -7.972 1.00 98.00 271 GLU A C 1
ATOM 2189 O O . GLU A 1 271 ? 1.325 -18.302 -7.960 1.00 98.00 271 GLU A O 1
ATOM 2194 N N . ARG A 1 272 ? 1.853 -16.130 -7.733 1.00 98.12 272 ARG A N 1
ATOM 2195 C CA . ARG A 1 272 ? 0.490 -15.646 -7.465 1.00 98.12 272 ARG A CA 1
ATOM 2196 C C . ARG A 1 272 ? -0.252 -15.178 -8.713 1.00 98.12 272 ARG A C 1
ATOM 2198 O O . ARG A 1 272 ? -1.364 -14.669 -8.594 1.00 98.12 272 ARG A O 1
ATOM 2205 N N . GLY A 1 273 ? 0.322 -15.388 -9.895 1.00 97.06 273 GLY A N 1
ATOM 2206 C CA . GLY A 1 273 ? -0.322 -15.094 -11.171 1.00 97.06 273 GLY A CA 1
ATOM 2207 C C . GLY A 1 273 ? -0.136 -13.656 -11.650 1.00 97.06 273 GLY A C 1
ATOM 2208 O O . GLY A 1 273 ? -0.994 -13.154 -12.378 1.00 97.06 273 GLY A O 1
ATOM 2209 N N . ALA A 1 274 ? 0.950 -12.980 -11.258 1.00 97.38 274 ALA A N 1
ATOM 2210 C CA . ALA A 1 274 ? 1.358 -11.754 -11.939 1.00 97.38 274 ALA A CA 1
ATOM 2211 C C . ALA A 1 274 ? 1.554 -12.030 -13.438 1.00 97.38 274 ALA A C 1
ATOM 2213 O O . ALA A 1 274 ? 2.209 -13.005 -13.801 1.00 97.38 274 ALA A O 1
ATOM 2214 N N . ASN A 1 275 ? 1.005 -11.182 -14.306 1.00 95.12 275 ASN A N 1
ATOM 2215 C CA . ASN A 1 275 ? 1.146 -11.333 -15.751 1.00 95.12 275 ASN A CA 1
ATOM 2216 C C . ASN A 1 275 ? 2.563 -10.918 -16.210 1.00 95.12 275 ASN A C 1
ATOM 2218 O O . ASN A 1 275 ? 2.859 -9.719 -16.218 1.00 95.12 275 ASN A O 1
ATOM 2222 N N . PRO A 1 276 ? 3.424 -11.852 -16.665 1.00 95.81 276 PRO A N 1
ATOM 2223 C CA . PRO A 1 276 ? 4.775 -11.519 -17.119 1.00 95.81 276 PRO A CA 1
ATOM 2224 C C . PRO A 1 276 ? 4.793 -10.802 -18.480 1.00 95.81 276 PRO A C 1
ATOM 2226 O O . PRO A 1 276 ? 5.829 -10.283 -18.888 1.00 95.81 276 PRO A O 1
ATOM 2229 N N . ASN A 1 277 ? 3.651 -10.755 -19.174 1.00 92.38 277 ASN A N 1
ATOM 2230 C CA . ASN A 1 277 ? 3.468 -10.126 -20.481 1.00 92.38 277 ASN A CA 1
ATOM 2231 C C . ASN A 1 277 ? 2.692 -8.809 -20.398 1.00 92.38 277 ASN A C 1
ATOM 2233 O O . ASN A 1 277 ? 2.150 -8.352 -21.406 1.00 92.38 277 ASN A O 1
ATOM 2237 N N . VAL A 1 278 ? 2.590 -8.202 -19.212 1.00 88.50 278 VAL A N 1
ATOM 2238 C CA . VAL A 1 278 ? 1.949 -6.891 -19.091 1.00 88.50 278 VAL A CA 1
ATOM 2239 C C . VAL A 1 278 ? 2.665 -5.854 -19.964 1.00 88.50 278 VAL A C 1
ATOM 2241 O O . VAL A 1 278 ? 3.884 -5.894 -20.148 1.00 88.50 278 VAL A O 1
ATOM 2244 N N . LEU A 1 279 ? 1.872 -4.957 -20.542 1.00 81.88 279 LEU A N 1
ATOM 2245 C CA . LEU A 1 279 ? 2.322 -3.831 -21.343 1.00 81.88 279 LEU A CA 1
ATOM 2246 C C . LEU A 1 279 ? 1.810 -2.569 -20.665 1.00 81.88 279 LEU A C 1
ATOM 2248 O O . LEU A 1 279 ? 0.600 -2.363 -20.630 1.00 81.88 279 LEU A O 1
ATOM 2252 N N . GLY A 1 280 ? 2.715 -1.765 -20.117 1.00 67.06 280 GLY A N 1
ATOM 2253 C CA . GLY A 1 280 ? 2.366 -0.439 -19.620 1.00 67.06 280 GLY A CA 1
ATOM 2254 C C . GLY A 1 280 ? 2.309 0.607 -20.738 1.00 67.06 280 GLY A C 1
ATOM 2255 O O . GLY A 1 280 ? 2.539 0.300 -21.918 1.00 67.06 280 GLY A O 1
ATOM 2256 N N . ASP A 1 281 ? 2.020 1.852 -20.359 1.00 60.81 281 ASP A N 1
ATOM 2257 C CA . ASP A 1 281 ? 1.811 2.958 -21.295 1.00 60.81 281 ASP A CA 1
ATOM 2258 C C . ASP A 1 281 ? 3.020 3.190 -22.226 1.00 60.81 281 ASP A C 1
ATOM 2260 O O . ASP A 1 281 ? 4.179 2.926 -21.892 1.00 60.81 281 ASP A O 1
ATOM 2264 N N . GLY A 1 282 ? 2.751 3.647 -23.449 1.00 57.03 282 GLY A N 1
ATOM 2265 C CA . GLY A 1 282 ? 3.775 3.994 -24.441 1.00 57.03 282 GLY A CA 1
ATOM 2266 C C . GLY A 1 282 ? 4.575 2.817 -25.021 1.00 57.03 282 GLY A C 1
ATOM 2267 O O . GLY A 1 282 ? 5.501 3.038 -25.816 1.00 57.03 282 GLY A O 1
ATOM 2268 N N . HIS A 1 283 ? 4.214 1.574 -24.672 1.00 55.75 283 HIS A N 1
ATOM 2269 C CA . HIS A 1 283 ? 4.892 0.338 -25.081 1.00 55.75 283 HIS A CA 1
ATOM 2270 C C . HIS A 1 283 ? 6.350 0.216 -24.599 1.00 55.75 283 HIS A C 1
ATOM 2272 O O . HIS A 1 283 ? 7.134 -0.525 -25.191 1.00 55.75 283 HIS A O 1
ATOM 2278 N N . THR A 1 284 ? 6.750 0.949 -23.559 1.00 60.03 284 THR A N 1
ATOM 2279 C CA . THR A 1 284 ? 8.119 0.894 -23.010 1.00 60.03 284 THR A CA 1
ATOM 2280 C C . THR A 1 284 ? 8.235 -0.017 -21.792 1.00 60.03 284 THR A C 1
ATOM 2282 O O . THR A 1 284 ? 9.330 -0.496 -21.506 1.00 60.03 284 THR A O 1
ATOM 2285 N N . LEU A 1 285 ? 7.113 -0.300 -21.127 1.00 69.94 285 LEU A N 1
ATOM 2286 C CA . LEU A 1 285 ? 7.039 -1.070 -19.891 1.00 69.94 285 LEU A CA 1
ATOM 2287 C C . LEU A 1 285 ? 6.578 -2.504 -20.172 1.00 69.94 285 LEU A C 1
ATOM 2289 O O . LEU A 1 285 ? 5.385 -2.787 -20.236 1.00 69.94 285 LEU A O 1
ATOM 2293 N N . ASN A 1 286 ? 7.533 -3.414 -20.344 1.00 88.69 286 ASN A N 1
ATOM 2294 C CA . ASN A 1 286 ? 7.300 -4.856 -20.388 1.00 88.69 286 ASN A CA 1
ATOM 2295 C C . ASN A 1 286 ? 8.261 -5.531 -19.397 1.00 88.69 286 ASN A C 1
ATOM 2297 O O . ASN A 1 286 ? 9.447 -5.204 -19.446 1.00 88.69 286 ASN A O 1
ATOM 2301 N N . PRO A 1 287 ? 7.815 -6.466 -18.533 1.00 92.12 287 PRO A N 1
ATOM 2302 C CA . PRO A 1 287 ? 8.665 -7.016 -17.475 1.00 92.12 287 PRO A CA 1
ATOM 2303 C C . PRO A 1 287 ? 9.977 -7.608 -17.990 1.00 92.12 287 PRO A C 1
ATOM 2305 O O . PRO A 1 287 ? 11.036 -7.355 -17.422 1.00 92.12 287 PRO A O 1
ATOM 2308 N N . LEU A 1 288 ? 9.921 -8.370 -19.087 1.00 92.75 288 LEU A N 1
ATOM 2309 C CA . LEU A 1 288 ? 11.096 -9.052 -19.620 1.00 92.75 288 LEU A CA 1
ATOM 2310 C C . LEU A 1 288 ? 12.081 -8.063 -20.248 1.00 92.75 288 LEU A C 1
ATOM 2312 O O . LEU A 1 288 ? 13.283 -8.164 -20.013 1.00 92.75 288 LEU A O 1
ATOM 2316 N N . LEU A 1 289 ? 11.579 -7.066 -20.977 1.00 87.44 289 LEU A N 1
ATOM 2317 C CA . LEU A 1 289 ? 12.417 -5.997 -21.518 1.00 87.44 289 LEU A CA 1
ATOM 2318 C C . LEU A 1 289 ? 13.043 -5.138 -20.408 1.00 87.44 289 LEU A C 1
ATOM 2320 O O . LEU A 1 289 ? 14.228 -4.841 -20.477 1.00 87.44 289 LEU A O 1
ATOM 2324 N N . LEU A 1 290 ? 12.290 -4.813 -19.353 1.00 87.38 290 LEU A N 1
ATOM 2325 C CA . LEU A 1 290 ? 12.822 -4.078 -18.201 1.00 87.38 290 LEU A CA 1
ATOM 2326 C C . LEU A 1 290 ? 13.901 -4.879 -17.467 1.00 87.38 290 LEU A C 1
ATOM 2328 O O . LEU A 1 290 ? 14.924 -4.316 -17.105 1.00 87.38 290 LEU A O 1
ATOM 2332 N N . SER A 1 291 ? 13.729 -6.194 -17.297 1.00 89.69 291 SER A N 1
ATOM 2333 C CA . SER A 1 291 ? 14.772 -7.028 -16.681 1.00 89.69 291 SER A CA 1
ATOM 2334 C C . SER A 1 291 ? 16.089 -7.006 -17.464 1.00 89.69 291 SER A C 1
ATOM 2336 O O . SER A 1 291 ? 17.152 -7.120 -16.867 1.00 89.69 291 SER A O 1
ATOM 2338 N N . TYR A 1 292 ? 16.024 -6.825 -18.787 1.00 85.75 292 TYR A N 1
ATOM 2339 C CA . TYR A 1 292 ? 17.201 -6.604 -19.621 1.00 85.75 292 TYR A CA 1
ATOM 2340 C C . TYR A 1 292 ? 17.758 -5.185 -19.440 1.00 85.75 292 TYR A C 1
ATOM 2342 O O . TYR A 1 292 ? 18.956 -5.036 -19.240 1.00 85.75 292 TYR A O 1
ATOM 2350 N N . ASP A 1 293 ? 16.899 -4.161 -19.466 1.00 82.50 293 ASP A N 1
ATOM 2351 C CA . ASP A 1 293 ? 17.302 -2.753 -19.320 1.00 82.50 293 ASP A CA 1
ATOM 2352 C C . ASP A 1 293 ? 17.989 -2.466 -17.966 1.00 82.50 293 ASP A C 1
ATOM 2354 O O . ASP A 1 293 ? 18.849 -1.592 -17.895 1.00 82.50 293 ASP A O 1
ATOM 2358 N N . PHE A 1 294 ? 17.628 -3.204 -16.911 1.00 83.50 294 PHE A N 1
ATOM 2359 C CA . PHE A 1 294 ? 18.225 -3.111 -15.571 1.00 83.50 294 PHE A CA 1
ATOM 2360 C C . PHE A 1 294 ? 19.308 -4.171 -15.289 1.00 83.50 294 PHE A C 1
ATOM 2362 O O . PHE A 1 294 ? 19.734 -4.313 -14.147 1.00 83.50 294 PHE A O 1
ATOM 2369 N N . ASP A 1 295 ? 19.749 -4.944 -16.290 1.00 88.38 295 ASP A N 1
ATOM 2370 C CA . ASP A 1 295 ? 20.730 -6.034 -16.127 1.00 88.38 295 ASP A CA 1
ATOM 2371 C C . ASP A 1 295 ? 20.348 -7.077 -15.044 1.00 88.38 295 ASP A C 1
ATOM 2373 O O . ASP A 1 295 ? 21.200 -7.730 -14.432 1.00 88.38 295 ASP A O 1
ATOM 2377 N N . TRP A 1 296 ? 19.048 -7.280 -14.806 1.00 92.31 296 TRP A N 1
ATOM 2378 C CA . TRP A 1 296 ? 18.520 -8.239 -13.833 1.00 92.31 296 TRP A CA 1
ATOM 2379 C C . TRP A 1 296 ? 18.210 -9.591 -14.490 1.00 92.31 296 TRP A C 1
ATOM 2381 O O . TRP A 1 296 ? 17.059 -10.031 -14.601 1.00 92.31 296 TRP A O 1
ATOM 2391 N N . PHE A 1 297 ? 19.262 -10.280 -14.937 1.00 92.19 297 PHE A N 1
ATOM 2392 C CA . PHE A 1 297 ? 19.156 -11.538 -15.686 1.00 92.19 297 PHE A CA 1
ATOM 2393 C C . PHE A 1 297 ? 18.363 -12.627 -14.952 1.00 92.19 297 PHE A C 1
ATOM 2395 O O . PHE A 1 297 ? 17.613 -13.372 -15.586 1.00 92.19 297 PHE A O 1
ATOM 2402 N N . GLU A 1 298 ? 18.488 -12.721 -13.627 1.00 96.56 298 GLU A N 1
ATOM 2403 C CA . GLU A 1 298 ? 17.747 -13.679 -12.804 1.00 96.56 298 GLU A CA 1
ATOM 2404 C C . GLU A 1 298 ? 16.233 -13.434 -12.868 1.00 96.56 298 GLU A C 1
ATOM 2406 O O . GLU A 1 298 ? 15.459 -14.387 -12.996 1.00 96.56 298 GLU A O 1
ATOM 2411 N N . ALA A 1 299 ? 15.796 -12.170 -12.834 1.00 96.19 299 ALA A N 1
ATOM 2412 C CA . ALA A 1 299 ? 14.389 -11.826 -13.015 1.00 96.19 299 ALA A CA 1
ATOM 2413 C C . ALA A 1 299 ? 13.922 -12.188 -14.431 1.00 96.19 299 ALA A C 1
ATOM 2415 O O . ALA A 1 299 ? 12.864 -12.795 -14.581 1.00 96.19 299 ALA A O 1
ATOM 2416 N N . GLY A 1 300 ? 14.737 -11.923 -15.457 1.00 96.12 300 GLY A N 1
ATOM 2417 C CA . GLY A 1 300 ? 14.450 -12.330 -16.837 1.00 96.12 300 GLY A CA 1
ATOM 2418 C C . GLY A 1 300 ? 14.267 -13.845 -16.996 1.00 96.12 300 GLY A C 1
ATOM 2419 O O . GLY A 1 300 ? 13.322 -14.300 -17.643 1.00 96.12 300 GLY A O 1
ATOM 2420 N N . GLN A 1 301 ? 15.116 -14.648 -16.347 1.00 96.75 301 GLN A N 1
ATOM 2421 C CA . GLN A 1 301 ? 14.987 -16.110 -16.328 1.00 96.75 301 GLN A CA 1
ATOM 2422 C C . GLN A 1 301 ? 13.691 -16.570 -15.654 1.00 96.75 301 GLN A C 1
ATOM 2424 O O . GLN A 1 301 ? 13.021 -17.465 -16.175 1.00 96.75 301 GLN A O 1
ATOM 2429 N N . LEU A 1 302 ? 13.315 -15.961 -14.523 1.00 97.88 302 LEU A N 1
ATOM 2430 C CA . LEU A 1 302 ? 12.034 -16.245 -13.874 1.00 97.88 302 LEU A CA 1
ATOM 2431 C C . LEU A 1 302 ? 10.860 -15.867 -14.776 1.00 97.88 302 LEU A C 1
ATOM 2433 O O . LEU A 1 302 ? 9.954 -16.668 -14.961 1.00 97.88 302 LEU A O 1
ATOM 2437 N N . LEU A 1 303 ? 10.880 -14.686 -15.385 1.00 98.12 303 LEU A N 1
ATOM 2438 C CA . LEU A 1 303 ? 9.815 -14.243 -16.281 1.00 98.12 303 LEU A CA 1
ATOM 2439 C C . LEU A 1 303 ? 9.601 -15.235 -17.433 1.00 98.12 303 LEU A C 1
ATOM 2441 O O . LEU A 1 303 ? 8.468 -15.645 -17.680 1.00 98.12 303 LEU A O 1
ATOM 2445 N N . LEU A 1 304 ? 10.679 -15.696 -18.076 1.00 96.50 304 LEU A N 1
ATOM 2446 C CA . LEU A 1 304 ? 10.619 -16.730 -19.116 1.00 96.50 304 LEU A CA 1
ATOM 2447 C C . LEU A 1 304 ? 10.062 -18.058 -18.588 1.00 96.50 304 LEU A C 1
ATOM 2449 O O . LEU A 1 304 ? 9.211 -18.668 -19.234 1.00 96.50 304 LEU A O 1
ATOM 2453 N N . LEU A 1 305 ? 10.499 -18.490 -17.400 1.00 97.62 305 LEU A N 1
ATOM 2454 C CA . LEU A 1 305 ? 9.990 -19.701 -16.752 1.00 97.62 305 LEU A CA 1
ATOM 2455 C C . LEU A 1 305 ? 8.475 -19.627 -16.500 1.00 97.62 305 LEU A C 1
ATOM 2457 O O . LEU A 1 305 ? 7.785 -20.638 -16.622 1.00 97.62 305 LEU A O 1
ATOM 2461 N N . TYR A 1 306 ? 7.962 -18.437 -16.183 1.00 97.69 306 TYR A N 1
ATOM 2462 C CA . TYR A 1 306 ? 6.547 -18.177 -15.918 1.00 97.69 306 TYR A CA 1
ATOM 2463 C C . TYR A 1 306 ? 5.757 -17.710 -17.156 1.00 97.69 306 TYR A C 1
ATOM 2465 O O . TYR A 1 306 ? 4.605 -17.302 -17.025 1.00 97.69 306 TYR A O 1
ATOM 2473 N N . GLY A 1 307 ? 6.323 -17.835 -18.363 1.00 95.75 307 GLY A N 1
ATOM 2474 C CA . GLY A 1 307 ? 5.593 -17.659 -19.624 1.00 95.75 307 GLY A CA 1
ATOM 2475 C C . GLY A 1 307 ? 5.712 -16.281 -20.278 1.00 95.75 307 GLY A C 1
ATOM 2476 O O . GLY A 1 307 ? 4.835 -15.908 -21.058 1.00 95.75 307 GLY A O 1
ATOM 2477 N N . ALA A 1 308 ? 6.766 -15.516 -19.986 1.00 95.38 308 ALA A N 1
ATOM 2478 C CA . ALA A 1 308 ? 7.072 -14.304 -20.739 1.00 95.38 308 ALA A CA 1
ATOM 2479 C C . ALA A 1 308 ? 7.366 -14.617 -22.219 1.00 95.38 308 ALA A C 1
ATOM 2481 O O . ALA A 1 308 ? 8.118 -15.538 -22.542 1.00 95.38 308 ALA A O 1
ATOM 2482 N N . GLU A 1 309 ? 6.789 -13.830 -23.122 1.00 92.88 309 GLU A N 1
ATOM 2483 C CA . GLU A 1 309 ? 6.878 -14.015 -24.567 1.00 92.88 309 GLU A CA 1
ATOM 2484 C C . GLU A 1 309 ? 7.980 -13.148 -25.187 1.00 92.88 309 GLU A C 1
ATOM 2486 O O . GLU A 1 309 ? 7.970 -11.918 -25.091 1.00 92.88 309 GLU A O 1
ATOM 2491 N N . MET A 1 310 ? 8.898 -13.787 -25.917 1.00 89.50 310 MET A N 1
ATOM 2492 C CA . MET A 1 310 ? 9.989 -13.092 -26.612 1.00 89.50 310 MET A CA 1
ATOM 2493 C C . MET A 1 310 ? 9.525 -12.300 -27.838 1.00 89.50 310 MET A C 1
ATOM 2495 O O . MET A 1 310 ? 10.119 -11.271 -28.148 1.00 89.50 310 MET A O 1
ATOM 2499 N N . ASP A 1 311 ? 8.458 -12.728 -28.519 1.00 87.75 311 ASP A N 1
ATOM 2500 C CA . ASP A 1 311 ? 7.962 -12.068 -29.737 1.00 87.75 311 ASP A CA 1
ATOM 2501 C C . ASP A 1 311 ? 7.566 -10.611 -29.478 1.00 87.75 311 ASP A C 1
ATOM 2503 O O . ASP A 1 311 ? 7.798 -9.722 -30.303 1.00 87.75 311 ASP A O 1
ATOM 2507 N N . THR A 1 312 ? 6.961 -10.356 -28.317 1.00 80.88 312 THR A N 1
ATOM 2508 C CA . THR A 1 312 ? 6.591 -9.007 -27.891 1.00 80.88 312 THR A CA 1
ATOM 2509 C C . THR A 1 312 ? 7.843 -8.178 -27.631 1.00 80.88 312 THR A C 1
ATOM 2511 O O . THR A 1 312 ? 7.962 -7.084 -28.179 1.00 80.88 312 THR A O 1
ATOM 2514 N N . VAL A 1 313 ? 8.816 -8.716 -26.890 1.00 82.69 313 VAL A N 1
ATOM 2515 C CA . VAL A 1 313 ? 10.100 -8.046 -26.623 1.00 82.69 313 VAL A CA 1
ATOM 2516 C C . VAL A 1 313 ? 10.838 -7.715 -27.919 1.00 82.69 313 VAL A C 1
ATOM 2518 O O . VAL A 1 313 ? 11.292 -6.586 -28.085 1.00 82.69 313 VAL A O 1
ATOM 2521 N N . GLN A 1 314 ? 10.892 -8.645 -28.874 1.00 84.69 314 GLN A N 1
ATOM 2522 C CA . GLN A 1 314 ? 11.530 -8.424 -30.170 1.00 84.69 314 GLN A CA 1
ATOM 2523 C C . GLN A 1 314 ? 10.888 -7.249 -30.918 1.00 84.69 314 GLN A C 1
ATOM 2525 O O . GLN A 1 314 ? 11.590 -6.331 -31.339 1.00 84.69 314 GLN A O 1
ATOM 2530 N N . LYS A 1 315 ? 9.553 -7.217 -31.020 1.00 82.69 315 LYS A N 1
ATOM 2531 C CA . LYS A 1 315 ? 8.832 -6.104 -31.663 1.00 82.69 315 LYS A CA 1
ATOM 2532 C C . LYS A 1 315 ? 9.073 -4.773 -30.952 1.00 82.69 315 LYS A C 1
ATOM 2534 O O . LYS A 1 315 ? 9.129 -3.730 -31.603 1.00 82.69 315 LYS A O 1
ATOM 2539 N N . LEU A 1 316 ? 9.181 -4.780 -29.622 1.00 79.25 316 LEU A N 1
ATOM 2540 C CA . LEU A 1 316 ? 9.487 -3.578 -28.846 1.00 79.25 316 LEU A CA 1
ATOM 2541 C C . LEU A 1 316 ? 10.920 -3.096 -29.093 1.00 79.25 316 LEU A C 1
ATOM 2543 O O . LEU A 1 316 ? 11.113 -1.898 -29.283 1.00 79.25 316 LEU A O 1
ATOM 2547 N N . LEU A 1 317 ? 11.897 -4.002 -29.171 1.00 78.94 317 LEU A N 1
ATOM 2548 C CA . LEU A 1 317 ? 13.287 -3.682 -29.511 1.00 78.94 317 LEU A CA 1
ATOM 2549 C C . LEU A 1 317 ? 13.421 -3.143 -30.942 1.00 78.94 317 LEU A C 1
ATOM 2551 O O . LEU A 1 317 ? 14.082 -2.131 -31.151 1.00 78.94 317 LEU A O 1
ATOM 2555 N N . GLU A 1 318 ? 12.748 -3.754 -31.919 1.00 78.94 318 GLU A N 1
ATOM 2556 C CA . GLU A 1 318 ? 12.702 -3.264 -33.305 1.00 78.94 318 GLU A CA 1
ATOM 2557 C C . GLU A 1 318 ? 12.098 -1.854 -33.374 1.00 78.94 318 GLU A C 1
ATOM 2559 O O . GLU A 1 318 ? 12.664 -0.949 -33.992 1.00 78.94 318 GLU A O 1
ATOM 2564 N N . LYS A 1 319 ? 10.981 -1.623 -32.670 1.00 76.50 319 LYS A N 1
ATOM 2565 C CA . LYS A 1 319 ? 10.385 -0.286 -32.549 1.00 76.50 319 LYS A CA 1
ATOM 2566 C C . LYS A 1 319 ? 11.332 0.701 -31.878 1.00 76.50 319 LYS A C 1
ATOM 2568 O O . LYS A 1 319 ? 11.453 1.816 -32.380 1.00 76.50 319 LYS A O 1
ATOM 2573 N N . ARG A 1 320 ? 11.989 0.321 -30.771 1.00 75.31 320 ARG A N 1
ATOM 2574 C CA . ARG A 1 320 ? 12.996 1.154 -30.097 1.00 75.31 320 ARG A CA 1
ATOM 2575 C C . ARG A 1 320 ? 14.066 1.540 -31.100 1.00 75.31 320 ARG A C 1
ATOM 2577 O O . ARG A 1 320 ? 14.203 2.734 -31.314 1.00 75.31 320 ARG A O 1
ATOM 2584 N N . ASN A 1 321 ? 14.687 0.589 -31.802 1.00 73.69 321 ASN A N 1
ATOM 2585 C CA . ASN A 1 321 ? 15.741 0.789 -32.815 1.00 73.69 321 ASN A CA 1
ATOM 2586 C C . ASN A 1 321 ? 15.345 1.660 -34.019 1.00 73.69 321 ASN A C 1
ATOM 2588 O O . ASN A 1 321 ? 16.213 2.277 -34.634 1.00 73.69 321 ASN A O 1
ATOM 2592 N N . ASN A 1 322 ? 14.050 1.769 -34.318 1.00 73.50 322 ASN A N 1
ATOM 2593 C CA . ASN A 1 322 ? 13.550 2.582 -35.430 1.00 73.50 322 ASN A CA 1
ATOM 2594 C C . ASN A 1 322 ? 13.033 3.967 -35.009 1.00 73.50 322 ASN A C 1
ATOM 2596 O O . ASN A 1 322 ? 12.657 4.759 -35.872 1.00 73.50 322 ASN A O 1
ATOM 2600 N N . ARG A 1 323 ? 12.985 4.289 -33.709 1.00 76.75 323 ARG A N 1
ATOM 2601 C CA . ARG A 1 323 ? 12.599 5.628 -33.227 1.00 76.75 323 ARG A CA 1
ATOM 2602 C C . ARG A 1 323 ? 13.650 6.679 -33.583 1.00 76.75 323 ARG A C 1
ATOM 2604 O O . ARG A 1 323 ? 14.827 6.479 -33.310 1.00 76.75 323 ARG A O 1
ATOM 2611 N N . HIS A 1 324 ? 13.230 7.815 -34.125 1.00 77.75 324 HIS A N 1
ATOM 2612 C CA . HIS A 1 324 ? 14.087 8.980 -34.323 1.00 77.75 324 HIS A CA 1
ATOM 2613 C C . HIS A 1 324 ? 13.521 10.213 -33.630 1.00 77.75 324 HIS A C 1
ATOM 2615 O O . HIS A 1 324 ? 12.312 10.446 -33.628 1.00 77.75 324 HIS A O 1
ATOM 2621 N N . ILE A 1 325 ? 14.417 11.001 -33.042 1.00 79.62 325 ILE A N 1
ATOM 2622 C CA . ILE A 1 325 ? 14.102 12.269 -32.397 1.00 79.62 325 ILE A CA 1
ATOM 2623 C C . ILE A 1 325 ? 13.842 13.305 -33.491 1.00 79.62 325 ILE A C 1
ATOM 2625 O O . ILE A 1 325 ? 14.714 13.552 -34.326 1.00 79.62 325 ILE A O 1
ATOM 2629 N N . ILE A 1 326 ? 12.663 13.928 -33.475 1.00 84.38 326 ILE A N 1
ATOM 2630 C CA . ILE A 1 326 ? 12.329 15.008 -34.410 1.00 84.38 326 ILE A CA 1
ATOM 2631 C C . ILE A 1 326 ? 12.553 16.367 -33.756 1.00 84.38 326 ILE A C 1
ATOM 2633 O O . ILE A 1 326 ? 13.086 17.267 -34.405 1.00 84.38 326 ILE A O 1
ATOM 2637 N N . THR A 1 327 ? 12.207 16.517 -32.476 1.00 86.50 327 THR A N 1
ATOM 2638 C CA . THR A 1 327 ? 12.240 17.812 -31.792 1.00 86.50 327 THR A CA 1
ATOM 2639 C C . THR A 1 327 ? 12.836 17.700 -30.385 1.00 86.50 327 THR A C 1
ATOM 2641 O O . THR A 1 327 ? 12.529 16.791 -29.620 1.00 86.50 327 THR A O 1
ATOM 2644 N N . LEU A 1 328 ? 13.660 18.673 -30.001 1.00 88.00 328 LEU A N 1
ATOM 2645 C CA . LEU A 1 328 ? 14.002 18.961 -28.609 1.00 88.00 328 LEU A CA 1
ATOM 2646 C C . LEU A 1 328 ? 13.127 20.123 -28.125 1.00 88.00 328 LEU A C 1
ATOM 2648 O O . LEU A 1 328 ? 13.204 21.225 -28.657 1.00 88.00 328 LEU A O 1
ATOM 2652 N N . LYS A 1 329 ? 12.299 19.913 -27.111 1.00 89.44 329 LYS A N 1
ATOM 2653 C CA . LYS A 1 329 ? 11.512 20.954 -26.450 1.00 89.44 329 LYS A CA 1
ATOM 2654 C C . LYS A 1 329 ? 12.229 21.430 -25.191 1.00 89.44 329 LYS A C 1
ATOM 2656 O O . LYS A 1 329 ? 12.503 20.633 -24.305 1.00 89.44 329 LYS A O 1
ATOM 2661 N N . ALA A 1 330 ? 12.482 22.728 -25.078 1.00 89.75 330 ALA A N 1
ATOM 2662 C CA . ALA A 1 330 ? 12.907 23.350 -23.828 1.00 89.75 330 ALA A CA 1
ATOM 2663 C C . ALA A 1 330 ? 11.734 24.107 -23.202 1.00 89.75 330 ALA A C 1
ATOM 2665 O O . ALA A 1 330 ? 11.037 24.854 -23.892 1.00 89.75 330 ALA A O 1
ATOM 2666 N N . THR A 1 331 ? 11.535 23.947 -21.899 1.00 89.12 331 THR A N 1
ATOM 2667 C CA . THR A 1 331 ? 10.515 24.651 -21.121 1.00 89.12 331 THR A CA 1
ATOM 2668 C C . THR A 1 331 ? 11.165 25.296 -19.907 1.00 89.12 331 THR A C 1
ATOM 2670 O O . THR A 1 331 ? 11.824 24.615 -19.133 1.00 89.12 331 THR A O 1
ATOM 2673 N N . VAL A 1 332 ? 10.966 26.598 -19.724 1.00 87.94 332 VAL A N 1
ATOM 2674 C CA . VAL A 1 332 ? 11.415 27.338 -18.541 1.00 87.94 332 VAL A CA 1
ATOM 2675 C C . VAL A 1 332 ? 10.190 27.711 -17.721 1.00 87.94 332 VAL A C 1
ATOM 2677 O O . VAL A 1 332 ? 9.252 28.296 -18.255 1.00 87.94 332 VAL A O 1
ATOM 2680 N N . THR A 1 333 ? 10.179 27.362 -16.438 1.00 85.94 333 THR A N 1
ATOM 2681 C CA . THR A 1 333 ? 9.130 27.766 -15.494 1.00 85.94 333 THR A CA 1
ATOM 2682 C C . THR A 1 333 ? 9.731 28.586 -14.367 1.00 85.94 333 THR A C 1
ATOM 2684 O O . THR A 1 333 ? 10.721 28.179 -13.767 1.00 85.94 333 THR A O 1
ATOM 2687 N N . THR A 1 334 ? 9.115 29.721 -14.064 1.00 83.19 334 THR A N 1
ATOM 2688 C CA . THR A 1 334 ? 9.511 30.622 -12.985 1.00 83.19 334 THR A CA 1
ATOM 2689 C C . THR A 1 334 ? 8.360 30.750 -12.000 1.00 83.19 334 THR A C 1
ATOM 2691 O O . THR A 1 334 ? 7.270 31.181 -12.380 1.00 83.19 334 THR A O 1
ATOM 2694 N N . TRP A 1 335 ? 8.612 30.416 -10.737 1.00 79.50 335 TRP A N 1
ATOM 2695 C CA . TRP A 1 335 ? 7.681 30.597 -9.626 1.00 79.50 335 TRP A CA 1
ATOM 2696 C C . TRP A 1 335 ? 8.114 31.766 -8.750 1.00 79.50 335 TRP A C 1
ATOM 2698 O O . TRP A 1 335 ? 9.272 31.841 -8.324 1.00 79.50 335 TRP A O 1
ATOM 2708 N N . PHE A 1 336 ? 7.180 32.661 -8.441 1.00 76.12 336 PHE A N 1
ATOM 2709 C CA . PHE A 1 336 ? 7.432 33.811 -7.579 1.00 76.12 336 PHE A CA 1
ATOM 2710 C C . PHE A 1 336 ? 6.842 33.598 -6.180 1.00 76.12 336 PHE A C 1
ATOM 2712 O O . PHE A 1 336 ? 5.732 33.083 -6.041 1.00 76.12 336 PHE A O 1
ATOM 2719 N N . PRO A 1 337 ? 7.528 34.054 -5.117 1.00 71.62 337 PRO A N 1
ATOM 2720 C CA . PRO A 1 337 ? 6.931 34.141 -3.791 1.00 71.62 337 PRO A CA 1
ATOM 2721 C C . PRO A 1 337 ? 5.644 34.977 -3.803 1.00 71.62 337 PRO A C 1
ATOM 2723 O O . PRO A 1 337 ? 5.493 35.913 -4.592 1.00 71.62 337 PRO A O 1
ATOM 2726 N N . SER A 1 338 ? 4.722 34.686 -2.883 1.00 68.00 338 SER A N 1
ATOM 2727 C CA . SER A 1 338 ? 3.451 35.414 -2.772 1.00 68.00 338 SER A CA 1
ATOM 2728 C C . SER A 1 338 ? 3.673 36.930 -2.670 1.00 68.00 338 SER A C 1
ATOM 2730 O O . SER A 1 338 ? 4.213 37.421 -1.680 1.00 68.00 338 SER A O 1
ATOM 2732 N N . GLY A 1 339 ? 3.212 37.673 -3.681 1.00 66.25 339 GLY A N 1
ATOM 2733 C CA . GLY A 1 339 ? 3.330 39.135 -3.763 1.00 66.25 339 GLY A CA 1
ATOM 2734 C C . GLY A 1 339 ? 4.554 39.660 -4.526 1.00 66.25 339 GLY A C 1
ATOM 2735 O O . GLY A 1 339 ? 4.637 40.868 -4.730 1.00 66.25 339 GLY A O 1
ATOM 2736 N N . ALA A 1 340 ? 5.463 38.789 -4.978 1.00 68.62 340 ALA A N 1
ATOM 2737 C CA . ALA A 1 340 ? 6.673 39.152 -5.728 1.00 68.62 340 ALA A CA 1
ATOM 2738 C C . ALA A 1 340 ? 6.493 39.157 -7.258 1.00 68.62 340 ALA A C 1
ATOM 2740 O O . ALA A 1 340 ? 7.307 39.737 -7.971 1.00 68.62 340 ALA A O 1
ATOM 2741 N N . GLY A 1 341 ? 5.441 38.519 -7.774 1.00 74.19 341 GLY A N 1
ATOM 2742 C CA . GLY A 1 341 ? 5.202 38.394 -9.210 1.00 74.19 341 GLY A CA 1
ATOM 2743 C C . GLY A 1 341 ? 4.092 37.397 -9.528 1.00 74.19 341 GLY A C 1
ATOM 2744 O O . GLY A 1 341 ? 3.426 36.892 -8.625 1.00 74.19 341 GLY A O 1
ATOM 2745 N N . LYS A 1 342 ? 3.881 37.137 -10.822 1.00 79.00 342 LYS A N 1
ATOM 2746 C CA . LYS A 1 342 ? 3.031 36.043 -11.308 1.00 79.00 342 LYS A CA 1
ATOM 2747 C C . LYS A 1 342 ? 3.915 34.959 -11.893 1.00 79.00 342 LYS A C 1
ATOM 2749 O O . LYS A 1 342 ? 4.802 35.282 -12.681 1.00 79.00 342 LYS A O 1
ATOM 2754 N N . ASP A 1 343 ? 3.623 33.712 -11.550 1.00 84.56 343 ASP A N 1
ATOM 2755 C CA . ASP A 1 343 ? 4.281 32.553 -12.143 1.00 84.56 343 ASP A CA 1
ATOM 2756 C C . ASP A 1 343 ? 4.180 32.595 -13.670 1.00 84.56 343 ASP A C 1
ATOM 2758 O O . ASP A 1 343 ? 3.181 33.050 -14.243 1.00 84.56 343 ASP A O 1
ATOM 2762 N N . HIS A 1 344 ? 5.239 32.140 -14.327 1.00 84.44 344 HIS A N 1
ATOM 2763 C CA . HIS A 1 344 ? 5.369 32.208 -15.774 1.00 84.44 344 HIS A CA 1
ATOM 2764 C C . HIS A 1 344 ? 6.031 30.948 -16.325 1.00 84.44 344 HIS A C 1
ATOM 2766 O O . HIS A 1 344 ? 6.963 30.423 -15.722 1.00 84.44 344 HIS A O 1
ATOM 2772 N N . THR A 1 345 ? 5.575 30.496 -17.495 1.00 90.50 345 THR A N 1
ATOM 2773 C CA . THR A 1 345 ? 6.152 29.355 -18.208 1.00 90.50 345 THR A CA 1
ATOM 2774 C C . THR A 1 345 ? 6.345 29.703 -19.680 1.00 90.50 345 THR A C 1
ATOM 2776 O O . THR A 1 345 ? 5.379 30.033 -20.371 1.00 90.50 345 THR A O 1
ATOM 2779 N N . THR A 1 346 ? 7.573 29.549 -20.169 1.00 91.19 346 THR A N 1
ATOM 2780 C CA . THR A 1 346 ? 7.950 29.686 -21.581 1.00 91.19 346 THR A CA 1
ATOM 2781 C C . THR A 1 346 ? 8.313 28.313 -22.135 1.00 91.19 346 THR A C 1
ATOM 2783 O O . THR A 1 346 ? 8.914 27.497 -21.444 1.00 91.19 346 THR A O 1
ATOM 2786 N N . SER A 1 347 ? 7.964 28.007 -23.385 1.00 92.06 347 SER A N 1
ATOM 2787 C CA . SER A 1 347 ? 8.404 26.773 -24.054 1.00 92.06 347 SER A CA 1
ATOM 2788 C C . SER A 1 347 ? 8.805 27.036 -25.497 1.00 92.06 347 SER A C 1
ATOM 2790 O O . SER A 1 347 ? 8.150 27.818 -26.185 1.00 92.06 347 SER A O 1
ATOM 2792 N N . LYS A 1 348 ? 9.852 26.355 -25.966 1.00 93.44 348 LYS A N 1
ATOM 2793 C CA . LYS A 1 348 ? 10.342 26.434 -27.343 1.00 93.44 348 LYS A CA 1
ATOM 2794 C C . LYS A 1 348 ? 10.745 25.058 -27.860 1.00 93.44 348 LYS A C 1
ATOM 2796 O O . LYS A 1 348 ? 11.454 24.319 -27.186 1.00 93.44 348 LYS A O 1
ATOM 2801 N N . ASN A 1 349 ? 10.310 24.756 -29.077 1.00 92.12 349 ASN A N 1
ATOM 2802 C CA . ASN A 1 349 ? 10.675 23.550 -29.807 1.00 92.12 349 ASN A CA 1
ATOM 2803 C C . ASN A 1 349 ? 11.859 23.844 -30.734 1.00 92.12 349 ASN A C 1
ATOM 2805 O O . ASN A 1 349 ? 11.862 24.853 -31.440 1.00 92.12 349 ASN A O 1
ATOM 2809 N N . PHE A 1 350 ? 12.838 22.951 -30.738 1.00 89.94 350 PHE A N 1
ATOM 2810 C CA . PHE A 1 350 ? 14.024 22.982 -31.579 1.00 89.94 350 PHE A CA 1
ATOM 2811 C C . PHE A 1 350 ? 14.034 21.718 -32.448 1.00 89.94 350 PHE A C 1
ATOM 2813 O O . PHE A 1 350 ? 14.290 20.631 -31.926 1.00 89.94 350 PHE A O 1
ATOM 2820 N N . PRO A 1 351 ? 13.725 21.820 -33.751 1.00 90.31 351 PRO A N 1
ATOM 2821 C CA . PRO A 1 351 ? 13.795 20.677 -34.655 1.00 90.31 351 PRO A CA 1
ATOM 2822 C C . PRO A 1 351 ? 15.223 20.126 -34.708 1.00 90.31 351 PRO A C 1
ATOM 2824 O O . PRO A 1 351 ? 16.160 20.867 -34.995 1.00 90.31 351 PRO A O 1
ATOM 2827 N N . ILE A 1 352 ? 15.404 18.826 -34.472 1.00 86.88 352 ILE A N 1
ATOM 2828 C CA . ILE A 1 352 ? 16.721 18.168 -34.489 1.00 86.88 352 ILE A CA 1
ATOM 2829 C C . ILE A 1 352 ? 17.405 18.321 -35.849 1.00 86.88 352 ILE A C 1
ATOM 2831 O O . ILE A 1 352 ? 18.617 18.487 -35.906 1.00 86.88 352 ILE A O 1
ATOM 2835 N N . ALA A 1 353 ? 16.631 18.346 -36.938 1.00 85.31 353 ALA A N 1
ATOM 2836 C CA . ALA A 1 353 ? 17.145 18.583 -38.286 1.00 85.31 353 ALA A CA 1
ATOM 2837 C C . ALA A 1 353 ? 17.878 19.935 -38.447 1.00 85.31 353 ALA A C 1
ATOM 2839 O O . ALA A 1 353 ? 18.633 20.106 -39.400 1.00 85.31 353 ALA A O 1
ATOM 2840 N N . GLU A 1 354 ? 17.665 20.886 -37.532 1.00 85.62 354 GLU A N 1
ATOM 2841 C CA . GLU A 1 354 ? 18.286 22.217 -37.529 1.00 85.62 354 GLU A CA 1
ATOM 2842 C C . GLU A 1 354 ? 19.404 22.359 -36.474 1.00 85.62 354 GLU A C 1
ATOM 2844 O O . GLU A 1 354 ? 20.010 23.430 -36.340 1.00 85.62 354 GLU A O 1
ATOM 2849 N N . ILE A 1 355 ? 19.678 21.297 -35.710 1.00 86.62 355 ILE A N 1
ATOM 2850 C CA . ILE A 1 355 ? 20.708 21.255 -34.672 1.00 86.62 355 ILE A CA 1
ATOM 2851 C C . ILE A 1 355 ? 21.921 20.493 -35.209 1.00 86.62 355 ILE A C 1
ATOM 2853 O O . ILE A 1 355 ? 21.811 19.386 -35.724 1.00 86.62 355 ILE A O 1
ATOM 2857 N N . GLU A 1 356 ? 23.098 21.082 -35.041 1.00 88.06 356 GLU A N 1
ATOM 2858 C CA . GLU A 1 356 ? 24.391 20.477 -35.360 1.00 88.06 356 GLU A CA 1
ATOM 2859 C C . GLU A 1 356 ? 25.249 20.350 -34.091 1.00 88.06 356 GLU A C 1
ATOM 2861 O O . GLU A 1 356 ? 24.986 21.011 -33.081 1.00 88.06 356 GLU A O 1
ATOM 2866 N N . ASN A 1 357 ? 26.286 19.510 -34.125 1.00 87.62 357 ASN A N 1
ATOM 2867 C CA . ASN A 1 357 ? 27.231 19.407 -33.010 1.00 87.62 357 ASN A CA 1
ATOM 2868 C C . ASN A 1 357 ? 27.882 20.776 -32.747 1.00 87.62 357 ASN A C 1
ATOM 2870 O O . ASN A 1 357 ? 28.370 21.427 -33.669 1.00 87.62 357 ASN A O 1
ATOM 2874 N N . GLY A 1 358 ? 27.897 21.209 -31.488 1.00 84.50 358 GLY A N 1
ATOM 2875 C CA . GLY A 1 358 ? 28.376 22.528 -31.071 1.00 84.50 358 GLY A CA 1
ATOM 2876 C C . GLY A 1 358 ? 27.328 23.644 -31.143 1.00 84.50 358 GLY A C 1
ATOM 2877 O O . GLY A 1 358 ? 27.657 24.797 -30.865 1.00 84.50 358 GLY A O 1
ATOM 2878 N N . LYS A 1 359 ? 26.070 23.353 -31.508 1.00 90.00 359 LYS A N 1
ATOM 2879 C CA . LYS A 1 359 ? 25.014 24.373 -31.558 1.00 90.00 359 LYS A CA 1
ATOM 2880 C C . LYS A 1 359 ? 24.704 24.917 -30.162 1.00 90.00 359 LYS A C 1
ATOM 2882 O O . LYS A 1 359 ? 24.459 24.158 -29.226 1.00 90.00 359 LYS A O 1
ATOM 2887 N N . HIS A 1 360 ? 24.623 26.241 -30.057 1.00 90.38 360 HIS A N 1
ATOM 2888 C CA . HIS A 1 360 ? 24.130 26.926 -28.865 1.00 90.38 360 HIS A CA 1
ATOM 2889 C C . HIS A 1 360 ? 22.650 27.282 -29.031 1.00 90.38 360 HIS A C 1
ATOM 2891 O O . HIS A 1 360 ? 22.263 27.942 -29.999 1.00 90.38 360 HIS A O 1
ATOM 2897 N N . LEU A 1 361 ? 21.829 26.855 -28.079 1.00 90.81 361 LEU A N 1
ATOM 2898 C CA . LEU A 1 361 ? 20.410 27.177 -27.979 1.00 90.81 361 LEU A CA 1
ATOM 2899 C C . LEU A 1 361 ? 20.197 28.088 -26.769 1.00 90.81 361 LEU A C 1
ATOM 2901 O O . LEU A 1 361 ? 20.907 27.984 -25.770 1.00 90.81 361 LEU A O 1
ATOM 2905 N N . SER A 1 362 ? 19.213 28.978 -26.843 1.00 88.25 362 SER A N 1
ATOM 2906 C CA . SER A 1 362 ? 18.842 29.838 -25.720 1.00 88.25 362 SER A CA 1
ATOM 2907 C C . SER A 1 362 ? 17.333 29.897 -25.532 1.00 88.25 362 SER A C 1
ATOM 2909 O O . SER A 1 362 ? 16.562 29.910 -26.503 1.00 88.25 362 SER A O 1
ATOM 2911 N N . LEU A 1 363 ? 16.928 29.924 -24.264 1.00 88.50 363 LEU A N 1
ATOM 2912 C CA . LEU A 1 363 ? 15.560 30.166 -23.829 1.00 88.50 363 LEU A CA 1
ATOM 2913 C C . LEU A 1 363 ? 15.596 30.887 -22.477 1.00 88.50 363 LEU A C 1
ATOM 2915 O O . LEU A 1 363 ? 16.117 30.351 -21.500 1.00 88.50 363 LEU A O 1
ATOM 2919 N N . ASP A 1 364 ? 15.049 32.101 -22.438 1.00 86.44 364 ASP A N 1
ATOM 2920 C CA . ASP A 1 364 ? 15.115 33.009 -21.289 1.00 86.44 364 ASP A CA 1
ATOM 2921 C C . ASP A 1 364 ? 16.565 33.170 -20.776 1.00 86.44 364 ASP A C 1
ATOM 2923 O O . ASP A 1 364 ? 17.444 33.566 -21.543 1.00 86.44 364 ASP A O 1
ATOM 2927 N N . TYR A 1 365 ? 16.829 32.845 -19.510 1.00 82.19 365 TYR A N 1
ATOM 2928 C CA . TYR A 1 365 ? 18.152 32.941 -18.876 1.00 82.19 365 TYR A CA 1
ATOM 2929 C C . TYR A 1 365 ? 19.024 31.686 -19.060 1.00 82.19 365 TYR A C 1
ATOM 2931 O O . TYR A 1 365 ? 20.123 31.613 -18.511 1.00 82.19 365 TYR A O 1
ATOM 2939 N N . PHE A 1 366 ? 18.541 30.675 -19.791 1.00 86.50 366 PHE A N 1
ATOM 2940 C CA . PHE A 1 366 ? 19.253 29.415 -19.992 1.00 86.50 366 PHE A CA 1
ATOM 2941 C C . PHE A 1 366 ? 19.925 29.346 -21.365 1.00 86.50 366 PHE A C 1
ATOM 2943 O O . PHE A 1 366 ? 19.309 29.586 -22.408 1.00 86.50 366 PHE A O 1
ATOM 2950 N N . HIS A 1 367 ? 21.189 28.933 -21.349 1.00 88.81 367 HIS A N 1
ATOM 2951 C CA . HIS A 1 367 ? 22.032 28.678 -22.506 1.00 88.81 367 HIS A CA 1
ATOM 2952 C C . HIS A 1 367 ? 22.399 27.196 -22.545 1.00 88.81 367 HIS A C 1
ATOM 2954 O O . HIS A 1 367 ? 22.976 26.662 -21.604 1.00 88.81 367 HIS A O 1
ATOM 2960 N N . ILE A 1 368 ? 22.064 26.525 -23.639 1.00 89.69 368 ILE A N 1
ATOM 2961 C CA . ILE A 1 368 ? 22.230 25.082 -23.812 1.00 89.69 368 ILE A CA 1
ATOM 2962 C C . ILE A 1 368 ? 23.247 24.875 -24.928 1.00 89.69 368 ILE A C 1
ATOM 2964 O O . ILE A 1 368 ? 23.071 25.392 -26.030 1.00 89.69 368 ILE A O 1
ATOM 2968 N N . THR A 1 369 ? 24.307 24.124 -24.659 1.00 91.31 369 THR A N 1
ATOM 2969 C CA . THR A 1 369 ? 25.316 23.768 -25.658 1.00 91.31 369 THR A CA 1
ATOM 2970 C C . THR A 1 369 ? 25.161 22.305 -26.015 1.00 91.31 369 THR A C 1
ATOM 2972 O O . THR A 1 369 ? 25.339 21.440 -25.162 1.00 91.31 369 THR A O 1
ATOM 2975 N N . ILE A 1 370 ? 24.840 22.030 -27.277 1.00 92.00 370 ILE A N 1
ATOM 2976 C CA . ILE A 1 370 ? 24.733 20.667 -27.790 1.00 92.00 370 ILE A CA 1
ATOM 2977 C C . ILE A 1 370 ? 26.131 20.168 -28.133 1.00 92.00 370 ILE A C 1
ATOM 2979 O O . ILE A 1 370 ? 26.811 20.744 -28.978 1.00 92.00 370 ILE A O 1
ATOM 2983 N N . GLN A 1 371 ? 26.569 19.107 -27.469 1.00 92.81 371 GLN A N 1
ATOM 2984 C CA . GLN A 1 371 ? 27.872 18.482 -27.686 1.00 92.81 371 GLN A CA 1
ATOM 2985 C C . GLN A 1 371 ? 27.773 17.421 -28.781 1.00 92.81 371 GLN A C 1
ATOM 2987 O O . GLN A 1 371 ? 28.536 17.458 -29.749 1.00 92.81 371 GLN A O 1
ATOM 2992 N N . THR A 1 372 ? 26.769 16.553 -28.673 1.00 90.00 372 THR A N 1
ATOM 2993 C CA . THR A 1 372 ? 26.522 15.461 -29.614 1.00 90.00 372 THR A CA 1
ATOM 2994 C C . THR A 1 372 ? 25.052 15.468 -30.009 1.00 90.00 372 THR A C 1
ATOM 2996 O O . THR A 1 372 ? 24.180 15.518 -29.147 1.00 90.00 372 THR A O 1
ATOM 2999 N N . VAL A 1 373 ? 24.746 15.394 -31.304 1.00 88.62 373 VAL A N 1
ATOM 3000 C CA . VAL A 1 373 ? 23.391 15.157 -31.805 1.00 88.62 373 VAL A CA 1
ATOM 3001 C C . VAL A 1 373 ? 23.405 14.124 -32.927 1.00 88.62 373 VAL A C 1
ATOM 3003 O O . VAL A 1 373 ? 24.215 14.157 -33.850 1.00 88.62 373 VAL A O 1
ATOM 3006 N N . SER A 1 374 ? 22.487 13.174 -32.834 1.00 85.19 374 SER A N 1
ATOM 3007 C CA . SER A 1 374 ? 22.173 12.195 -33.863 1.00 85.19 374 SER A CA 1
ATOM 3008 C C . SER A 1 374 ? 20.662 12.002 -33.922 1.00 85.19 374 SER A C 1
ATOM 3010 O O . SER A 1 374 ? 19.921 12.485 -33.065 1.00 85.19 374 SER A O 1
ATOM 3012 N N . GLY A 1 375 ? 20.191 11.216 -34.889 1.00 77.88 375 GLY A N 1
ATOM 3013 C CA . GLY A 1 375 ? 18.771 10.892 -34.991 1.00 77.88 375 GLY A CA 1
ATOM 3014 C C . GLY A 1 375 ? 18.189 10.183 -33.759 1.00 77.88 375 GLY A C 1
ATOM 3015 O O . GLY A 1 375 ? 16.977 10.063 -33.689 1.00 77.88 375 GLY A O 1
ATOM 3016 N N . ARG A 1 376 ? 19.003 9.695 -32.814 1.00 79.88 376 ARG A N 1
ATOM 3017 C CA . ARG A 1 376 ? 18.556 8.930 -31.633 1.00 79.88 376 ARG A CA 1
ATOM 3018 C C . ARG A 1 376 ? 19.201 9.375 -30.327 1.00 79.88 376 ARG A C 1
ATOM 3020 O O . ARG A 1 376 ? 18.981 8.765 -29.296 1.00 79.88 376 ARG A O 1
ATOM 3027 N N . HIS A 1 377 ? 20.050 10.384 -30.355 1.00 86.00 377 HIS A N 1
ATOM 3028 C CA . HIS A 1 377 ? 20.839 10.739 -29.188 1.00 86.00 377 HIS A CA 1
ATOM 3029 C C . HIS A 1 377 ? 21.143 12.221 -29.242 1.00 86.00 377 HIS A C 1
ATOM 3031 O O . HIS A 1 377 ? 21.589 12.708 -30.279 1.00 86.00 377 HIS A O 1
ATOM 3037 N N . ILE A 1 378 ? 20.913 12.916 -28.137 1.00 87.44 378 ILE A N 1
ATOM 3038 C CA . ILE A 1 378 ? 21.338 14.293 -27.956 1.00 87.44 378 ILE A CA 1
ATOM 3039 C C . ILE A 1 378 ? 21.969 14.445 -26.577 1.00 87.44 378 ILE A C 1
ATOM 3041 O O . ILE A 1 378 ? 21.402 14.046 -25.564 1.00 87.44 378 ILE A O 1
ATOM 3045 N N . GLU A 1 379 ? 23.155 15.023 -26.555 1.00 89.44 379 GLU A N 1
ATOM 3046 C CA . GLU A 1 379 ? 23.957 15.246 -25.363 1.00 89.44 379 GLU A CA 1
ATOM 3047 C C . GLU A 1 379 ? 24.419 16.696 -25.353 1.00 89.44 379 GLU A C 1
ATOM 3049 O O . GLU A 1 379 ? 24.745 17.276 -26.397 1.00 89.44 379 GLU A O 1
ATOM 3054 N N . GLY A 1 380 ? 24.453 17.294 -24.171 1.00 89.44 380 GLY A N 1
ATOM 3055 C CA . GLY A 1 380 ? 24.918 18.657 -24.020 1.00 89.44 380 GLY A CA 1
ATOM 3056 C C . GLY A 1 380 ? 25.026 19.103 -22.576 1.00 89.44 380 GLY A C 1
ATOM 3057 O O . GLY A 1 380 ? 24.854 18.329 -21.640 1.00 89.44 380 GLY A O 1
ATOM 3058 N N . THR A 1 381 ? 25.287 20.392 -22.404 1.00 87.31 381 THR A N 1
ATOM 3059 C CA . THR A 1 381 ? 25.354 21.059 -21.101 1.00 87.31 381 THR A CA 1
ATOM 3060 C C . THR A 1 381 ? 24.451 22.279 -21.085 1.00 87.31 381 THR A C 1
ATOM 3062 O O . THR A 1 381 ? 24.250 22.933 -22.112 1.00 87.31 381 THR A O 1
ATOM 3065 N N . ALA A 1 382 ? 23.888 22.586 -19.921 1.00 86.25 382 ALA A N 1
ATOM 3066 C CA . ALA A 1 382 ? 23.080 23.779 -19.718 1.00 86.25 382 ALA A CA 1
ATOM 3067 C C . ALA A 1 382 ? 23.759 24.722 -18.722 1.00 86.25 382 ALA A C 1
ATOM 3069 O O . ALA A 1 382 ? 24.350 24.291 -17.737 1.00 86.25 382 ALA A O 1
ATOM 3070 N N . PHE A 1 383 ? 23.633 26.020 -18.967 1.00 84.75 383 PHE A N 1
ATOM 3071 C CA . PHE A 1 383 ? 24.111 27.079 -18.092 1.00 84.75 383 PHE A CA 1
ATOM 3072 C C . PHE A 1 383 ? 22.999 28.092 -17.886 1.00 84.75 383 PHE A C 1
ATOM 3074 O O . PHE A 1 383 ? 22.276 28.429 -18.824 1.00 84.75 383 PHE A O 1
ATOM 3081 N N . TRP A 1 384 ? 22.892 28.613 -16.674 1.00 84.00 384 TRP A N 1
ATOM 3082 C CA . TRP A 1 384 ? 22.088 29.794 -16.402 1.00 84.00 384 TRP A CA 1
ATOM 3083 C C . TRP A 1 384 ? 22.996 31.020 -16.385 1.00 84.00 384 TRP A C 1
ATOM 3085 O O . TRP A 1 384 ? 24.082 30.970 -15.802 1.00 84.00 384 TRP A O 1
ATOM 3095 N N . GLN A 1 385 ? 22.557 32.115 -17.002 1.00 80.75 385 GLN A N 1
ATOM 3096 C CA . GLN A 1 385 ? 23.288 33.376 -17.011 1.00 80.75 385 GLN A CA 1
ATOM 3097 C C . GLN A 1 385 ? 22.350 34.551 -16.726 1.00 80.75 385 GLN A C 1
ATOM 3099 O O . GLN A 1 385 ? 21.322 34.716 -17.383 1.00 80.75 385 GLN A O 1
ATOM 3104 N N . ASP A 1 386 ? 22.735 35.390 -15.764 1.00 72.31 386 ASP A N 1
ATOM 3105 C CA . ASP A 1 386 ? 22.019 36.629 -15.463 1.00 72.31 386 ASP A CA 1
ATOM 3106 C C . ASP A 1 386 ? 22.198 37.641 -16.609 1.00 72.31 386 ASP A C 1
ATOM 3108 O O . ASP A 1 386 ? 23.329 37.980 -16.969 1.00 72.31 386 ASP A O 1
ATOM 3112 N N . GLN A 1 387 ? 21.095 38.128 -17.184 1.00 61.41 387 GLN A N 1
ATOM 3113 C CA . GLN A 1 387 ? 21.123 39.173 -18.216 1.00 61.41 387 GLN A CA 1
ATOM 3114 C C . GLN A 1 387 ? 21.078 40.596 -17.629 1.00 61.41 387 GLN A C 1
ATOM 3116 O O . GLN A 1 387 ? 21.392 41.546 -18.345 1.00 61.41 387 GLN A O 1
ATOM 3121 N N . ASP A 1 388 ? 20.751 40.762 -16.341 1.00 53.97 388 ASP A N 1
ATOM 3122 C CA . ASP A 1 388 ? 20.513 42.069 -15.711 1.00 53.97 388 ASP A CA 1
ATOM 3123 C C . ASP A 1 388 ? 21.742 42.665 -14.999 1.00 53.97 388 ASP A C 1
ATOM 3125 O O . ASP A 1 388 ? 21.648 43.712 -14.346 1.00 53.97 388 ASP A O 1
ATOM 3129 N N . SER A 1 389 ? 22.938 42.085 -15.160 1.00 48.06 389 SER A N 1
ATOM 3130 C CA . SER A 1 389 ? 24.167 42.652 -14.597 1.00 48.06 389 SER A CA 1
ATOM 3131 C C . SER A 1 389 ? 24.651 43.885 -15.384 1.00 48.06 389 SER A C 1
ATOM 3133 O O . SER A 1 389 ? 25.721 43.883 -15.986 1.00 48.06 389 SER A O 1
ATOM 3135 N N . ASN A 1 390 ? 23.915 44.996 -15.316 1.00 46.00 390 ASN A N 1
ATOM 3136 C CA . ASN A 1 390 ? 24.385 46.343 -15.676 1.00 46.00 390 ASN A CA 1
ATOM 3137 C C . ASN A 1 390 ? 25.422 46.892 -14.663 1.00 46.00 390 ASN A C 1
ATOM 3139 O O . ASN A 1 390 ? 25.524 48.100 -14.441 1.00 46.00 390 ASN A O 1
ATOM 3143 N N . ALA A 1 391 ? 26.198 46.021 -14.013 1.00 44.91 391 ALA A N 1
ATOM 3144 C CA . ALA A 1 391 ? 27.250 46.415 -13.090 1.00 44.91 391 ALA A CA 1
ATOM 3145 C C . ALA A 1 391 ? 28.565 46.592 -13.870 1.00 44.91 391 ALA A C 1
ATOM 3147 O O . ALA A 1 391 ? 29.079 45.614 -14.409 1.00 44.91 391 ALA A O 1
ATOM 3148 N N . PRO A 1 392 ? 29.171 47.793 -13.905 1.00 44.47 392 PRO A N 1
ATOM 3149 C CA . PRO A 1 392 ? 30.340 48.079 -14.742 1.00 44.47 392 PRO A CA 1
ATOM 3150 C C . PRO A 1 392 ? 31.641 47.354 -14.335 1.00 44.47 392 PRO A C 1
ATOM 3152 O O . PRO A 1 392 ? 32.685 47.646 -14.912 1.00 44.47 392 PRO A O 1
ATOM 3155 N N . TYR A 1 393 ? 31.611 46.428 -13.363 1.00 49.03 393 TYR A N 1
ATOM 3156 C CA . TYR A 1 393 ? 32.818 45.801 -12.802 1.00 49.03 393 TYR A CA 1
ATOM 3157 C C . TYR A 1 393 ? 32.721 44.321 -12.385 1.00 49.03 393 TYR A C 1
ATOM 3159 O O . TYR A 1 393 ? 33.719 43.803 -11.895 1.00 49.03 393 TYR A O 1
ATOM 3167 N N . ASN A 1 394 ? 31.614 43.605 -12.618 1.00 54.16 394 ASN A N 1
ATOM 3168 C CA . ASN A 1 394 ? 31.539 42.165 -12.316 1.00 54.16 394 ASN A CA 1
ATOM 3169 C C . ASN A 1 394 ? 31.139 41.367 -13.563 1.00 54.16 394 ASN A C 1
ATOM 3171 O O . ASN A 1 394 ? 30.208 41.748 -14.266 1.00 54.16 394 ASN A O 1
ATOM 3175 N N . ALA A 1 395 ? 31.851 40.269 -13.842 1.00 55.53 395 ALA A N 1
ATOM 3176 C CA . ALA A 1 395 ? 31.480 39.325 -14.894 1.00 55.53 395 ALA A CA 1
ATOM 3177 C C . ALA A 1 395 ? 30.059 38.771 -14.639 1.00 55.53 395 ALA A C 1
ATOM 3179 O O . ALA A 1 395 ? 29.701 38.587 -13.472 1.00 55.53 395 ALA A O 1
ATOM 3180 N N . PRO A 1 396 ? 29.2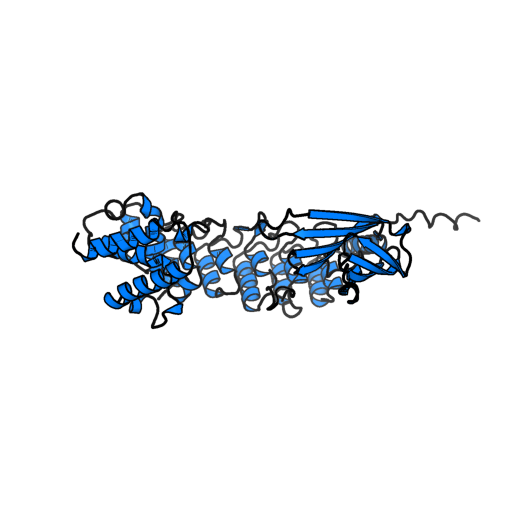58 38.507 -15.689 1.00 60.16 396 PRO A N 1
ATOM 3181 C CA . PRO A 1 396 ? 27.910 37.969 -15.530 1.00 60.16 396 PRO A CA 1
ATOM 3182 C C . PRO A 1 396 ? 27.950 36.661 -14.734 1.00 60.16 396 PRO A C 1
ATOM 3184 O O . PRO A 1 396 ? 28.718 35.748 -15.056 1.00 60.16 396 PRO A O 1
ATOM 3187 N N . LEU A 1 397 ? 27.131 36.582 -13.681 1.00 67.69 397 LEU A N 1
ATOM 3188 C CA . LEU A 1 397 ? 26.979 35.377 -12.868 1.00 67.69 397 LEU A CA 1
ATOM 3189 C C . LEU A 1 397 ? 26.484 34.247 -13.770 1.00 67.69 397 LEU A C 1
ATOM 3191 O O . LEU A 1 397 ? 25.384 34.314 -14.316 1.00 67.69 397 LEU A O 1
ATOM 3195 N N . THR A 1 398 ? 27.334 33.239 -13.944 1.00 72.00 398 THR A N 1
ATOM 3196 C CA . THR A 1 398 ? 27.048 32.054 -14.751 1.00 72.00 398 THR A CA 1
ATOM 3197 C C . THR A 1 398 ? 27.088 30.842 -13.836 1.00 72.00 398 THR A C 1
ATOM 3199 O O . THR A 1 398 ? 28.077 30.641 -13.130 1.00 72.00 398 THR A O 1
ATOM 3202 N N . PHE A 1 399 ? 26.025 30.045 -13.846 1.00 74.19 399 PHE A N 1
ATOM 3203 C CA . PHE A 1 399 ? 25.928 28.813 -13.070 1.00 74.19 399 PHE A CA 1
ATOM 3204 C C . PHE A 1 399 ? 25.848 27.618 -14.015 1.00 74.19 399 PHE A C 1
ATOM 3206 O O . PHE A 1 399 ? 25.022 27.602 -14.928 1.00 74.19 399 PHE A O 1
ATOM 3213 N N . ASP A 1 400 ? 26.708 26.626 -13.789 1.00 79.75 400 ASP A N 1
ATOM 3214 C CA . ASP A 1 400 ? 26.649 25.341 -14.483 1.00 79.75 400 ASP A CA 1
ATOM 3215 C C . ASP A 1 400 ? 25.453 24.540 -13.957 1.00 79.75 400 ASP A C 1
ATOM 3217 O O . ASP A 1 400 ? 25.343 24.272 -12.758 1.00 79.75 400 ASP A O 1
ATOM 3221 N N . CYS A 1 401 ? 24.527 24.214 -14.854 1.00 73.06 401 CYS A N 1
ATOM 3222 C CA . CYS A 1 401 ? 23.327 23.444 -14.547 1.00 73.06 401 CYS A CA 1
ATOM 3223 C C . CYS A 1 401 ? 23.531 21.933 -14.738 1.00 73.06 401 CYS A C 1
ATOM 3225 O O . CYS A 1 401 ? 22.616 21.165 -14.443 1.00 73.06 401 CYS A O 1
ATOM 3227 N N . GLY A 1 402 ? 24.707 21.508 -15.204 1.00 76.12 402 GLY A N 1
ATOM 3228 C CA . GLY A 1 402 ? 25.061 20.119 -15.454 1.00 76.12 402 GLY A CA 1
ATOM 3229 C C . GLY A 1 402 ? 24.894 19.684 -16.910 1.00 76.12 402 GLY A C 1
ATOM 3230 O O . GLY A 1 402 ? 24.337 20.387 -17.764 1.00 76.12 402 GLY A O 1
ATOM 3231 N N . GLY A 1 403 ? 25.417 18.488 -17.184 1.00 79.88 403 GLY A N 1
ATOM 3232 C CA . GLY A 1 403 ? 25.254 17.788 -18.454 1.00 79.88 403 GLY A CA 1
ATOM 3233 C C . GLY A 1 403 ? 23.936 17.023 -18.533 1.00 79.88 403 GLY A C 1
ATOM 3234 O O . GLY A 1 403 ? 23.343 16.667 -17.516 1.00 79.88 403 GLY A O 1
ATOM 3235 N N . PHE A 1 404 ? 23.491 16.750 -19.753 1.00 80.31 404 PHE A N 1
ATOM 3236 C CA . PHE A 1 404 ? 22.340 15.904 -20.028 1.00 80.31 404 PHE A CA 1
ATOM 3237 C C . PHE A 1 404 ? 22.612 14.981 -21.204 1.00 80.31 404 PHE A C 1
ATOM 3239 O O . PHE A 1 404 ? 23.300 15.350 -22.153 1.00 80.31 404 PHE A O 1
ATOM 3246 N N . ILE A 1 405 ? 22.001 13.801 -21.147 1.00 81.00 405 ILE A N 1
ATOM 3247 C CA . ILE A 1 405 ? 21.960 12.833 -22.236 1.00 81.00 405 ILE A CA 1
ATOM 3248 C C . ILE A 1 405 ? 20.499 12.432 -22.410 1.00 81.00 405 ILE A C 1
ATOM 3250 O O . ILE A 1 405 ? 19.898 11.854 -21.507 1.00 81.00 405 ILE A O 1
ATOM 3254 N N . LEU A 1 406 ? 19.924 12.738 -23.570 1.00 79.25 406 LEU A N 1
ATOM 3255 C CA . LEU A 1 406 ? 18.568 12.341 -23.929 1.00 79.25 406 LEU A CA 1
ATOM 3256 C C . LEU A 1 406 ? 18.621 11.369 -25.109 1.00 79.25 406 LEU A C 1
ATOM 3258 O O . LEU A 1 406 ? 19.260 11.616 -26.133 1.00 79.25 406 LEU A O 1
ATOM 3262 N N . SER A 1 407 ? 17.926 10.250 -24.955 1.00 78.25 407 SER A N 1
ATOM 3263 C CA . SER A 1 407 ? 17.807 9.186 -25.948 1.00 78.25 407 SER A CA 1
ATOM 3264 C C . SER A 1 407 ? 16.433 8.532 -25.792 1.00 78.25 407 SER A C 1
ATOM 3266 O O . SER A 1 407 ? 15.983 8.381 -24.655 1.00 78.25 407 SER A O 1
ATOM 3268 N N . PRO A 1 408 ? 15.768 8.104 -26.883 1.00 71.38 408 PRO A N 1
ATOM 3269 C CA . PRO A 1 408 ? 14.537 7.327 -26.795 1.00 71.38 408 PRO A CA 1
ATOM 3270 C C . PRO A 1 408 ? 14.745 5.936 -26.166 1.00 71.38 408 PRO A C 1
ATOM 3272 O O . PRO A 1 408 ? 13.754 5.248 -25.925 1.00 71.38 408 PRO A O 1
ATOM 3275 N N . ASP A 1 409 ? 15.996 5.527 -25.920 1.00 66.88 409 ASP A N 1
ATOM 3276 C CA . ASP A 1 409 ? 16.371 4.224 -25.360 1.00 66.88 409 ASP A CA 1
ATOM 3277 C C . ASP A 1 409 ? 16.768 4.274 -23.875 1.00 66.88 409 ASP A C 1
ATOM 3279 O O . ASP A 1 409 ? 17.151 3.246 -23.330 1.00 66.88 409 ASP A O 1
ATOM 3283 N N . ASN A 1 410 ? 16.740 5.440 -23.217 1.00 63.72 410 ASN A N 1
ATOM 3284 C CA . ASN A 1 410 ? 17.220 5.567 -21.838 1.00 63.72 410 ASN A CA 1
ATOM 3285 C C . ASN A 1 410 ? 16.143 5.123 -20.813 1.00 63.72 410 ASN A C 1
ATOM 3287 O O . ASN A 1 410 ? 15.103 5.783 -20.732 1.00 63.72 410 ASN A O 1
ATOM 3291 N N . PRO A 1 411 ? 16.370 4.047 -20.027 1.00 51.56 411 PRO A N 1
ATOM 3292 C CA . PRO A 1 411 ? 15.373 3.495 -19.106 1.00 51.56 411 PRO A CA 1
ATOM 3293 C C . PRO A 1 411 ? 15.237 4.268 -17.781 1.00 51.56 411 PRO A C 1
ATOM 3295 O O . PRO A 1 411 ? 14.173 4.224 -17.166 1.00 51.56 411 PRO A O 1
ATOM 3298 N N . GLU A 1 412 ? 16.266 5.005 -17.344 1.00 48.38 412 GLU A N 1
ATOM 3299 C CA . GLU A 1 412 ? 16.259 5.728 -16.056 1.00 48.38 412 GLU A CA 1
ATOM 3300 C C . GLU A 1 412 ? 15.360 6.975 -16.074 1.00 48.38 412 GLU A C 1
ATOM 3302 O O . GLU A 1 412 ? 14.859 7.419 -15.040 1.00 48.38 412 GLU A O 1
ATOM 3307 N N . TYR A 1 413 ? 15.101 7.523 -17.261 1.00 48.19 413 TYR A N 1
ATOM 3308 C CA . TYR A 1 413 ? 14.344 8.755 -17.454 1.00 48.19 413 TYR A CA 1
ATOM 3309 C C . TYR A 1 413 ? 13.054 8.459 -18.209 1.00 48.19 413 TYR A C 1
ATOM 3311 O O . TYR A 1 413 ? 12.815 8.956 -19.308 1.00 48.19 413 TYR A O 1
ATOM 3319 N N . ASN A 1 414 ? 12.162 7.693 -17.578 1.00 44.25 414 ASN A N 1
ATOM 3320 C CA . ASN A 1 414 ? 10.789 7.530 -18.070 1.00 44.25 414 ASN A CA 1
ATOM 3321 C C . ASN A 1 414 ? 9.970 8.846 -18.017 1.00 44.25 414 ASN A C 1
ATOM 3323 O O . ASN A 1 414 ? 8.777 8.882 -18.303 1.00 44.25 414 ASN A O 1
ATOM 3327 N N . THR A 1 415 ? 10.622 9.963 -17.698 1.00 43.00 415 THR A N 1
ATOM 3328 C CA . THR A 1 415 ? 10.265 11.290 -18.177 1.00 43.00 415 THR A CA 1
ATOM 3329 C C . THR A 1 415 ? 11.472 11.821 -18.942 1.00 43.00 415 THR A C 1
ATOM 3331 O O . THR A 1 415 ? 12.516 12.068 -18.351 1.00 43.00 415 THR A O 1
ATOM 3334 N N . ASN A 1 416 ? 11.342 12.011 -20.258 1.00 51.91 416 ASN A N 1
ATOM 3335 C CA . ASN A 1 416 ? 12.379 12.520 -21.173 1.00 51.91 416 ASN A CA 1
ATOM 3336 C C . ASN A 1 416 ? 12.928 13.922 -20.807 1.00 51.91 416 ASN A C 1
ATOM 3338 O O . ASN A 1 416 ? 13.475 14.585 -21.675 1.00 51.91 416 ASN A O 1
ATOM 3342 N N . SER A 1 417 ? 12.724 14.407 -19.580 1.00 51.34 417 SER A N 1
ATOM 3343 C CA . SER A 1 417 ? 13.010 15.737 -19.067 1.00 51.34 417 SER A CA 1
ATOM 3344 C C . SER A 1 417 ? 14.231 15.771 -18.146 1.00 51.34 417 SER A C 1
ATOM 3346 O O . SER A 1 417 ? 14.169 15.233 -17.041 1.00 51.34 417 SER A O 1
ATOM 3348 N N . LEU A 1 418 ? 15.274 16.524 -18.501 1.00 61.03 418 LEU A N 1
ATOM 3349 C CA . LEU A 1 418 ? 16.171 17.082 -17.482 1.00 61.03 418 LEU A CA 1
ATOM 3350 C C . LEU A 1 418 ? 15.433 18.231 -16.793 1.00 61.03 418 LEU A C 1
ATOM 3352 O O . LEU A 1 418 ? 15.194 19.233 -17.456 1.00 61.03 418 LEU A O 1
ATOM 3356 N N . ASN A 1 419 ? 15.108 18.116 -15.503 1.00 60.94 419 ASN A N 1
ATOM 3357 C CA . ASN A 1 419 ? 14.528 19.211 -14.718 1.00 60.94 419 ASN A CA 1
ATOM 3358 C C . ASN A 1 419 ? 15.587 19.805 -13.784 1.00 60.94 419 ASN A C 1
ATOM 3360 O O . ASN A 1 419 ? 15.824 19.291 -12.693 1.00 60.94 419 ASN A O 1
ATOM 3364 N N . VAL A 1 420 ? 16.214 20.906 -14.188 1.00 63.12 420 VAL A N 1
ATOM 3365 C CA . VAL A 1 420 ? 17.097 21.673 -13.299 1.00 63.12 420 VAL A CA 1
ATOM 3366 C C . VAL A 1 420 ? 16.242 22.709 -12.598 1.00 63.12 420 VAL A C 1
ATOM 3368 O O . VAL A 1 420 ? 15.531 23.437 -13.277 1.00 63.12 420 VAL A O 1
ATOM 3371 N N . SER A 1 421 ? 16.276 22.774 -11.267 1.00 57.16 421 SER A N 1
ATOM 3372 C CA . SER A 1 421 ? 15.643 23.842 -10.483 1.00 57.16 421 SER A CA 1
ATOM 3373 C C . SER A 1 421 ? 16.709 24.651 -9.752 1.00 57.16 421 SER A C 1
ATOM 3375 O O . SER A 1 421 ? 17.606 24.071 -9.145 1.00 57.16 421 SER A O 1
ATOM 3377 N N . TYR A 1 422 ? 16.593 25.975 -9.785 1.00 62.72 422 TYR A N 1
ATOM 3378 C CA . TYR A 1 422 ? 17.481 26.909 -9.104 1.00 62.72 422 TYR A CA 1
ATOM 3379 C C . TYR A 1 422 ? 16.666 27.853 -8.218 1.00 62.72 422 TYR A C 1
ATOM 3381 O O . TYR A 1 422 ? 15.600 28.327 -8.618 1.00 62.72 422 TYR A O 1
ATOM 3389 N N . GLU A 1 423 ? 17.169 28.138 -7.018 1.00 50.91 423 GLU A N 1
ATOM 3390 C CA . GLU A 1 423 ? 16.541 29.087 -6.099 1.00 50.91 423 GLU A CA 1
ATOM 3391 C C . GLU A 1 423 ? 17.261 30.438 -6.157 1.00 50.91 423 GLU A C 1
ATOM 3393 O O . GLU A 1 423 ? 18.400 30.586 -5.718 1.00 50.91 423 GLU A O 1
ATOM 3398 N N . THR A 1 424 ? 16.581 31.434 -6.724 1.00 58.16 424 THR A N 1
ATOM 3399 C CA . THR A 1 424 ? 16.891 32.858 -6.530 1.00 58.16 424 THR A CA 1
ATOM 3400 C C . THR A 1 424 ? 15.808 33.482 -5.632 1.00 58.16 424 THR A C 1
ATOM 3402 O O . THR A 1 424 ? 15.134 32.774 -4.887 1.00 58.16 424 THR A O 1
ATOM 3405 N N . TYR A 1 425 ? 15.572 34.799 -5.712 1.00 56.34 425 TYR A N 1
ATOM 3406 C CA . TYR A 1 425 ? 14.346 35.403 -5.164 1.00 56.34 425 TYR A CA 1
ATOM 3407 C C . TYR A 1 425 ? 13.066 34.779 -5.771 1.00 56.34 425 TYR A C 1
ATOM 3409 O O . TYR A 1 425 ? 12.010 34.812 -5.145 1.00 56.34 425 TYR A O 1
ATOM 3417 N N . SER A 1 426 ? 13.169 34.172 -6.960 1.00 58.69 426 SER A N 1
ATOM 3418 C CA . SER A 1 426 ? 12.190 33.270 -7.580 1.00 58.69 426 SER A CA 1
ATOM 3419 C C . SER A 1 426 ? 12.788 31.870 -7.794 1.00 58.69 426 SER A C 1
ATOM 3421 O O . SER A 1 426 ? 14.003 31.711 -7.952 1.00 58.69 426 SER A O 1
ATOM 3423 N N . LYS A 1 427 ? 11.945 30.833 -7.823 1.00 72.69 427 LYS A N 1
ATOM 3424 C CA . LYS A 1 427 ? 12.369 29.478 -8.205 1.00 72.69 427 LYS A CA 1
ATOM 3425 C C . LYS A 1 427 ? 12.303 29.378 -9.728 1.00 72.69 427 LYS A C 1
ATOM 3427 O O . LYS A 1 427 ? 11.237 29.599 -10.290 1.00 72.69 427 LYS A O 1
ATOM 3432 N N . LEU A 1 428 ? 13.410 29.073 -10.399 1.00 74.19 428 LEU A N 1
ATOM 3433 C CA . LEU A 1 428 ? 13.445 28.838 -11.848 1.00 74.19 428 LEU A CA 1
ATOM 3434 C C . LEU A 1 428 ? 13.678 27.361 -12.127 1.00 74.19 428 LEU A C 1
ATOM 3436 O O . LEU A 1 428 ? 14.503 26.747 -11.457 1.00 74.19 428 LEU A O 1
ATOM 3440 N N . SER A 1 429 ? 13.015 26.799 -13.134 1.00 81.06 429 SER A N 1
ATOM 3441 C CA . SER A 1 429 ? 13.314 25.459 -13.623 1.00 81.06 429 SER A CA 1
ATOM 3442 C C . SER A 1 429 ? 13.393 25.375 -15.140 1.00 81.06 429 SER A C 1
ATOM 3444 O O . SER A 1 429 ? 12.491 25.845 -15.828 1.00 81.06 429 SER A O 1
ATOM 3446 N N . LEU A 1 430 ? 14.460 24.749 -15.643 1.00 81.50 430 LEU A N 1
ATOM 3447 C CA . LEU A 1 430 ? 14.606 24.333 -17.036 1.00 81.50 430 LEU A CA 1
ATOM 3448 C C . LEU A 1 430 ? 14.235 22.854 -17.158 1.00 81.50 430 LEU A C 1
ATOM 3450 O O . LEU A 1 430 ? 14.820 22.023 -16.468 1.00 81.50 430 LEU A O 1
ATOM 3454 N N . SER A 1 431 ? 13.316 22.551 -18.071 1.00 84.69 431 SER A N 1
ATOM 3455 C CA . SER A 1 431 ? 12.943 21.208 -18.505 1.00 84.69 431 SER A CA 1
ATOM 3456 C C . SER A 1 431 ? 13.368 20.998 -19.961 1.00 84.69 431 SER A C 1
ATOM 3458 O O . SER A 1 431 ? 12.892 21.720 -20.838 1.00 84.69 431 SER A O 1
ATOM 3460 N N . LEU A 1 432 ? 14.259 20.041 -20.239 1.00 83.44 432 LEU A N 1
ATOM 3461 C CA . LEU A 1 432 ? 14.650 19.663 -21.610 1.00 83.44 432 LEU A CA 1
ATOM 3462 C C . LEU A 1 432 ? 14.050 18.320 -21.984 1.00 83.44 432 LEU A C 1
ATOM 3464 O O . LEU A 1 432 ? 14.442 17.328 -21.389 1.00 83.44 432 LEU A O 1
ATOM 3468 N N . GLN A 1 433 ? 13.145 18.297 -22.960 1.00 82.12 433 GLN A N 1
ATOM 3469 C CA . GLN A 1 433 ? 12.333 17.141 -23.326 1.00 82.12 433 GLN A CA 1
ATOM 3470 C C . GLN A 1 433 ? 12.473 16.750 -24.789 1.00 82.12 433 GLN A C 1
ATOM 3472 O O . GLN A 1 433 ? 12.440 17.605 -25.670 1.00 82.12 433 GLN A O 1
ATOM 3477 N N . LEU A 1 434 ? 12.544 15.451 -25.074 1.00 79.12 434 LEU A N 1
ATOM 3478 C CA . LEU A 1 434 ? 12.306 14.962 -26.432 1.00 79.12 434 LEU A CA 1
ATOM 3479 C C . LEU A 1 434 ? 10.817 15.137 -26.763 1.00 79.12 434 LEU A C 1
ATOM 3481 O O . LEU A 1 434 ? 9.955 14.616 -26.056 1.00 79.12 434 LEU A O 1
ATOM 3485 N N . ALA A 1 435 ? 10.521 15.880 -27.825 1.00 72.06 435 ALA A N 1
ATOM 3486 C CA . ALA A 1 435 ? 9.183 16.060 -28.372 1.00 72.06 435 ALA A CA 1
ATOM 3487 C C . ALA A 1 435 ? 9.134 15.456 -29.778 1.00 72.06 435 ALA A C 1
ATOM 3489 O O . ALA A 1 435 ? 10.110 15.538 -30.516 1.00 72.06 435 ALA A O 1
ATOM 3490 N N . ASP A 1 436 ? 7.997 14.864 -30.142 1.00 70.06 436 ASP A N 1
ATOM 3491 C CA . ASP A 1 436 ? 7.767 14.230 -31.444 1.00 70.06 436 ASP A CA 1
ATOM 3492 C C . ASP A 1 436 ? 8.843 13.181 -31.805 1.00 70.06 436 ASP A C 1
ATOM 3494 O O . ASP A 1 436 ? 9.915 13.473 -32.332 1.00 70.06 436 ASP A O 1
ATOM 3498 N N . ILE A 1 437 ? 8.551 11.912 -31.519 1.00 72.44 437 ILE A N 1
ATOM 3499 C CA . ILE A 1 437 ? 9.401 10.776 -31.894 1.00 72.44 437 ILE A CA 1
ATOM 3500 C C . ILE A 1 437 ? 8.664 9.993 -32.978 1.00 72.44 437 ILE A C 1
ATOM 3502 O O . ILE A 1 437 ? 7.537 9.549 -32.751 1.00 72.44 437 ILE A O 1
ATOM 3506 N N . SER A 1 438 ? 9.279 9.808 -34.146 1.00 75.12 438 SER A N 1
ATOM 3507 C CA . SER A 1 438 ? 8.695 9.010 -35.231 1.00 75.12 438 SER A CA 1
ATOM 3508 C C . SER A 1 438 ? 9.401 7.674 -35.393 1.00 75.12 438 SER A C 1
ATOM 3510 O O . SER A 1 438 ? 10.572 7.519 -35.051 1.00 75.12 438 SER A O 1
ATOM 3512 N N . LEU A 1 439 ? 8.677 6.695 -35.934 1.00 72.44 439 LEU A N 1
ATOM 3513 C CA . LEU A 1 439 ? 9.281 5.480 -36.460 1.00 72.44 439 LEU A CA 1
ATOM 3514 C C . LEU A 1 439 ? 9.817 5.788 -37.859 1.00 72.44 439 LEU A C 1
ATOM 3516 O O . LEU A 1 439 ? 9.080 6.291 -38.707 1.00 72.44 439 LEU A O 1
ATOM 3520 N N . LYS A 1 440 ? 11.083 5.467 -38.115 1.00 67.38 440 LYS A N 1
ATOM 3521 C CA . LYS A 1 440 ? 11.602 5.395 -39.477 1.00 67.38 440 LYS A CA 1
ATOM 3522 C C . LYS A 1 440 ? 11.007 4.146 -40.118 1.00 67.38 440 LYS A C 1
ATOM 3524 O O . LYS A 1 440 ? 11.486 3.039 -39.899 1.00 67.38 440 LYS A O 1
ATOM 3529 N N . GLU A 1 441 ? 9.910 4.319 -40.848 1.00 56.56 441 GLU A N 1
ATOM 3530 C CA . GLU A 1 441 ? 9.418 3.281 -41.753 1.00 56.56 441 GLU A CA 1
ATOM 3531 C C . GLU A 1 441 ? 10.517 3.011 -42.793 1.00 56.56 441 GLU A C 1
ATOM 3533 O O . GLU A 1 441 ? 11.150 3.950 -43.280 1.00 56.56 441 GLU A O 1
ATOM 3538 N N . GLU A 1 442 ? 10.794 1.741 -43.099 1.00 45.91 442 GLU A N 1
ATOM 3539 C CA . GLU A 1 442 ? 11.816 1.305 -44.061 1.00 45.91 442 GLU A CA 1
ATOM 3540 C C . GLU A 1 442 ? 11.473 1.723 -45.508 1.00 45.91 442 GLU A C 1
ATOM 3542 O O . GLU A 1 442 ? 11.260 0.898 -46.390 1.00 45.91 442 GLU A O 1
ATOM 3547 N N . ALA A 1 443 ? 11.438 3.022 -45.795 1.00 38.41 443 ALA A N 1
ATOM 3548 C CA . ALA A 1 443 ? 11.290 3.556 -47.144 1.00 38.41 443 ALA A CA 1
ATOM 3549 C C . ALA A 1 443 ? 12.643 3.751 -47.863 1.00 38.41 443 ALA A C 1
ATOM 3551 O O . ALA A 1 443 ? 12.675 4.296 -48.963 1.00 38.41 443 ALA A O 1
ATOM 3552 N N . GLU A 1 444 ? 13.765 3.297 -47.284 1.00 40.59 444 GLU A N 1
ATOM 3553 C CA . GLU A 1 444 ? 15.116 3.484 -47.854 1.00 40.59 444 GLU A CA 1
ATOM 3554 C C . GLU A 1 444 ? 15.854 2.188 -48.248 1.00 40.59 444 GLU A C 1
ATOM 3556 O O . GLU A 1 444 ? 16.899 2.268 -48.886 1.00 40.59 444 GLU A O 1
ATOM 3561 N N . LEU A 1 445 ? 15.298 0.992 -48.006 1.00 38.66 445 LEU A N 1
ATOM 3562 C CA . LEU A 1 445 ? 15.804 -0.270 -48.596 1.00 38.66 445 LEU A CA 1
ATOM 3563 C C . LEU A 1 445 ? 15.091 -0.642 -49.911 1.00 38.66 445 LEU A C 1
ATOM 3565 O O . LEU A 1 445 ? 15.083 -1.789 -50.351 1.00 38.66 445 LEU A O 1
ATOM 3569 N N . GLY A 1 446 ? 14.523 0.364 -50.574 1.00 37.50 446 GLY A N 1
ATOM 3570 C CA . GLY A 1 446 ? 13.875 0.272 -51.876 1.00 37.50 446 GLY A CA 1
ATOM 3571 C C . GLY A 1 446 ? 14.732 0.780 -53.034 1.00 37.50 446 GLY A C 1
ATOM 3572 O O . GLY A 1 446 ? 14.189 1.455 -53.892 1.00 37.50 446 GLY A O 1
ATOM 3573 N N . MET A 1 447 ? 16.040 0.503 -53.087 1.00 36.00 447 MET A N 1
ATOM 3574 C CA . MET A 1 447 ? 16.832 0.589 -54.329 1.00 36.00 447 MET A CA 1
ATOM 3575 C C . MET A 1 447 ? 18.163 -0.167 -54.192 1.00 36.00 447 MET A C 1
ATOM 3577 O O . MET A 1 447 ? 19.157 0.432 -53.816 1.00 36.00 447 MET A O 1
ATOM 3581 N N . THR A 1 448 ? 18.154 -1.477 -54.483 1.00 33.31 448 THR A N 1
ATOM 3582 C CA . THR A 1 448 ? 19.156 -2.246 -55.275 1.00 33.31 448 THR A CA 1
ATOM 3583 C C . THR A 1 448 ? 19.030 -3.754 -55.009 1.00 33.31 448 THR A C 1
ATOM 3585 O O . THR A 1 448 ? 19.932 -4.384 -54.470 1.00 33.31 448 THR A O 1
ATOM 3588 N N . ALA A 1 449 ? 17.908 -4.353 -55.410 1.00 31.78 449 ALA A N 1
ATOM 3589 C CA . ALA A 1 449 ? 17.827 -5.790 -55.705 1.00 31.78 449 ALA A CA 1
ATOM 3590 C C . ALA A 1 449 ? 16.703 -6.076 -56.718 1.00 31.78 449 ALA A C 1
ATOM 3592 O O . ALA A 1 449 ? 15.950 -7.027 -56.578 1.00 31.78 449 ALA A O 1
ATOM 3593 N N . LEU A 1 450 ? 16.559 -5.211 -57.725 1.00 32.41 450 LEU A N 1
ATOM 3594 C CA . LEU A 1 450 ? 15.735 -5.447 -58.916 1.00 32.41 450 LEU A CA 1
ATOM 3595 C C . LEU A 1 450 ? 16.402 -4.774 -60.128 1.00 32.41 450 LEU A C 1
ATOM 3597 O O . LEU A 1 450 ? 15.804 -3.954 -60.812 1.00 32.41 450 LEU A O 1
ATOM 3601 N N . ILE A 1 451 ? 17.680 -5.089 -60.364 1.00 32.94 451 ILE A N 1
ATOM 3602 C CA . ILE A 1 451 ? 18.325 -4.954 -61.680 1.00 32.94 451 ILE A CA 1
ATOM 3603 C C . ILE A 1 451 ? 19.274 -6.148 -61.856 1.00 32.94 451 ILE A C 1
ATOM 3605 O O . ILE A 1 451 ? 20.478 -6.029 -61.648 1.00 32.94 451 ILE A O 1
ATOM 3609 N N . THR A 1 452 ? 18.719 -7.333 -62.112 1.00 32.28 452 THR A N 1
ATOM 3610 C CA . THR A 1 452 ? 18.979 -8.238 -63.258 1.00 32.28 452 THR A CA 1
ATOM 3611 C C . THR A 1 452 ? 18.309 -9.582 -63.024 1.00 32.28 452 THR A C 1
ATOM 3613 O O . THR A 1 452 ? 18.477 -10.142 -61.919 1.00 32.28 452 THR A O 1
#